Protein AF-A0A517P4N8-F1 (afdb_monomer_lite)

pLDDT: mean 83.39, std 23.37, range [21.92, 98.75]

Organism: NCBI:txid2527989

Radius of gyration: 27.15 Å; chains: 1; bounding box: 89×76×76 Å

InterPro domains:
  IPR007444 Glucan biosynthesis, periplasmic, MdoG C-terminal [PF04349] (58-538)
  IPR011013 Galactose mutarotase-like domain superfamily [SSF74650] (58-456)
  IPR014438 Glucan biosynthesis protein MdoG/MdoD [PTHR30504] (55-384)
  IPR014718 Glycoside hydrolase-type carbohydrate-binding [G3DSA:2.70.98.10] (57-459)

Foldseek 3Di:
DDDDDDDDDDDDDDQDDQFDFFDDDDDDDDDDDDDDDDDDDDDDDDDDDPDWPKDDFDDLVVLFVVFLVQLVDFDDADDWAPVLQQPDDPVQQVLWAFDPCPWACVVVVAQKTKTFAFDGHSLTGAAWEWEADPRIIITDFDDSVRIGHDDPRPPPPDDRSRHTSWMWMWHDAPPDPGTGTAKIQGHQQKIFGAHPQFGAFKIKGQKKFCPPHPDRIWGKHWHYKYWYDADRPRQWTWIWTWIDTRFKIKIKIWTWGHYQWTKIKIKMKMATSDFGPFIFHGKMFGDFQDEFADDPPPPDPALGAILFFWKWWWADDACVVPVPTDIAIETAGDDADPAKDKDKDKGQATQKMWGFPADQDCNNGVDPRPNSSRHFTKMKGWDQFPRPPPPAQPPPRDGSVPADAQRRIWMWMWIAHHDPDSSGGRIMIGTTGPDTDDHSDIRITIMMIIRHNHDDPPAQAWEFRHKYWDADPVHNQKIKMKTKTPNQDQPQQKDKDKDKDQWDKDDWDWDQDPVRIIMTMIMIGGPDQWWMKMKIFIHRDDPVVPDDDDDDDDDDDDDDDDDPDDDDDDTRHHIYIYRGHTDD

Secondary structure (DSSP, 8-state):
--PPPPPPPPPPP---PPP-PPPP---------------------S---SS----EEP-HHHHHHHHHHHHTS---PPPPPPHHHHT--HHHHTTEEE-GGGSBTGGGT-SSEEEEEEPBTTB-S-BEEEEEETTEEEEE---GGGEEE-GGGGG----GGG-EEEEEEEE--TT-SS-EEEEEEESTTEEEE--TT-----EEES-EESTTSSSPPB--EEEEEEEEPPPTT--SEEEEEEEE-SSEEEEEEEEEE-STTEEEEEEEEEEESS--S-EEEEEEEE-EEE-TT---TT--S-S-EES-SEEEEEESS-TTT-TTS--EEEEEE----SS-EEEEEEES-EEEEEEE-----HHHH--TTT-GGGPPEEEEEEE---SSS--TTTTTT--GGGS--TTSSEEEEEEE---S-TTS--EEEEEEESSPPPBTSEEEEEEEEEEESSS-TT--SBEEEEEEEEE-SS-TT-EEEEEEEES--TTS-EEEEEEEESEEEEEEEEEE-TTS-EEEEEEEEESSSS-EEEEEEEEEPPTTTT-----------PPP---S----S--SB-EEEEEEPPP-

Sequence (584 aa):
MSPIAPPRRPAPVLVAALAVAGLLSVPYAAFADEPAEDPTGPPALIPWFPGTAHGQSFSEGAITALAEHLASKPFVPDPPVPQELIDLDYDAYRKIAWKPEMSLWRYLDAPIQAELMHRGDILRNKVQINTVQDGKVVTLAFDRNLFEYRGDVVGLPVDAGVDYAGMKLIGPLPGAKYLQEFFAFAGASYFRGISAGQVYGASARALAIDIGTPRVEEFPIVRGLWLQRPEVDAKAARVWAILDSHAVAGAYRFDVTPGDPTKCEVRATLFFRHVPTKVAVAPASSMFLWGDGFENLKQDARPEVHDSDGLLVHAGVEETENPNGPTEWTFRALGQQSYPSVSGRGYGSIRGFGLLQRDRDPARYADPETRYEDRPSLWITPLPPDPFGTGPGAVNGADWDDVPNVWAGGTVELLEYPTDFEGFDNIAAWWVPAVQPTVGEPYPMAYTLNFVSGDPPEHELGKAAAWTRSADPNDPKATRLTVDFVGVPKRSNPAPRVTTQGGTDTDIAIIPMANGTRRVTLTIKPDADGPVTVDVALFPKSSEETGEGSFAGSDSDVPASASPGELSSGSLSETWRFLCPPLP

Structure (mmCIF, N/CA/C/O backbone):
data_AF-A0A517P4N8-F1
#
_entry.id   AF-A0A517P4N8-F1
#
loop_
_atom_site.group_PDB
_atom_site.id
_atom_site.type_symbol
_atom_site.label_atom_id
_atom_site.label_alt_id
_atom_site.label_comp_id
_atom_site.label_asym_id
_atom_site.label_entity_id
_atom_site.label_seq_id
_atom_site.pdbx_PDB_ins_code
_atom_site.Cartn_x
_atom_site.Cartn_y
_atom_site.Cartn_z
_atom_site.occupancy
_atom_site.B_iso_or_equiv
_atom_site.auth_seq_id
_atom_site.auth_comp_id
_atom_site.auth_asym_id
_atom_site.auth_atom_id
_atom_site.pdbx_PDB_model_num
ATOM 1 N N . MET A 1 1 ? -23.369 -52.692 -31.832 1.00 35.75 1 MET A N 1
ATOM 2 C CA . MET A 1 1 ? -22.069 -51.998 -31.920 1.00 35.75 1 MET A CA 1
ATOM 3 C C . MET A 1 1 ? -22.362 -50.538 -32.206 1.00 35.75 1 MET A C 1
ATOM 5 O O . MET A 1 1 ? -22.673 -50.206 -33.338 1.00 35.75 1 MET A O 1
ATOM 9 N N . SER A 1 2 ? -22.352 -49.715 -31.160 1.00 23.41 2 SER A N 1
ATOM 10 C CA . SER A 1 2 ? -22.534 -48.260 -31.220 1.00 23.41 2 SER A CA 1
ATOM 11 C C . SER A 1 2 ? -21.389 -47.630 -30.421 1.00 23.41 2 SER A C 1
ATOM 13 O O . SER A 1 2 ? -21.016 -48.207 -29.396 1.00 23.41 2 SER A O 1
ATOM 15 N N . PRO A 1 3 ? -20.773 -46.535 -30.897 1.00 27.41 3 PRO A N 1
ATOM 16 C CA . PRO A 1 3 ? -19.500 -46.065 -30.371 1.00 27.41 3 PRO A CA 1
ATOM 17 C C . PRO A 1 3 ? -19.664 -45.276 -29.067 1.00 27.41 3 PRO A C 1
ATOM 19 O O . PRO A 1 3 ? -20.649 -44.575 -28.845 1.00 27.41 3 PRO A O 1
ATOM 22 N N . ILE A 1 4 ? -18.654 -45.436 -28.218 1.00 25.70 4 ILE A N 1
ATOM 23 C CA . ILE A 1 4 ? -18.482 -44.866 -26.882 1.00 25.70 4 ILE A CA 1
ATOM 24 C C . ILE A 1 4 ? -18.048 -43.397 -27.009 1.00 25.70 4 ILE A C 1
ATOM 26 O O . ILE A 1 4 ? -17.108 -43.091 -27.740 1.00 25.70 4 ILE A O 1
ATOM 30 N N . ALA A 1 5 ? -18.724 -42.496 -26.292 1.00 25.59 5 ALA A N 1
ATOM 31 C CA . ALA A 1 5 ? -18.339 -41.091 -26.148 1.00 25.59 5 ALA A CA 1
ATOM 32 C C . ALA A 1 5 ? -17.203 -40.927 -25.108 1.00 25.59 5 ALA A C 1
ATOM 34 O O . ALA A 1 5 ? -17.183 -41.672 -24.126 1.00 25.59 5 ALA A O 1
ATOM 35 N N . PRO A 1 6 ? -16.274 -39.965 -25.275 1.00 26.09 6 PRO A N 1
ATOM 36 C CA . PRO A 1 6 ? -15.192 -39.737 -24.318 1.00 26.09 6 PRO A CA 1
ATOM 37 C C . PRO A 1 6 ? -15.679 -38.976 -23.064 1.00 26.09 6 PRO A C 1
ATOM 39 O O . PRO A 1 6 ? -16.666 -38.236 -23.137 1.00 26.09 6 PRO A O 1
ATOM 42 N N . PRO A 1 7 ? -15.000 -39.123 -21.908 1.00 26.17 7 PRO A N 1
ATOM 43 C CA . PRO A 1 7 ? -15.409 -38.484 -20.662 1.00 26.17 7 PRO A CA 1
ATOM 44 C C . PRO A 1 7 ? -15.121 -36.976 -20.669 1.00 26.17 7 PRO A C 1
ATOM 46 O O . PRO A 1 7 ? -14.079 -36.514 -21.139 1.00 26.17 7 PRO A O 1
ATOM 49 N N . ARG A 1 8 ? -16.067 -36.207 -20.117 1.00 27.30 8 ARG A N 1
ATOM 50 C CA . ARG A 1 8 ? -15.967 -34.759 -19.889 1.00 27.30 8 ARG A CA 1
ATOM 51 C C . ARG A 1 8 ? -14.886 -34.459 -18.841 1.00 27.30 8 ARG A C 1
ATOM 53 O O . ARG A 1 8 ? -14.851 -35.098 -17.793 1.00 27.30 8 ARG A O 1
ATOM 60 N N . ARG A 1 9 ? -14.032 -33.471 -19.126 1.00 25.67 9 ARG A N 1
ATOM 61 C CA . ARG A 1 9 ? -13.077 -32.878 -18.171 1.00 25.67 9 ARG A CA 1
ATOM 62 C C . ARG A 1 9 ? -13.838 -32.179 -17.026 1.00 25.67 9 ARG A C 1
ATOM 64 O O . ARG A 1 9 ? -14.892 -31.602 -17.304 1.00 25.67 9 ARG A O 1
ATOM 71 N N . PRO A 1 10 ? -13.343 -32.203 -15.775 1.00 25.06 10 PRO A N 1
ATOM 72 C CA . PRO A 1 10 ? -13.949 -31.443 -14.687 1.00 25.06 10 PRO A CA 1
ATOM 73 C C . PRO A 1 10 ? -13.719 -29.938 -14.893 1.00 25.06 10 PRO A C 1
ATOM 75 O O . PRO A 1 10 ? -12.663 -29.524 -15.372 1.00 25.06 10 PRO A O 1
ATOM 78 N N . ALA A 1 11 ? -14.732 -29.136 -14.562 1.00 23.94 11 ALA A N 1
ATOM 79 C CA . ALA A 1 11 ? -14.671 -27.677 -14.573 1.00 23.94 11 ALA A CA 1
ATOM 80 C C . ALA A 1 11 ? -13.681 -27.163 -13.507 1.00 23.94 11 ALA A C 1
ATOM 82 O O . ALA A 1 11 ? -13.558 -27.797 -12.455 1.00 23.94 11 ALA A O 1
ATOM 83 N N . PRO A 1 12 ? -12.982 -26.038 -13.744 1.00 24.53 12 PRO A N 1
ATOM 84 C CA . PRO A 1 12 ? -12.123 -25.443 -12.733 1.00 24.53 12 PRO A CA 1
ATOM 85 C C . PRO A 1 12 ? -12.970 -24.875 -11.587 1.00 24.53 12 PRO A C 1
ATOM 87 O O . PRO A 1 12 ? -14.029 -24.284 -11.799 1.00 24.53 12 PRO A O 1
ATOM 90 N N . VAL A 1 13 ? -12.489 -25.095 -10.366 1.00 22.95 13 VAL A N 1
ATOM 91 C CA . VAL A 1 13 ? -13.031 -24.534 -9.128 1.00 22.95 13 VAL A CA 1
ATOM 92 C C . VAL A 1 13 ? -12.779 -23.026 -9.145 1.00 22.95 13 VAL A C 1
ATOM 94 O O . VAL A 1 13 ? -11.635 -22.588 -9.231 1.00 22.95 13 VAL A O 1
ATOM 97 N N . LEU A 1 14 ? -13.858 -22.247 -9.101 1.00 21.92 14 LEU A N 1
ATOM 98 C CA . LEU A 1 14 ? -13.830 -20.791 -9.021 1.00 21.92 14 LEU A CA 1
ATOM 99 C C . LEU A 1 14 ? -13.340 -20.389 -7.619 1.00 21.92 14 LEU A C 1
ATOM 101 O O . LEU A 1 14 ? -14.027 -20.635 -6.628 1.00 21.92 14 LEU A O 1
ATOM 105 N N . VAL A 1 15 ? -12.141 -19.816 -7.531 1.00 24.98 15 VAL A N 1
ATOM 106 C CA . VAL A 1 15 ? -11.640 -19.168 -6.311 1.00 24.98 15 VAL A CA 1
ATOM 107 C C . VAL A 1 15 ? -12.339 -17.814 -6.207 1.00 24.98 15 VAL A C 1
ATOM 109 O O . VAL A 1 15 ? -12.209 -16.981 -7.100 1.00 24.98 15 VAL A O 1
ATOM 112 N N . ALA A 1 16 ? -13.135 -17.618 -5.158 1.00 23.39 16 ALA A N 1
ATOM 113 C CA . ALA A 1 16 ? -13.829 -16.361 -4.908 1.00 23.39 16 ALA A CA 1
ATOM 114 C C . ALA A 1 16 ? -12.825 -15.304 -4.416 1.00 23.39 16 ALA A C 1
ATOM 116 O O . ALA A 1 16 ? -12.348 -15.389 -3.287 1.00 23.39 16 ALA A O 1
ATOM 117 N N . ALA A 1 17 ? -12.504 -14.324 -5.260 1.00 25.17 17 ALA A N 1
ATOM 118 C CA . ALA A 1 17 ? -11.813 -13.107 -4.848 1.00 25.17 17 ALA A CA 1
ATOM 119 C C . ALA A 1 17 ? -12.836 -12.150 -4.210 1.00 25.17 17 ALA A C 1
ATOM 121 O O . ALA A 1 17 ? -13.866 -11.854 -4.818 1.00 25.17 17 ALA A O 1
ATOM 122 N N . LEU A 1 18 ? -12.587 -11.693 -2.977 1.00 30.86 18 LEU A N 1
ATOM 123 C CA . LEU A 1 18 ? -13.355 -10.593 -2.390 1.00 30.86 18 LEU A CA 1
ATOM 124 C C . LEU A 1 18 ? -12.952 -9.286 -3.086 1.00 30.86 18 LEU A C 1
ATOM 126 O O . LEU A 1 18 ? -11.793 -8.885 -3.033 1.00 30.86 18 LEU A O 1
ATOM 130 N N . ALA A 1 19 ? -13.921 -8.634 -3.723 1.00 29.20 19 ALA A N 1
ATOM 131 C CA . ALA A 1 19 ? -13.774 -7.318 -4.329 1.00 29.20 19 ALA A CA 1
ATOM 132 C C . ALA A 1 19 ? -13.818 -6.216 -3.256 1.00 29.20 19 ALA A C 1
ATOM 134 O O . ALA A 1 19 ? -14.666 -6.261 -2.365 1.00 29.20 19 ALA A O 1
ATOM 135 N N . VAL A 1 20 ? -12.946 -5.211 -3.364 1.00 35.44 20 VAL A N 1
ATOM 136 C CA . VAL A 1 20 ? -13.043 -3.955 -2.604 1.00 35.44 20 VAL A CA 1
ATOM 137 C C . VAL A 1 20 ? -13.215 -2.822 -3.612 1.00 35.44 20 VAL A C 1
ATOM 139 O O . VAL A 1 20 ? -12.240 -2.326 -4.164 1.00 35.44 20 VAL A O 1
ATOM 142 N N . ALA A 1 21 ? -14.464 -2.442 -3.889 1.00 30.62 21 ALA A N 1
ATOM 143 C CA . ALA A 1 21 ? -14.777 -1.322 -4.773 1.00 30.62 21 ALA A CA 1
ATOM 144 C C . ALA A 1 21 ? -14.527 0.022 -4.059 1.00 30.62 21 ALA A C 1
ATOM 146 O O . ALA A 1 21 ? -14.967 0.227 -2.926 1.00 30.62 21 ALA A O 1
ATOM 147 N N . GLY A 1 22 ? -13.817 0.939 -4.725 1.00 30.41 22 GLY A N 1
ATOM 148 C CA . GLY A 1 22 ? -13.514 2.283 -4.223 1.00 30.41 22 GLY A CA 1
ATOM 149 C C . GLY A 1 22 ? -14.764 3.160 -4.050 1.00 30.41 22 GLY A C 1
ATOM 150 O O . GLY A 1 22 ? -15.628 3.232 -4.924 1.00 30.41 22 GLY A O 1
ATOM 151 N N . LEU A 1 23 ? -14.871 3.841 -2.906 1.00 31.95 23 LEU A N 1
ATOM 152 C CA . LEU A 1 23 ? -15.949 4.785 -2.581 1.00 31.95 23 LEU A CA 1
ATOM 153 C C . LEU A 1 23 ? -15.541 6.220 -2.979 1.00 31.95 23 LEU A C 1
ATOM 155 O O . LEU A 1 23 ? -14.558 6.738 -2.453 1.00 31.95 23 LEU A O 1
ATOM 159 N N . LEU A 1 24 ? -16.314 6.868 -3.862 1.00 29.16 24 LEU A N 1
ATOM 160 C CA . LEU A 1 24 ? -16.191 8.287 -4.257 1.00 29.16 24 LEU A CA 1
ATOM 161 C C . LEU A 1 24 ? -17.235 9.153 -3.509 1.00 29.16 24 LEU A C 1
ATOM 163 O O . LEU A 1 24 ? -18.358 8.706 -3.274 1.00 29.16 24 LEU A O 1
ATOM 167 N N . SER A 1 25 ? -16.889 10.390 -3.124 1.00 25.53 25 SER A N 1
ATOM 168 C CA . SER A 1 25 ? -17.668 11.271 -2.224 1.00 25.53 25 SER A CA 1
ATOM 169 C C . SER A 1 25 ? -18.052 12.635 -2.848 1.00 25.53 25 SER A C 1
ATOM 171 O O . SER A 1 25 ? -17.216 13.281 -3.471 1.00 25.53 25 SER A O 1
ATOM 173 N N . VAL A 1 26 ? -19.307 13.109 -2.655 1.00 24.44 26 VAL A N 1
ATOM 174 C CA . VAL A 1 26 ? -19.836 14.459 -3.041 1.00 24.44 26 VAL A CA 1
ATOM 175 C C . VAL A 1 26 ? -20.973 14.911 -2.058 1.00 24.44 26 VAL A C 1
ATOM 177 O O . VAL A 1 26 ? -21.675 14.031 -1.554 1.00 24.44 26 VAL A O 1
ATOM 180 N N . PRO A 1 27 ? -21.179 16.224 -1.730 1.00 25.56 27 PRO A N 1
ATOM 181 C CA . PRO A 1 27 ? -21.782 16.692 -0.459 1.00 25.56 27 PRO A CA 1
ATOM 182 C C . PRO A 1 27 ? -23.288 17.077 -0.473 1.00 25.56 27 PRO A C 1
ATOM 184 O O . PRO A 1 27 ? -23.920 17.178 -1.522 1.00 25.56 27 PRO A O 1
ATOM 187 N N . TYR A 1 28 ? -23.845 17.303 0.73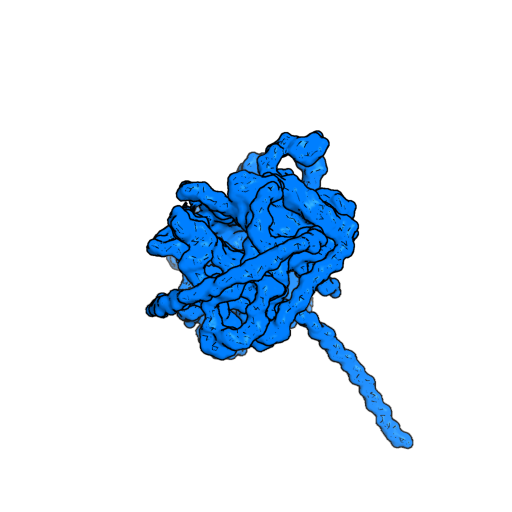3 1.00 25.78 28 TYR A N 1
ATOM 188 C CA . TYR A 1 28 ? -25.279 17.375 1.092 1.00 25.78 28 TYR A CA 1
ATOM 189 C C . TYR A 1 28 ? -25.792 18.779 1.508 1.00 25.78 28 TYR A C 1
ATOM 191 O O . TYR A 1 28 ? -24.994 19.651 1.853 1.00 25.78 28 TYR A O 1
ATOM 199 N N . ALA A 1 29 ? -27.125 18.972 1.551 1.00 25.17 29 ALA A N 1
ATOM 200 C CA . ALA A 1 29 ? -27.824 20.147 2.109 1.00 25.17 29 ALA A CA 1
ATOM 201 C C . ALA A 1 29 ? -29.117 19.751 2.880 1.00 25.17 29 ALA A C 1
ATOM 203 O O . ALA A 1 29 ? -29.786 18.794 2.506 1.00 25.17 29 ALA A O 1
ATOM 204 N N . ALA A 1 30 ? -29.433 20.491 3.954 1.00 25.48 30 ALA A N 1
ATOM 205 C CA . ALA A 1 30 ? -30.229 20.111 5.143 1.00 25.48 30 ALA A CA 1
ATOM 206 C C . ALA A 1 30 ? -31.708 20.574 5.188 1.00 25.48 30 ALA A C 1
ATOM 208 O O . ALA A 1 30 ? -32.025 21.503 4.459 1.00 25.48 30 ALA A O 1
ATOM 209 N N . PHE A 1 31 ? -32.540 20.016 6.106 1.00 24.81 31 PHE A N 1
ATOM 210 C CA . PHE A 1 31 ? -33.645 20.656 6.890 1.00 24.81 31 PHE A CA 1
ATOM 211 C C . PHE A 1 31 ? -34.145 19.746 8.064 1.00 24.81 31 PHE A C 1
ATOM 213 O O . PHE A 1 31 ? -33.848 18.556 8.069 1.00 24.81 31 PHE A O 1
ATOM 220 N N . ALA A 1 32 ? -34.850 20.315 9.064 1.00 24.42 32 ALA A N 1
ATOM 221 C CA . ALA A 1 32 ? -34.880 19.937 10.500 1.00 24.42 32 ALA A CA 1
ATOM 222 C C . ALA A 1 32 ? -36.250 19.502 11.134 1.00 24.42 32 ALA A C 1
ATOM 224 O O . ALA A 1 32 ? -37.281 19.592 10.470 1.00 24.42 32 ALA A O 1
ATOM 225 N N . ASP A 1 33 ? -36.182 19.134 12.442 1.00 24.72 33 ASP A N 1
ATOM 226 C CA . ASP A 1 33 ? -37.167 19.134 13.580 1.00 24.72 33 ASP A CA 1
ATOM 227 C C . ASP A 1 33 ? -37.837 17.824 14.138 1.00 24.72 33 ASP A C 1
ATOM 229 O O . ASP A 1 33 ? -38.842 17.354 13.616 1.00 24.72 33 ASP A O 1
ATOM 233 N N . GLU A 1 34 ? -37.240 17.258 15.220 1.00 27.73 34 GLU A N 1
ATOM 234 C CA . GLU A 1 34 ? -37.637 17.143 16.675 1.00 27.73 34 GLU A CA 1
ATOM 235 C C . GLU A 1 34 ? -38.958 16.483 17.251 1.00 27.73 34 GLU A C 1
ATOM 237 O O . GLU A 1 34 ? -39.932 16.318 16.523 1.00 27.73 34 GLU A O 1
ATOM 242 N N . PRO A 1 35 ? -39.006 16.032 18.555 1.00 47.12 35 PRO A N 1
ATOM 243 C CA . PRO A 1 35 ? -39.201 14.613 18.976 1.00 47.12 35 PRO A CA 1
ATOM 244 C C . PRO A 1 35 ? -40.203 14.363 20.164 1.00 47.12 35 PRO A C 1
ATOM 246 O O . PRO A 1 35 ? -40.932 15.276 20.541 1.00 47.12 35 PRO A O 1
ATOM 249 N N . ALA A 1 36 ? -40.239 13.153 20.785 1.00 25.16 36 ALA A N 1
ATOM 250 C CA . ALA A 1 36 ? -40.768 12.889 22.159 1.00 25.16 36 ALA A CA 1
ATOM 251 C C . ALA A 1 36 ? -40.426 11.478 22.751 1.00 25.16 36 ALA A C 1
ATOM 253 O O . ALA A 1 36 ? -40.152 10.543 22.004 1.00 25.16 36 ALA A O 1
ATOM 254 N N . GLU A 1 37 ? -40.480 11.360 24.094 1.00 28.45 37 GLU A N 1
ATOM 255 C CA . GLU A 1 37 ? -39.759 10.476 25.056 1.00 28.45 37 GLU A CA 1
ATOM 256 C C . GLU A 1 37 ? -40.424 9.148 25.561 1.00 28.45 37 GLU A C 1
ATOM 258 O O . GLU A 1 37 ? -41.646 9.019 25.556 1.00 28.45 37 GLU A O 1
ATOM 263 N N . ASP A 1 38 ? -39.548 8.217 26.020 1.00 28.64 38 ASP A N 1
ATOM 264 C CA . ASP A 1 38 ? -39.440 7.272 27.201 1.00 28.64 38 ASP A CA 1
ATOM 265 C C . ASP A 1 38 ? -40.579 7.222 28.296 1.00 28.64 38 ASP A C 1
ATOM 267 O O . ASP A 1 38 ? -41.391 8.144 28.264 1.00 28.64 38 ASP A O 1
ATOM 271 N N . PRO A 1 39 ? -40.694 6.301 29.332 1.00 41.19 39 PRO A N 1
ATOM 272 C CA . PRO A 1 39 ? -39.644 5.485 30.010 1.00 41.19 39 PRO A CA 1
ATOM 273 C C . PRO A 1 39 ? -39.969 4.164 30.823 1.00 41.19 39 PRO A C 1
ATOM 275 O O . PRO A 1 39 ? -41.114 3.806 31.092 1.00 41.19 39 PRO A O 1
ATOM 278 N N . THR A 1 40 ? -38.894 3.534 31.365 1.00 28.98 40 THR A N 1
ATOM 279 C CA . THR A 1 40 ? -38.735 2.674 32.603 1.00 28.98 40 THR A CA 1
ATOM 280 C C . THR A 1 40 ? -39.242 1.206 32.644 1.00 28.98 40 THR A C 1
ATOM 282 O O . THR A 1 40 ? -40.333 0.924 32.179 1.00 28.98 40 THR A O 1
ATOM 285 N N . GLY A 1 41 ? -38.607 0.180 33.257 1.00 25.52 41 GLY A N 1
ATOM 286 C CA . GLY A 1 41 ? -37.440 0.012 34.158 1.00 25.52 41 GLY A CA 1
ATOM 287 C C . GLY A 1 41 ? -37.476 -1.367 34.915 1.00 25.52 41 GLY A C 1
ATOM 288 O O . GLY A 1 41 ? -38.507 -2.026 34.858 1.00 25.52 41 GLY A O 1
ATOM 289 N N . PRO A 1 42 ? -36.399 -1.822 35.617 1.00 35.62 42 PRO A N 1
ATOM 290 C CA . PRO A 1 42 ? -35.859 -3.224 35.674 1.00 35.62 42 PRO A CA 1
ATOM 291 C C . PRO A 1 42 ? -35.850 -3.860 37.121 1.00 35.62 42 PRO A C 1
ATOM 293 O O . PRO A 1 42 ? -36.710 -3.407 37.880 1.00 35.62 42 PRO A O 1
ATOM 296 N N . PRO A 1 43 ? -34.961 -4.803 37.620 1.00 41.84 43 PRO A N 1
ATOM 297 C CA . PRO A 1 43 ? -33.774 -5.553 37.071 1.00 41.84 43 PRO A CA 1
ATOM 298 C C . PRO A 1 43 ? -33.433 -7.016 37.583 1.00 41.84 43 PRO A C 1
ATOM 300 O O . PRO A 1 43 ? -34.059 -7.511 38.517 1.00 41.84 43 PRO A O 1
ATOM 303 N N . ALA A 1 44 ? -32.352 -7.627 37.001 1.00 25.81 44 ALA A N 1
ATOM 304 C CA . ALA A 1 44 ? -31.278 -8.550 37.541 1.00 25.81 44 ALA A CA 1
ATOM 305 C C . ALA A 1 44 ? -31.043 -9.894 36.756 1.00 25.81 44 ALA A C 1
ATOM 307 O O . ALA A 1 44 ? -32.024 -10.578 36.498 1.00 25.81 44 ALA A O 1
ATOM 308 N N . LEU A 1 45 ? -29.845 -10.430 36.386 1.00 28.11 45 LEU A N 1
ATOM 309 C CA . LEU A 1 45 ? -28.397 -10.107 36.533 1.00 28.11 45 LEU A CA 1
ATOM 310 C C . LEU A 1 45 ? -27.474 -10.968 35.588 1.00 28.11 45 LEU A C 1
ATOM 312 O O . LEU A 1 45 ? -27.797 -12.120 35.307 1.00 28.11 45 LEU A O 1
ATOM 316 N N . ILE A 1 46 ? -26.273 -10.414 35.288 1.00 30.97 46 ILE A N 1
ATOM 317 C CA . ILE A 1 46 ? -24.992 -10.898 34.663 1.00 30.97 46 ILE A CA 1
ATOM 318 C C . ILE A 1 46 ? -24.746 -10.461 33.181 1.00 30.97 46 ILE A C 1
ATOM 320 O O . ILE A 1 46 ? -25.580 -10.730 32.324 1.00 30.97 46 ILE A O 1
ATOM 324 N N . PRO A 1 47 ? -23.638 -9.738 32.859 1.00 31.62 47 PRO A N 1
ATOM 325 C CA . PRO A 1 47 ? -23.701 -8.511 32.059 1.00 31.62 47 PRO A CA 1
ATOM 326 C C . PRO A 1 47 ? -23.285 -8.670 30.588 1.00 31.62 47 PRO A C 1
ATOM 328 O O . PRO A 1 47 ? -22.109 -8.786 30.249 1.00 31.62 47 PRO A O 1
ATOM 331 N N . TRP A 1 48 ? -24.273 -8.539 29.714 1.00 31.47 48 TRP A N 1
ATOM 332 C CA . TRP A 1 48 ? -24.149 -7.910 28.402 1.00 31.47 48 TRP A CA 1
ATOM 333 C C . TRP A 1 48 ? -24.761 -6.514 28.592 1.00 31.47 48 TRP A C 1
ATOM 335 O O . TRP A 1 48 ? -25.923 -6.424 28.986 1.00 31.47 48 TRP A O 1
ATOM 345 N N . PHE A 1 49 ? -23.995 -5.432 28.439 1.00 30.72 49 PHE A N 1
ATOM 346 C CA . PHE A 1 49 ? -24.532 -4.072 28.579 1.00 30.72 49 PHE A CA 1
ATOM 347 C C . PHE A 1 49 ? -24.733 -3.437 27.197 1.00 30.72 49 PHE A C 1
ATOM 349 O O . PHE A 1 49 ? -23.747 -3.099 26.544 1.00 30.72 49 PHE A O 1
ATOM 356 N N . PRO A 1 50 ? -25.984 -3.194 26.768 1.00 33.75 50 PRO A N 1
ATOM 357 C CA . PRO A 1 50 ? -26.323 -1.981 26.049 1.00 33.75 50 PRO A CA 1
ATOM 358 C C . PRO A 1 50 ? -26.377 -0.855 27.092 1.00 33.75 50 PRO A C 1
ATOM 360 O O . PRO A 1 50 ? -27.209 -0.845 27.997 1.00 33.75 50 PRO A O 1
ATOM 363 N N . GLY A 1 51 ? -25.392 0.030 27.025 1.00 29.16 51 GLY A N 1
ATOM 364 C CA . GLY A 1 51 ? -25.118 1.048 28.032 1.00 29.16 51 GLY A CA 1
ATOM 365 C C . GLY A 1 51 ? -23.612 1.208 28.139 1.00 29.16 51 GLY A C 1
ATOM 366 O O . GLY A 1 51 ? -22.901 0.226 28.321 1.00 29.16 51 GLY A O 1
ATOM 367 N N . THR A 1 52 ? -23.127 2.430 27.951 1.00 36.28 52 THR A N 1
ATOM 368 C CA . THR A 1 52 ? -21.709 2.796 27.997 1.00 36.28 52 THR A CA 1
ATOM 369 C C . THR A 1 52 ? -20.955 2.036 29.096 1.00 36.28 52 THR A C 1
ATOM 371 O O . THR A 1 52 ? -21.119 2.315 30.285 1.00 36.28 52 THR A O 1
ATOM 374 N N . ALA A 1 53 ? -20.111 1.074 28.706 1.00 38.50 53 ALA A N 1
ATOM 375 C CA . ALA A 1 53 ? -19.176 0.421 29.613 1.00 38.50 53 ALA A CA 1
ATOM 376 C C . ALA A 1 53 ? -18.110 1.446 30.023 1.00 38.50 53 ALA A C 1
ATOM 378 O O . ALA A 1 53 ? -17.016 1.479 29.477 1.00 38.50 53 ALA A O 1
ATOM 379 N N . HIS A 1 54 ? -18.452 2.332 30.954 1.00 43.72 54 HIS A N 1
ATOM 380 C CA . HIS A 1 54 ? -17.501 3.214 31.605 1.00 43.72 54 HIS A CA 1
ATOM 381 C C . HIS A 1 54 ? -16.639 2.370 32.550 1.00 43.72 54 HIS A C 1
ATOM 383 O O . HIS A 1 54 ? -17.132 1.883 33.566 1.00 43.72 54 HIS A O 1
ATOM 389 N N . GLY A 1 55 ? -15.337 2.260 32.273 1.00 55.94 55 GLY A N 1
ATOM 390 C CA . GLY A 1 55 ? -14.363 2.121 33.362 1.00 55.94 55 GLY A CA 1
ATOM 391 C C . GLY A 1 55 ? -13.499 0.867 33.431 1.00 55.94 55 GLY A C 1
ATOM 392 O O . GLY A 1 55 ? -12.915 0.643 34.488 1.00 55.94 55 GLY A O 1
ATOM 393 N N . GLN A 1 56 ? -13.330 0.094 32.353 1.00 74.62 56 GLN A N 1
ATOM 394 C CA . GLN A 1 56 ? -12.125 -0.742 32.281 1.00 74.62 56 GLN A CA 1
ATOM 395 C C . GLN A 1 56 ? -10.917 0.156 32.010 1.00 74.62 56 GLN A C 1
ATOM 397 O O . GLN A 1 56 ? -10.939 0.966 31.079 1.00 74.62 56 GLN A O 1
ATOM 402 N N . SER A 1 57 ? -9.883 0.033 32.842 1.00 87.50 57 SER A N 1
ATOM 403 C CA . SER A 1 57 ? -8.607 0.701 32.610 1.00 87.50 57 SER A CA 1
ATOM 404 C C . SER A 1 57 ? -7.997 0.197 31.307 1.00 87.50 57 SER A C 1
ATOM 406 O O . SER A 1 57 ? -7.859 -1.007 31.099 1.00 87.50 57 SER A O 1
ATOM 408 N N . PHE A 1 58 ? -7.636 1.126 30.432 1.00 91.81 58 PHE A N 1
ATOM 409 C CA . PHE A 1 58 ? -6.934 0.834 29.198 1.00 91.81 58 PHE A CA 1
ATOM 410 C C . PHE A 1 58 ? -5.433 0.686 29.465 1.00 91.81 58 PHE A C 1
ATOM 412 O O . PHE A 1 58 ? -4.837 1.482 30.191 1.00 91.81 58 PHE A O 1
ATOM 419 N N . SER A 1 59 ? -4.818 -0.311 28.838 1.00 89.38 59 SER A N 1
ATOM 420 C CA . SER A 1 59 ? -3.367 -0.406 28.689 1.00 89.38 59 SER A CA 1
ATOM 421 C C . SER A 1 59 ? -3.049 -1.149 27.397 1.00 89.38 59 SER A C 1
ATOM 423 O O . SER A 1 59 ? -3.807 -2.031 26.992 1.00 89.38 59 SER A O 1
ATOM 425 N N . GLU A 1 60 ? -1.919 -0.838 26.770 1.00 88.00 60 GLU A N 1
ATOM 426 C CA . GLU A 1 60 ? -1.472 -1.559 25.570 1.00 88.00 60 GLU A CA 1
ATOM 427 C C . GLU A 1 60 ? -1.229 -3.045 25.878 1.00 88.00 60 GLU A C 1
ATOM 429 O O . GLU A 1 60 ? -1.621 -3.914 25.104 1.00 88.00 60 GLU A O 1
ATOM 434 N N . GLY A 1 61 ? -0.715 -3.353 27.076 1.00 87.75 61 GLY A N 1
ATOM 435 C CA . GLY A 1 61 ? -0.566 -4.729 27.555 1.00 87.75 61 GLY A CA 1
ATOM 436 C C . GLY A 1 61 ? -1.885 -5.509 27.613 1.00 87.75 61 GLY A C 1
ATOM 437 O O . GLY A 1 61 ? -1.885 -6.709 27.357 1.00 87.75 61 GLY A O 1
ATOM 438 N N . ALA A 1 62 ? -3.021 -4.848 27.873 1.00 89.81 62 ALA A N 1
ATOM 439 C CA . ALA A 1 62 ? -4.331 -5.501 27.830 1.00 89.81 62 ALA A CA 1
ATOM 440 C C . ALA A 1 62 ? -4.757 -5.872 26.398 1.00 89.81 62 ALA A C 1
ATOM 442 O O . ALA A 1 62 ? -5.394 -6.906 26.207 1.00 89.81 62 ALA A O 1
ATOM 443 N N . ILE A 1 63 ? -4.385 -5.069 25.395 1.00 93.69 63 ILE A N 1
ATOM 444 C CA . ILE A 1 63 ? -4.633 -5.380 23.979 1.00 93.69 63 ILE A CA 1
ATOM 445 C C . ILE A 1 63 ? -3.763 -6.567 23.547 1.00 93.69 63 ILE A C 1
ATOM 447 O O . ILE A 1 63 ? -4.270 -7.517 22.954 1.00 93.69 63 ILE A O 1
ATOM 451 N N . THR A 1 64 ? -2.484 -6.579 23.929 1.00 91.81 64 THR A N 1
ATOM 452 C CA . THR A 1 64 ? -1.582 -7.715 23.677 1.00 91.81 64 THR A CA 1
ATOM 453 C C . THR A 1 64 ? -2.076 -9.000 24.339 1.00 91.81 64 THR A C 1
ATOM 455 O O . THR A 1 64 ? -2.186 -10.026 23.672 1.00 91.81 64 THR A O 1
ATOM 458 N N . ALA A 1 65 ? -2.458 -8.941 25.619 1.00 90.75 65 ALA A N 1
ATOM 459 C CA . ALA A 1 65 ? -2.994 -10.093 26.344 1.00 90.75 65 ALA A CA 1
ATOM 460 C C . ALA A 1 65 ? -4.315 -10.605 25.740 1.00 90.75 65 ALA A C 1
ATOM 462 O O . ALA A 1 65 ? -4.579 -11.808 25.749 1.00 90.75 65 ALA A O 1
ATOM 463 N N . LEU A 1 66 ? -5.149 -9.715 25.188 1.00 95.12 66 LEU A N 1
ATOM 464 C CA . LEU A 1 66 ? -6.357 -10.109 24.466 1.00 95.12 66 LEU A CA 1
ATOM 465 C C . LEU A 1 66 ? -6.019 -10.870 23.176 1.00 95.12 66 LEU A C 1
ATOM 467 O O . LEU A 1 66 ? -6.636 -11.902 22.912 1.00 95.12 66 LEU A O 1
ATOM 471 N N . ALA A 1 67 ? -5.034 -10.412 22.399 1.00 96.38 67 ALA A N 1
ATOM 472 C CA . ALA A 1 67 ? -4.583 -11.117 21.199 1.00 96.38 67 ALA A CA 1
ATOM 473 C C . ALA A 1 67 ? -4.007 -12.506 21.529 1.00 96.38 67 ALA A C 1
ATOM 475 O O . ALA A 1 67 ? -4.409 -13.496 20.916 1.00 96.38 67 ALA A O 1
ATOM 476 N N . GLU A 1 68 ? -3.145 -12.604 22.544 1.00 95.44 68 GLU A N 1
ATOM 477 C CA . GLU A 1 68 ? -2.602 -13.878 23.035 1.00 95.44 68 GLU A CA 1
ATOM 478 C C . GLU A 1 68 ? -3.724 -14.832 23.476 1.00 95.44 68 GLU A C 1
ATOM 480 O O . GLU A 1 68 ? -3.776 -16.002 23.084 1.00 95.44 68 GLU A O 1
ATOM 485 N N . HIS A 1 69 ? -4.695 -14.315 24.235 1.00 96.62 69 HIS A N 1
ATOM 486 C CA . HIS A 1 69 ? -5.846 -15.094 24.670 1.00 96.62 69 HIS A CA 1
ATOM 487 C C . HIS A 1 69 ? -6.674 -15.620 23.492 1.00 96.62 69 HIS A C 1
ATOM 489 O O . HIS A 1 69 ? -7.099 -16.778 23.514 1.00 96.62 69 HIS A O 1
ATOM 495 N N . LEU A 1 70 ? -6.902 -14.803 22.461 1.00 97.75 70 LEU A N 1
ATOM 496 C CA . LEU A 1 70 ? -7.606 -15.231 21.253 1.00 97.75 70 LEU A CA 1
ATOM 497 C C . LEU A 1 70 ? -6.831 -16.330 20.522 1.00 97.75 70 LEU A C 1
ATOM 499 O O . LEU A 1 70 ? -7.435 -17.346 20.170 1.00 97.75 70 LEU A O 1
ATOM 503 N N . ALA A 1 71 ? -5.514 -16.184 20.356 1.00 97.94 71 ALA A N 1
ATOM 504 C CA . ALA A 1 71 ? -4.659 -17.199 19.736 1.00 97.94 71 ALA A CA 1
ATOM 505 C C . ALA A 1 71 ? -4.624 -18.527 20.513 1.00 97.94 71 ALA A C 1
ATOM 507 O O . ALA A 1 71 ? -4.432 -19.580 19.915 1.00 97.94 71 ALA A O 1
ATOM 508 N N . SER A 1 72 ? -4.882 -18.523 21.825 1.00 97.25 72 SER A N 1
ATOM 509 C CA . SER A 1 72 ? -4.975 -19.762 22.617 1.00 97.25 72 SER A CA 1
ATOM 510 C C . SER A 1 72 ? -6.225 -20.613 22.326 1.00 97.25 72 SER A C 1
ATOM 512 O O . SER A 1 72 ? -6.358 -21.728 22.835 1.00 97.25 72 SER A O 1
ATOM 514 N N . LYS A 1 73 ? -7.167 -20.099 21.524 1.00 97.12 73 LYS A N 1
ATOM 515 C CA . LYS A 1 73 ? -8.455 -20.735 21.215 1.00 97.12 73 LYS A CA 1
ATOM 516 C C . LYS A 1 73 ? -8.673 -20.849 19.705 1.00 97.12 73 LYS A C 1
ATOM 518 O O . LYS A 1 73 ? -8.134 -20.041 18.951 1.00 97.12 73 LYS A O 1
ATOM 523 N N . PRO A 1 74 ? -9.501 -21.799 19.232 1.00 97.81 74 PRO A N 1
ATOM 524 C CA . PRO A 1 74 ? -9.926 -21.825 17.836 1.00 97.81 74 PRO A CA 1
ATOM 525 C C . PRO A 1 74 ? -10.619 -20.521 17.422 1.00 97.81 74 PRO A C 1
ATOM 527 O O . PRO A 1 74 ? -11.368 -19.935 18.204 1.00 97.81 74 PRO A O 1
ATOM 530 N N . PHE A 1 75 ? -10.397 -20.102 16.178 1.00 97.81 75 PHE A N 1
ATOM 531 C CA . PHE A 1 75 ? -11.100 -18.976 15.570 1.00 97.81 75 PHE A CA 1
ATOM 532 C C . PHE A 1 75 ? -12.608 -19.228 15.480 1.00 97.81 75 PHE A C 1
ATOM 534 O O . PHE A 1 75 ? -13.042 -20.320 15.106 1.00 97.81 75 PHE A O 1
ATOM 541 N N . VAL A 1 76 ? -13.398 -18.196 15.776 1.00 95.69 76 VAL A N 1
ATOM 542 C CA . VAL A 1 76 ? -14.863 -18.223 15.670 1.00 95.69 76 VAL A CA 1
ATOM 543 C C . VAL A 1 76 ? -15.315 -17.086 14.750 1.00 95.69 76 VAL A C 1
ATOM 545 O O . VAL A 1 76 ? -15.100 -15.928 15.104 1.00 95.69 76 VAL A O 1
ATOM 548 N N . PRO A 1 77 ? -15.920 -17.358 13.581 1.00 91.12 77 PRO A N 1
ATOM 549 C CA . PRO A 1 77 ? -16.356 -16.307 12.660 1.00 91.12 77 PRO A CA 1
ATOM 550 C C . PRO A 1 77 ? -17.463 -15.430 13.264 1.00 91.12 77 PRO A C 1
ATOM 552 O O . PRO A 1 77 ? -18.165 -15.843 14.188 1.00 91.12 77 PRO A O 1
ATOM 555 N N . ASP A 1 78 ? -17.616 -14.212 12.736 1.00 88.06 78 ASP A N 1
ATOM 556 C CA . ASP A 1 78 ? -18.710 -13.320 13.135 1.00 88.06 78 ASP A CA 1
ATOM 557 C C . ASP A 1 78 ? -20.082 -13.913 12.769 1.00 88.06 78 ASP A C 1
ATOM 559 O O . ASP A 1 78 ? -20.202 -14.630 11.769 1.00 88.06 78 ASP A O 1
ATOM 563 N N . PRO A 1 79 ? -21.146 -13.569 13.518 1.00 86.25 79 PRO A N 1
ATOM 564 C CA . PRO A 1 79 ? -22.508 -13.805 13.065 1.00 86.25 79 PRO A CA 1
ATOM 565 C C . PRO A 1 79 ? -22.762 -13.147 11.697 1.00 86.25 79 PRO A C 1
ATOM 567 O O . PRO A 1 79 ? -22.256 -12.043 11.439 1.00 86.25 79 PRO A O 1
ATOM 570 N N . PRO A 1 80 ? -23.559 -13.790 10.826 1.00 85.25 80 PRO A N 1
ATOM 571 C CA . PRO A 1 80 ? -23.879 -13.238 9.518 1.00 85.25 80 PRO A CA 1
ATOM 572 C C . PRO A 1 80 ? -24.629 -11.906 9.650 1.00 85.25 80 PRO A C 1
ATOM 574 O O . PRO A 1 80 ? -25.426 -11.713 10.567 1.00 85.25 80 PRO A O 1
ATOM 577 N N . VAL A 1 81 ? -24.370 -10.996 8.711 1.00 88.62 81 VAL A N 1
ATOM 578 C CA . VAL A 1 81 ? -25.173 -9.779 8.515 1.00 88.62 81 VAL A CA 1
ATOM 579 C C . VAL A 1 81 ? -26.562 -10.192 7.991 1.00 88.62 81 VAL A C 1
ATOM 581 O O . VAL A 1 81 ? -26.636 -11.184 7.259 1.00 88.62 81 VAL A O 1
ATOM 584 N N . PRO A 1 82 ? -27.653 -9.465 8.311 1.00 90.38 82 PRO A N 1
ATOM 585 C CA . PRO A 1 82 ? -28.934 -9.625 7.620 1.00 90.38 82 PRO A CA 1
ATOM 586 C C . PRO A 1 82 ? -28.781 -9.673 6.092 1.00 90.38 82 PRO A C 1
ATOM 588 O O . PRO A 1 82 ? -28.013 -8.898 5.515 1.00 90.38 82 PRO A O 1
ATOM 591 N N . GLN A 1 83 ? -29.507 -10.581 5.436 1.00 91.56 83 GLN A N 1
ATOM 592 C CA . GLN A 1 83 ? -29.348 -10.843 4.001 1.00 91.56 83 GLN A CA 1
ATOM 593 C C . GLN A 1 83 ? -29.687 -9.609 3.156 1.00 91.56 83 GLN A C 1
ATOM 595 O O . GLN A 1 83 ? -29.018 -9.333 2.169 1.00 91.56 83 GLN A O 1
ATOM 600 N N . GLU A 1 84 ? -30.652 -8.807 3.598 1.00 92.44 84 GLU A N 1
ATOM 601 C CA . GLU A 1 84 ? -31.078 -7.567 2.951 1.00 92.44 84 GLU A CA 1
ATOM 602 C C . GLU A 1 84 ? -29.961 -6.520 2.877 1.00 92.44 84 GLU A C 1
ATOM 604 O O . GLU A 1 84 ? -29.965 -5.690 1.974 1.00 92.44 84 GLU A O 1
ATOM 609 N N . LEU A 1 85 ? -29.008 -6.552 3.815 1.00 93.19 85 LEU A N 1
ATOM 610 C CA . LEU A 1 85 ? -27.819 -5.702 3.777 1.00 93.19 85 LEU A CA 1
ATOM 611 C C . LEU A 1 85 ? -26.722 -6.301 2.894 1.00 93.19 85 LEU A C 1
ATOM 613 O O . LEU A 1 85 ? -25.938 -5.549 2.327 1.00 93.19 85 LEU A O 1
ATOM 617 N N . ILE A 1 86 ? -26.646 -7.630 2.786 1.00 91.94 86 ILE A N 1
ATOM 618 C CA . ILE A 1 86 ? -25.680 -8.334 1.926 1.00 91.94 86 ILE A CA 1
ATOM 619 C C . ILE A 1 86 ? -26.038 -8.169 0.445 1.00 91.94 86 ILE A C 1
ATOM 621 O O . ILE A 1 86 ? -25.136 -8.043 -0.376 1.00 91.94 86 ILE A O 1
ATOM 625 N N . ASP A 1 87 ? -27.330 -8.169 0.120 1.00 93.62 87 ASP A N 1
ATOM 626 C CA . ASP A 1 87 ? -27.843 -8.117 -1.255 1.00 93.62 87 ASP A CA 1
ATOM 627 C C . ASP A 1 87 ? -27.886 -6.695 -1.841 1.00 93.62 87 ASP A C 1
ATOM 629 O O . ASP A 1 87 ? -28.329 -6.509 -2.976 1.00 93.62 87 ASP A O 1
ATOM 633 N N . LEU A 1 88 ? -27.445 -5.685 -1.084 1.00 93.88 88 LEU A N 1
ATOM 634 C CA . LEU A 1 88 ? -27.297 -4.327 -1.597 1.00 93.88 88 LEU A CA 1
ATOM 635 C C . LEU A 1 88 ? -26.237 -4.311 -2.698 1.00 93.88 88 LEU A C 1
ATOM 637 O O . LEU A 1 88 ? -25.107 -4.740 -2.480 1.00 93.88 88 LEU A O 1
ATOM 641 N N . ASP A 1 89 ? -26.589 -3.762 -3.857 1.00 92.12 89 ASP A N 1
ATOM 642 C CA . ASP A 1 89 ? -25.585 -3.349 -4.828 1.00 92.12 89 ASP A CA 1
ATOM 643 C C . ASP A 1 89 ? -24.901 -2.045 -4.382 1.00 92.12 89 ASP A C 1
ATOM 645 O O . ASP A 1 89 ? -25.305 -1.387 -3.416 1.00 92.12 89 ASP A O 1
ATOM 649 N N . TYR A 1 90 ? -23.856 -1.653 -5.111 1.00 87.88 90 TYR A N 1
ATOM 650 C CA . TYR A 1 90 ? -23.098 -0.434 -4.837 1.00 87.88 90 TYR A CA 1
ATOM 651 C C . TYR A 1 90 ? -23.988 0.820 -4.765 1.00 87.88 90 TYR A C 1
ATOM 653 O O . TYR A 1 90 ? -23.82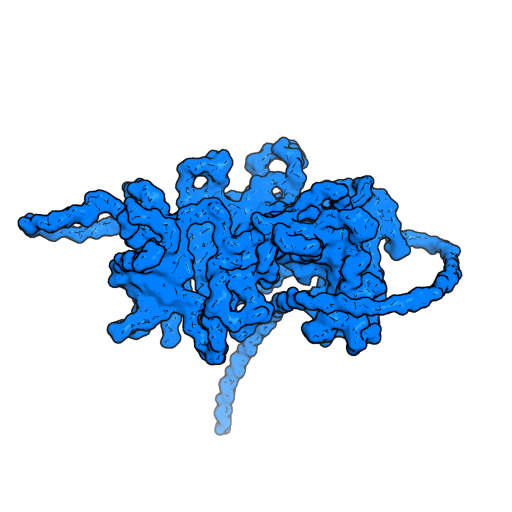8 1.664 -3.877 1.00 87.88 90 TYR A O 1
ATOM 661 N N . ASP A 1 91 ? -24.945 0.944 -5.690 1.00 91.19 91 ASP A N 1
ATOM 662 C CA . ASP A 1 91 ? -25.815 2.112 -5.804 1.00 91.19 91 ASP A CA 1
ATOM 663 C C . ASP A 1 91 ? -26.819 2.217 -4.654 1.00 91.19 91 ASP A C 1
ATOM 665 O O . ASP A 1 91 ? -27.168 3.325 -4.234 1.00 91.19 91 ASP A O 1
ATOM 669 N N . ALA A 1 92 ? -27.285 1.089 -4.129 1.00 94.62 92 ALA A N 1
ATOM 670 C CA . ALA A 1 92 ? -28.103 1.035 -2.932 1.00 94.62 92 ALA A CA 1
ATOM 671 C C . ALA A 1 92 ? -27.257 1.284 -1.675 1.00 94.62 92 ALA A C 1
ATOM 673 O O . ALA A 1 92 ? -27.626 2.114 -0.844 1.00 94.62 92 ALA A O 1
ATOM 674 N N . TYR A 1 93 ? -26.095 0.637 -1.555 1.00 94.88 93 TYR A N 1
ATOM 675 C CA . TYR A 1 93 ? -25.240 0.747 -0.374 1.00 94.88 93 TYR A CA 1
ATOM 676 C C . TYR A 1 93 ? -24.763 2.186 -0.124 1.00 94.88 93 TYR A C 1
ATOM 678 O O . TYR A 1 93 ? -24.863 2.683 0.998 1.00 94.88 93 TYR A O 1
ATOM 686 N N . ARG A 1 94 ? -24.358 2.923 -1.170 1.00 93.19 94 ARG A N 1
ATOM 687 C CA . ARG A 1 94 ? -23.924 4.332 -1.043 1.00 93.19 94 ARG A CA 1
ATOM 688 C C . ARG A 1 94 ? -25.018 5.303 -0.576 1.00 93.19 94 ARG A C 1
ATOM 690 O O . ARG A 1 94 ? -24.718 6.448 -0.237 1.00 93.19 94 ARG A O 1
ATOM 697 N N . LYS A 1 95 ? -26.291 4.888 -0.572 1.00 96.00 95 LYS A N 1
ATOM 698 C CA . LYS A 1 95 ? -27.408 5.673 -0.016 1.00 96.00 95 LYS A CA 1
ATOM 699 C C . LYS A 1 95 ? -27.506 5.559 1.510 1.00 96.00 95 LYS A C 1
ATOM 701 O O . LYS A 1 95 ? -28.323 6.269 2.098 1.00 96.00 95 LYS A O 1
ATOM 706 N N . ILE A 1 96 ? -26.701 4.693 2.132 1.00 96.06 96 ILE A N 1
ATOM 707 C CA . ILE A 1 96 ? -26.478 4.626 3.578 1.00 96.06 96 ILE A CA 1
ATOM 708 C C . ILE A 1 96 ? -25.234 5.463 3.885 1.00 96.06 96 ILE A C 1
ATOM 710 O O . ILE A 1 96 ? -24.106 5.044 3.633 1.00 96.06 96 ILE A O 1
ATOM 714 N N . ALA A 1 97 ? -25.429 6.672 4.402 1.00 94.69 97 ALA A N 1
ATOM 715 C CA . ALA A 1 97 ? -24.351 7.630 4.633 1.00 94.69 97 ALA A CA 1
ATOM 716 C C . ALA A 1 97 ? -24.210 7.954 6.120 1.00 94.69 97 ALA A C 1
ATOM 718 O O . ALA A 1 97 ? -25.205 8.088 6.824 1.00 94.69 97 ALA A O 1
ATOM 719 N N . TRP A 1 98 ? -22.984 8.121 6.609 1.00 95.88 98 TRP A N 1
ATOM 720 C CA . TRP A 1 98 ? -22.758 8.704 7.932 1.00 95.88 98 TRP A CA 1
ATOM 721 C C . TRP A 1 98 ? -23.238 10.162 7.962 1.00 95.88 98 TRP A C 1
ATOM 723 O O . TRP A 1 98 ? -23.126 10.871 6.960 1.00 95.88 98 TRP A O 1
ATOM 733 N N . LYS A 1 99 ? -23.753 10.616 9.108 1.00 96.19 99 LYS A N 1
ATOM 734 C CA . LYS A 1 99 ? -24.101 12.022 9.357 1.00 96.19 99 LYS A CA 1
ATOM 735 C C . LYS A 1 99 ? -22.863 12.798 9.831 1.00 96.19 99 LYS A C 1
ATOM 737 O O . LYS A 1 99 ? -22.463 12.606 10.980 1.00 96.19 99 LYS A O 1
ATOM 742 N N . PRO A 1 100 ? -22.245 13.682 9.021 1.00 92.50 100 PRO A N 1
ATOM 743 C CA . PRO A 1 100 ? -20.969 14.321 9.376 1.00 92.50 100 PRO A CA 1
ATOM 744 C C . PRO A 1 100 ? -21.026 15.195 10.639 1.00 92.50 100 PRO A C 1
ATOM 746 O O . PRO A 1 100 ? -20.011 15.467 11.274 1.00 92.50 100 PRO A O 1
ATOM 749 N N . GLU A 1 101 ? -22.206 15.667 11.035 1.00 93.50 101 GLU A N 1
ATOM 750 C CA . GLU A 1 101 ? -22.427 16.369 12.299 1.00 93.50 101 GLU A CA 1
ATOM 751 C C . GLU A 1 101 ? -22.278 15.466 13.536 1.00 93.50 101 GLU A C 1
ATOM 753 O O . GLU A 1 101 ? -22.009 15.973 14.624 1.00 93.50 101 GLU A O 1
ATOM 758 N N . MET A 1 102 ? -22.392 14.146 13.361 1.00 95.69 102 MET A N 1
ATOM 759 C CA . MET A 1 102 ? -22.265 13.133 14.413 1.00 95.69 102 MET A CA 1
ATOM 760 C C . MET A 1 102 ? -20.843 12.578 14.551 1.00 95.69 102 MET A C 1
ATOM 762 O O . MET A 1 102 ? -20.612 11.711 15.397 1.00 95.69 102 MET A O 1
ATOM 766 N N . SER A 1 103 ? -19.883 13.053 13.747 1.00 96.38 103 SER A N 1
ATOM 767 C CA . SER A 1 103 ? -18.491 12.594 13.800 1.00 96.38 103 SER A CA 1
ATOM 768 C C . SER A 1 103 ? -17.919 12.721 15.214 1.00 96.38 103 SER A C 1
ATOM 770 O O . SER A 1 103 ? -18.139 13.711 15.923 1.00 96.38 103 SER A O 1
ATOM 772 N N . LEU A 1 104 ? -17.191 11.690 15.647 1.00 96.19 104 LEU A N 1
ATOM 773 C CA . LEU A 1 104 ? -16.684 11.599 17.012 1.00 96.19 104 LEU A CA 1
ATOM 774 C C . LEU A 1 104 ? -15.826 12.824 17.338 1.00 96.19 104 LEU A C 1
ATOM 776 O O . LEU A 1 104 ? -14.932 13.192 16.578 1.00 96.19 104 LEU A O 1
ATOM 780 N N . TRP A 1 105 ? -16.130 13.451 18.477 1.00 95.69 105 TRP A N 1
ATOM 781 C CA . TRP A 1 105 ? -15.464 14.652 19.003 1.00 95.69 105 TRP A CA 1
ATOM 782 C C . TRP A 1 105 ? -15.584 15.921 18.156 1.00 95.69 105 TRP A C 1
ATOM 784 O O . TRP A 1 105 ? -14.986 16.939 18.505 1.00 95.69 105 TRP A O 1
ATOM 794 N N . ARG A 1 106 ? -16.437 15.935 17.126 1.00 94.56 106 ARG A N 1
ATOM 795 C CA . ARG A 1 106 ? -16.763 17.161 16.388 1.00 94.56 106 ARG A CA 1
ATOM 796 C C . ARG A 1 106 ? -17.300 18.272 17.289 1.00 94.56 106 ARG A C 1
ATOM 798 O O . ARG A 1 106 ? -16.929 19.427 17.132 1.00 94.56 106 ARG A O 1
ATOM 805 N N . TYR A 1 107 ? -18.135 17.919 18.265 1.00 91.44 107 TYR A N 1
ATOM 806 C CA . TYR A 1 107 ? -18.700 18.852 19.249 1.00 91.44 107 TYR A CA 1
ATOM 807 C C . TYR A 1 107 ? -17.647 19.501 20.168 1.00 91.44 107 TYR A C 1
ATOM 809 O O . TYR A 1 107 ? -17.955 20.473 20.853 1.00 91.44 107 TYR A O 1
ATOM 817 N N . LEU A 1 108 ? -16.421 18.966 20.194 1.00 91.94 108 LEU A N 1
ATOM 818 C CA . LEU A 1 108 ? -15.273 19.537 20.902 1.00 91.94 108 LEU A CA 1
ATOM 819 C C . LEU A 1 108 ? -14.374 20.377 19.984 1.00 91.94 108 LEU A C 1
ATOM 821 O O . LEU A 1 108 ? -13.332 20.831 20.443 1.00 91.94 108 LEU A O 1
ATOM 825 N N . ASP A 1 109 ? -14.740 20.537 18.708 1.00 92.94 109 ASP A N 1
ATOM 826 C CA . ASP A 1 109 ? -13.874 21.098 17.664 1.00 92.94 109 ASP A CA 1
ATOM 827 C C . ASP A 1 109 ? -12.503 20.395 17.612 1.00 92.94 109 ASP A C 1
ATOM 829 O O . ASP A 1 109 ? -11.451 21.014 17.458 1.00 92.94 109 ASP A O 1
ATOM 833 N N . ALA A 1 110 ? -12.508 19.070 17.812 1.00 95.50 110 ALA A N 1
ATOM 834 C CA . ALA A 1 110 ? -11.280 18.291 17.860 1.00 95.50 110 ALA A CA 1
ATOM 835 C C . ALA A 1 110 ? -10.549 18.335 16.504 1.00 95.50 110 ALA A C 1
ATOM 837 O O . ALA A 1 110 ? -11.200 18.206 15.457 1.00 95.50 110 ALA A O 1
ATOM 838 N N . PRO A 1 111 ? -9.203 18.441 16.505 1.00 95.00 111 PRO A N 1
ATOM 839 C CA . PRO A 1 111 ? -8.412 18.516 15.275 1.00 95.00 111 PRO A CA 1
ATOM 840 C C . PRO A 1 111 ? -8.478 17.223 14.458 1.00 95.00 111 PRO A C 1
ATOM 842 O O . PRO A 1 111 ? -8.261 17.242 13.250 1.00 95.00 111 PRO A O 1
ATOM 845 N N . ILE A 1 112 ? -8.774 16.101 15.113 1.00 97.75 112 ILE A N 1
ATOM 846 C CA . ILE A 1 112 ? -8.966 14.798 14.490 1.00 97.75 112 ILE A CA 1
ATOM 847 C C . ILE A 1 112 ? -10.307 14.248 14.968 1.00 97.75 112 ILE A C 1
ATOM 849 O O . ILE A 1 112 ? -10.611 14.258 16.160 1.00 97.75 112 ILE A O 1
ATOM 853 N N . GLN A 1 113 ? -11.112 13.777 14.029 1.00 97.75 113 GLN A N 1
ATOM 854 C CA . GLN A 1 113 ? -12.440 13.213 14.253 1.00 97.75 113 GLN A CA 1
ATOM 855 C C . GLN A 1 113 ? -12.512 11.829 13.607 1.00 97.75 113 GLN A C 1
ATOM 857 O O . GLN A 1 113 ? -11.604 11.422 12.877 1.00 97.75 113 GLN A O 1
ATOM 862 N N . ALA A 1 114 ? -13.597 11.103 13.864 1.00 98.19 114 ALA A N 1
ATOM 863 C CA . ALA A 1 114 ? -13.837 9.825 13.210 1.00 98.19 114 ALA A CA 1
ATOM 864 C C . ALA A 1 114 ? -15.302 9.624 12.823 1.00 98.19 114 ALA A C 1
ATOM 866 O O . ALA A 1 114 ? -16.212 10.090 13.512 1.00 98.19 114 ALA A O 1
ATOM 867 N N . GLU A 1 115 ? -15.504 8.892 11.735 1.00 98.19 115 GLU A N 1
ATOM 868 C CA . GLU A 1 115 ? -16.807 8.492 11.199 1.00 98.19 115 GLU A CA 1
ATOM 869 C C . GLU A 1 115 ? -16.872 6.972 11.150 1.00 98.19 115 GLU A C 1
ATOM 871 O O . GLU A 1 115 ? -15.891 6.324 10.780 1.00 98.19 115 GLU A O 1
ATOM 876 N N . LEU A 1 116 ? -17.997 6.380 11.545 1.00 97.69 116 LEU A N 1
ATOM 877 C CA . LEU A 1 116 ? -18.125 4.924 11.598 1.00 97.69 116 LEU A CA 1
ATOM 878 C C . LEU A 1 116 ? -18.783 4.400 10.325 1.00 97.69 116 LEU A C 1
ATOM 880 O O . LEU A 1 116 ? -19.598 5.075 9.699 1.00 97.69 116 LEU A O 1
ATOM 884 N N . MET A 1 117 ? -18.427 3.180 9.938 1.00 97.19 117 MET A N 1
ATOM 885 C CA . MET A 1 117 ? -18.904 2.569 8.698 1.00 97.19 117 MET A CA 1
ATOM 886 C C . MET A 1 117 ? -20.006 1.553 8.991 1.00 97.19 117 MET A C 1
ATOM 888 O O . MET A 1 117 ? -19.908 0.772 9.940 1.00 97.19 117 MET A O 1
ATOM 892 N N . HIS A 1 118 ? -21.058 1.567 8.175 1.00 96.44 118 HIS A N 1
ATOM 893 C CA . HIS A 1 118 ? -22.166 0.618 8.263 1.00 96.44 118 HIS A CA 1
ATOM 894 C C . HIS A 1 118 ? -21.737 -0.769 7.746 1.00 96.44 118 HIS A C 1
ATOM 896 O O . HIS A 1 118 ? -20.825 -0.858 6.930 1.00 96.44 118 HIS A O 1
ATOM 902 N N . ARG A 1 119 ? -22.373 -1.856 8.203 1.00 94.62 119 ARG A N 1
ATOM 903 C CA . ARG A 1 119 ? -22.193 -3.201 7.615 1.00 94.62 119 ARG A CA 1
ATOM 904 C C . ARG A 1 119 ? -23.160 -3.435 6.459 1.00 94.62 119 ARG A C 1
ATOM 906 O O . ARG A 1 119 ? -24.330 -3.080 6.548 1.00 94.62 119 ARG A O 1
ATOM 913 N N . GLY A 1 120 ? -22.693 -4.046 5.381 1.00 92.50 120 GLY A N 1
ATOM 914 C CA . GLY A 1 120 ? -23.500 -4.307 4.187 1.00 92.50 120 GLY A CA 1
ATOM 915 C C . GLY A 1 120 ? -22.638 -4.473 2.945 1.00 92.50 120 GLY A C 1
ATOM 916 O O . GLY A 1 120 ? -21.451 -4.149 2.971 1.00 92.50 120 GLY A O 1
ATOM 917 N N . ASP A 1 121 ? -23.231 -5.021 1.888 1.00 92.62 121 ASP A N 1
ATOM 918 C CA . ASP A 1 121 ? -22.554 -5.381 0.643 1.00 92.62 121 ASP A CA 1
ATOM 919 C C . ASP A 1 121 ? -21.278 -6.211 0.930 1.00 92.62 121 ASP A C 1
ATOM 921 O O . ASP A 1 121 ? -21.352 -7.309 1.502 1.00 92.62 121 ASP A O 1
ATOM 925 N N . ILE A 1 122 ? -20.094 -5.692 0.601 1.00 90.56 122 ILE A N 1
ATOM 926 C CA . ILE A 1 122 ? -18.794 -6.331 0.831 1.00 90.56 122 ILE A CA 1
ATOM 927 C C . ILE A 1 122 ? -18.265 -6.135 2.263 1.00 90.56 122 ILE A C 1
ATOM 929 O O . ILE A 1 122 ? -17.439 -6.916 2.739 1.00 90.56 122 ILE A O 1
ATOM 933 N N . LEU A 1 123 ? -18.764 -5.137 2.996 1.00 93.88 123 LEU A N 1
ATOM 934 C CA . LEU A 1 123 ? -18.327 -4.782 4.348 1.00 93.88 123 LEU A CA 1
ATOM 935 C C . LEU A 1 123 ? -19.082 -5.600 5.403 1.00 93.88 123 LEU A C 1
ATOM 937 O O . LEU A 1 123 ? -19.950 -5.109 6.125 1.00 93.88 123 LEU A O 1
ATOM 941 N N . ARG A 1 124 ? -18.762 -6.896 5.468 1.00 92.00 124 ARG A N 1
ATOM 942 C CA . ARG A 1 124 ? -19.531 -7.885 6.246 1.00 92.00 124 ARG A CA 1
ATOM 943 C C . ARG A 1 124 ? -18.992 -8.162 7.643 1.00 92.00 124 ARG A C 1
ATOM 945 O O . ARG A 1 124 ? -19.762 -8.600 8.499 1.00 92.00 124 ARG A O 1
ATOM 952 N N . ASN A 1 125 ? -17.702 -7.952 7.886 1.00 92.94 125 ASN A N 1
ATOM 953 C CA . ASN A 1 125 ? -17.084 -8.256 9.179 1.00 92.94 125 ASN A CA 1
ATOM 954 C C . ASN A 1 125 ? -17.546 -7.284 10.262 1.00 92.94 125 ASN A C 1
ATOM 956 O O . ASN A 1 125 ? -17.723 -6.095 10.001 1.00 92.94 125 ASN A O 1
ATOM 960 N N . LYS A 1 126 ? -17.739 -7.802 11.475 1.00 94.94 126 LYS A N 1
ATOM 961 C CA . LYS A 1 126 ? -18.058 -6.982 12.641 1.00 94.94 126 LYS A CA 1
ATOM 962 C C . LYS A 1 126 ? -16.780 -6.368 13.192 1.00 94.94 126 LYS A C 1
ATOM 964 O O . LYS A 1 126 ? -15.845 -7.083 13.539 1.00 94.94 126 LYS A O 1
ATOM 969 N N . VAL A 1 127 ? -16.801 -5.052 13.378 1.00 96.88 127 VAL A N 1
ATOM 970 C CA . VAL A 1 127 ? -15.748 -4.312 14.070 1.00 96.88 127 VAL A CA 1
ATOM 971 C C . VAL A 1 127 ? -16.338 -3.629 15.297 1.00 96.88 127 VAL A C 1
ATOM 973 O O . VAL A 1 127 ? -17.139 -2.701 15.192 1.00 96.88 127 VAL A O 1
ATOM 976 N N . GLN A 1 128 ? -15.927 -4.070 16.486 1.00 96.56 128 GLN A N 1
ATOM 977 C CA . GLN A 1 128 ? -16.269 -3.376 17.724 1.00 96.56 128 GLN A CA 1
ATOM 978 C C . GLN A 1 128 ? -15.496 -2.056 17.812 1.00 96.56 128 GLN A C 1
ATOM 980 O O . GLN A 1 128 ? -14.267 -2.053 17.843 1.00 96.56 128 GLN A O 1
ATOM 985 N N . ILE A 1 129 ? -16.207 -0.936 17.917 1.00 97.69 129 ILE A N 1
ATOM 986 C CA . ILE A 1 129 ? -15.584 0.382 18.048 1.00 97.69 129 ILE A CA 1
ATOM 987 C C . ILE A 1 129 ? -15.536 0.790 19.517 1.00 97.69 129 ILE A C 1
ATOM 989 O O . ILE A 1 129 ? -16.539 0.759 20.230 1.00 97.69 129 ILE A O 1
ATOM 993 N N . ASN A 1 130 ? -14.358 1.194 19.973 1.00 97.75 130 ASN A N 1
ATOM 994 C CA . ASN A 1 130 ? -14.119 1.682 21.319 1.00 97.75 130 ASN A CA 1
ATOM 995 C C . ASN A 1 130 ? -13.371 3.012 21.258 1.00 97.75 130 ASN A C 1
ATOM 997 O O . ASN A 1 130 ? -12.538 3.227 20.379 1.00 97.75 130 ASN A O 1
ATOM 1001 N N . THR A 1 131 ? -13.613 3.878 22.234 1.00 97.25 131 THR A N 1
ATOM 1002 C CA . THR A 1 131 ? -12.788 5.056 22.485 1.00 97.25 131 THR A CA 1
ATOM 1003 C C . THR A 1 131 ? -11.982 4.875 23.764 1.00 97.25 131 THR A C 1
ATOM 1005 O O . THR A 1 131 ? -12.406 4.182 24.692 1.00 97.25 131 THR A O 1
ATOM 1008 N N . VAL A 1 132 ? -10.796 5.480 23.806 1.00 96.12 132 VAL A N 1
ATOM 1009 C CA . VAL A 1 132 ? -9.949 5.539 24.999 1.00 96.12 132 VAL A CA 1
ATOM 1010 C C . VAL A 1 132 ? -9.864 6.983 25.457 1.00 96.12 132 VAL A C 1
ATOM 1012 O O . VAL A 1 132 ? -9.340 7.841 24.749 1.00 96.12 132 VAL A O 1
ATOM 1015 N N . GLN A 1 133 ? -10.374 7.247 26.653 1.00 91.38 133 GLN A N 1
ATOM 1016 C CA . GLN A 1 133 ? -10.398 8.571 27.252 1.00 91.38 133 GLN A CA 1
ATOM 1017 C C . GLN A 1 133 ? -10.009 8.471 28.728 1.00 91.38 133 GLN A C 1
ATOM 1019 O O . GLN A 1 133 ? -10.577 7.668 29.464 1.00 91.38 133 GLN A O 1
ATOM 1024 N N . ASP A 1 134 ? -9.061 9.303 29.168 1.00 87.50 134 ASP A N 1
ATOM 1025 C CA . ASP A 1 134 ? -8.627 9.385 30.571 1.00 87.50 134 ASP A CA 1
ATOM 1026 C C . ASP A 1 134 ? -8.225 8.002 31.135 1.00 87.50 134 ASP A C 1
ATOM 1028 O O . ASP A 1 134 ? -8.557 7.630 32.263 1.00 87.50 134 ASP A O 1
ATOM 1032 N N . GLY A 1 135 ? -7.562 7.198 30.292 1.00 87.06 135 GLY A N 1
ATOM 1033 C CA . GLY A 1 135 ? -7.144 5.830 30.606 1.00 87.06 135 GLY A CA 1
ATOM 1034 C C . GLY A 1 135 ? -8.290 4.822 30.728 1.00 87.06 135 GLY A C 1
ATOM 1035 O O . GLY A 1 135 ? -8.086 3.751 31.294 1.00 87.06 135 GLY A O 1
ATOM 1036 N N . LYS A 1 136 ? -9.492 5.135 30.236 1.00 92.81 136 LYS A N 1
ATOM 1037 C CA . LYS A 1 136 ? -10.669 4.260 30.285 1.00 92.81 136 LYS A CA 1
ATOM 1038 C C . LYS A 1 136 ? -11.178 3.945 28.891 1.00 92.81 136 LYS A C 1
ATOM 1040 O O . LYS A 1 136 ? -11.194 4.810 28.020 1.00 92.81 136 LYS A O 1
ATOM 1045 N N . VAL A 1 137 ? -11.635 2.713 28.714 1.00 95.31 137 VAL A N 1
ATOM 1046 C CA . VAL A 1 137 ? -12.320 2.275 27.496 1.00 95.31 137 VAL A CA 1
ATOM 1047 C C . VAL A 1 137 ? -13.803 2.631 27.581 1.00 95.31 137 VAL A C 1
ATOM 1049 O O . VAL A 1 137 ? -14.412 2.439 28.634 1.00 95.31 137 VAL A O 1
ATOM 1052 N N . VAL A 1 138 ? -14.376 3.109 26.474 1.00 94.25 138 VAL A N 1
ATOM 1053 C CA . VAL A 1 138 ? -15.823 3.235 26.254 1.00 94.25 138 VAL A CA 1
ATOM 1054 C C . VAL A 1 138 ? -16.175 2.562 24.930 1.00 94.25 138 VAL A C 1
ATOM 1056 O O . VAL A 1 138 ? -15.718 2.982 23.872 1.00 94.25 138 VAL A O 1
ATOM 1059 N N . THR A 1 139 ? -16.993 1.512 24.972 1.00 94.25 139 THR A N 1
ATOM 1060 C CA . THR A 1 139 ? -17.486 0.841 23.760 1.00 94.25 139 THR A CA 1
ATOM 1061 C C . THR A 1 139 ? -18.663 1.608 23.168 1.00 94.25 139 THR A C 1
ATOM 1063 O O . THR A 1 139 ? -19.614 1.937 23.882 1.00 94.25 139 THR A O 1
ATOM 1066 N N . LEU A 1 140 ? -18.608 1.870 21.864 1.00 94.00 140 LEU A N 1
ATOM 1067 C CA . LEU A 1 140 ? -19.686 2.504 21.117 1.00 94.00 140 LEU A CA 1
ATOM 1068 C C . LEU A 1 140 ? -20.622 1.418 20.591 1.00 94.00 140 LEU A C 1
ATOM 1070 O O . LEU A 1 140 ? -20.239 0.610 19.747 1.00 94.00 140 LEU A O 1
ATOM 1074 N N . ALA A 1 141 ? -21.849 1.394 21.107 1.00 92.62 141 ALA A N 1
ATOM 1075 C CA . ALA A 1 141 ? -22.894 0.542 20.559 1.00 92.62 141 ALA A CA 1
ATOM 1076 C C . ALA A 1 141 ? -23.284 1.027 19.158 1.00 92.62 141 ALA A C 1
ATOM 1078 O O . ALA A 1 141 ? -23.154 2.214 18.839 1.00 92.62 141 ALA A O 1
ATOM 1079 N N . PHE A 1 142 ? -23.771 0.110 18.329 1.00 93.94 142 PHE A N 1
ATOM 1080 C CA . PHE A 1 142 ? -24.353 0.484 17.053 1.00 93.94 142 PHE A CA 1
ATOM 1081 C C . PHE A 1 142 ? -25.597 1.342 17.250 1.00 93.94 142 PHE A C 1
ATOM 1083 O O . PHE A 1 142 ? -26.496 0.978 18.009 1.00 93.94 142 PHE A O 1
ATOM 1090 N N . ASP A 1 143 ? -25.653 2.461 16.536 1.00 92.75 143 ASP A N 1
ATOM 1091 C CA . ASP A 1 143 ? -26.827 3.317 16.485 1.00 92.75 143 ASP A CA 1
ATOM 1092 C C . ASP A 1 143 ? -27.135 3.680 15.033 1.00 92.75 143 ASP A C 1
ATOM 1094 O O . ASP A 1 143 ? -26.416 4.442 14.381 1.00 92.75 143 ASP A O 1
ATOM 1098 N N . ARG A 1 144 ? -28.252 3.145 14.528 1.00 93.00 144 ARG A N 1
ATOM 1099 C CA . ARG A 1 144 ? -28.740 3.435 13.175 1.00 93.00 144 ARG A CA 1
ATOM 1100 C C . ARG A 1 144 ? -28.965 4.928 12.946 1.00 93.00 144 ARG A C 1
ATOM 1102 O O . ARG A 1 144 ? -28.897 5.365 11.805 1.00 93.00 144 ARG A O 1
ATOM 1109 N N . ASN A 1 145 ? -29.239 5.711 13.992 1.00 93.06 145 ASN A N 1
ATOM 1110 C CA . ASN A 1 145 ? -29.548 7.134 13.868 1.00 93.06 145 ASN A CA 1
ATOM 1111 C C . ASN A 1 145 ? -28.316 7.991 13.558 1.00 93.06 145 ASN A C 1
ATOM 1113 O O . ASN A 1 145 ? -28.479 9.152 13.173 1.00 93.06 145 ASN A O 1
ATOM 1117 N N . LEU A 1 146 ? -27.110 7.427 13.670 1.00 94.88 146 LEU A N 1
ATOM 1118 C CA . LEU A 1 146 ? -25.860 8.046 13.216 1.00 94.88 146 LEU A CA 1
ATOM 1119 C C . LEU A 1 146 ? -25.718 8.027 11.688 1.00 94.88 146 LEU A C 1
ATOM 1121 O O . LEU A 1 146 ? -24.880 8.734 11.131 1.00 94.88 146 LEU A O 1
ATOM 1125 N N . PHE A 1 147 ? -26.564 7.248 11.014 1.00 95.75 147 PHE A N 1
ATOM 1126 C CA . PHE A 1 147 ? -26.607 7.140 9.569 1.00 95.75 147 PHE A CA 1
ATOM 1127 C C . PHE A 1 147 ? -27.874 7.786 9.012 1.00 95.75 147 PHE A C 1
ATOM 1129 O O . PHE A 1 147 ? -28.934 7.838 9.644 1.00 95.75 147 PHE A O 1
ATOM 1136 N N . GLU A 1 148 ? -27.758 8.283 7.794 1.00 95.75 148 GLU A N 1
ATOM 1137 C CA . GLU A 1 148 ? -28.859 8.653 6.933 1.00 95.75 148 GLU A CA 1
ATOM 1138 C C . GLU A 1 148 ? -29.087 7.544 5.904 1.00 95.75 148 GLU A C 1
ATOM 1140 O O . GLU A 1 148 ? -28.161 7.120 5.216 1.00 95.75 148 GLU A O 1
ATOM 1145 N N . TYR A 1 149 ? -30.336 7.100 5.786 1.00 95.94 149 TYR A N 1
ATOM 1146 C CA . TYR A 1 149 ? -30.778 6.133 4.786 1.00 95.94 149 TYR A CA 1
ATOM 1147 C C . TYR A 1 149 ? -31.625 6.889 3.774 1.00 95.94 149 TYR A C 1
ATOM 1149 O O . TYR A 1 149 ? -32.594 7.546 4.157 1.00 95.94 149 TYR A O 1
ATOM 1157 N N . ARG A 1 150 ? -31.266 6.827 2.491 1.00 96.06 150 ARG A N 1
ATOM 1158 C CA . ARG A 1 150 ? -31.935 7.605 1.439 1.00 96.06 150 ARG A CA 1
ATOM 1159 C C . ARG A 1 150 ? -32.655 6.697 0.447 1.00 96.06 150 ARG A C 1
ATOM 1161 O O . ARG A 1 150 ? -32.143 5.659 0.056 1.00 96.06 150 ARG A O 1
ATOM 1168 N N . GLY A 1 151 ? -33.825 7.115 -0.026 1.00 94.62 151 GLY A N 1
ATOM 1169 C CA . GLY A 1 151 ? -34.546 6.400 -1.082 1.00 94.62 151 GLY A CA 1
ATOM 1170 C C . GLY A 1 151 ? -35.039 5.011 -0.665 1.00 94.62 151 GLY A C 1
ATOM 1171 O O . GLY A 1 151 ? -35.739 4.858 0.331 1.00 94.62 151 GLY A O 1
ATOM 1172 N N . ASP A 1 152 ? -34.702 4.004 -1.461 1.00 90.56 152 ASP A N 1
ATOM 1173 C CA . ASP A 1 152 ? -35.131 2.609 -1.322 1.00 90.56 152 ASP A CA 1
ATOM 1174 C C . ASP A 1 152 ? -34.538 1.883 -0.105 1.00 90.56 152 ASP A C 1
ATOM 1176 O O . ASP A 1 152 ? -35.134 0.916 0.364 1.00 90.56 152 ASP A O 1
ATOM 1180 N N . VAL A 1 153 ? -33.438 2.378 0.474 1.00 93.12 153 VAL A N 1
ATOM 1181 C CA . VAL A 1 153 ? -32.814 1.760 1.661 1.00 93.12 153 VAL A CA 1
ATOM 1182 C C . VAL A 1 153 ? -33.402 2.220 3.004 1.00 93.12 153 VAL A C 1
ATOM 1184 O O . VAL A 1 153 ? -33.016 1.709 4.052 1.00 93.12 153 VAL A O 1
ATOM 1187 N N . VAL A 1 154 ? -34.367 3.151 3.011 1.00 93.25 154 VAL A N 1
ATOM 1188 C CA . VAL A 1 154 ? -35.007 3.672 4.244 1.00 93.25 154 VAL A CA 1
ATOM 1189 C C . VAL A 1 154 ? -35.680 2.566 5.069 1.00 93.25 154 VAL A C 1
ATOM 1191 O O . VAL A 1 154 ? -35.693 2.623 6.299 1.00 93.25 154 VAL A O 1
ATOM 1194 N N . GLY A 1 155 ? -36.252 1.565 4.394 1.00 87.31 155 GLY A N 1
ATOM 1195 C CA . GLY A 1 155 ? -37.012 0.475 5.011 1.00 87.31 155 GLY A CA 1
ATOM 1196 C C . GLY A 1 155 ? -36.185 -0.740 5.434 1.00 87.31 155 GLY A C 1
ATOM 1197 O O . GLY A 1 155 ? -36.781 -1.742 5.824 1.00 87.31 155 GLY A O 1
ATOM 1198 N N . LEU A 1 156 ? -34.851 -0.689 5.331 1.00 88.56 156 LEU A N 1
ATOM 1199 C CA . LEU A 1 156 ? -34.006 -1.840 5.646 1.00 88.56 156 LEU A CA 1
ATOM 1200 C C . LEU A 1 156 ? -34.158 -2.276 7.116 1.00 88.56 156 LEU A C 1
ATOM 1202 O O . LEU A 1 156 ? -34.254 -1.425 8.011 1.00 88.56 156 LEU A O 1
ATOM 1206 N N . PRO A 1 157 ? -34.148 -3.594 7.388 1.00 81.50 157 PRO A N 1
ATOM 1207 C CA . PRO A 1 157 ? -34.195 -4.125 8.742 1.00 81.50 157 PRO A CA 1
ATOM 1208 C C . PRO A 1 157 ? -32.834 -3.929 9.425 1.00 81.50 157 PRO A C 1
ATOM 1210 O O . PRO A 1 157 ? -31.991 -4.820 9.450 1.00 81.50 157 PRO A O 1
ATOM 1213 N N . VAL A 1 158 ? -32.617 -2.731 9.966 1.00 84.88 158 VAL A N 1
ATOM 1214 C CA . VAL A 1 158 ? -31.404 -2.383 10.711 1.00 84.88 158 VAL A CA 1
ATOM 1215 C C . VAL A 1 158 ? -31.720 -2.331 12.204 1.00 84.88 158 VAL A C 1
ATOM 1217 O O . VAL A 1 158 ? -32.412 -1.419 12.674 1.00 84.88 158 VAL A O 1
ATOM 1220 N N . ASP A 1 159 ? -31.199 -3.308 12.942 1.00 83.44 159 ASP A N 1
ATOM 1221 C CA . ASP A 1 159 ? -31.243 -3.367 14.402 1.00 83.44 159 ASP A CA 1
ATOM 1222 C C . ASP A 1 159 ? -29.847 -3.181 15.028 1.00 83.44 159 ASP A C 1
ATOM 1224 O O . ASP A 1 159 ? -28.849 -2.969 14.339 1.00 83.44 159 ASP A O 1
ATOM 1228 N N . ALA A 1 160 ? -29.775 -3.229 16.360 1.00 74.69 160 ALA A N 1
ATOM 1229 C CA . ALA A 1 160 ? -28.526 -3.044 17.097 1.00 74.69 160 ALA A CA 1
ATOM 1230 C C . ALA A 1 160 ? -27.483 -4.158 16.863 1.00 74.69 160 ALA A C 1
ATOM 1232 O O . ALA A 1 160 ? -26.302 -3.940 17.121 1.00 74.69 160 ALA A O 1
ATOM 1233 N N . GLY A 1 161 ? -27.892 -5.340 16.390 1.00 77.50 161 GLY A N 1
ATOM 1234 C CA . GLY A 1 161 ? -27.010 -6.473 16.098 1.00 77.50 161 GLY A CA 1
ATOM 1235 C C . GLY A 1 161 ? -26.243 -6.337 14.782 1.00 77.50 161 GLY A C 1
ATOM 1236 O O . GLY A 1 161 ? -25.363 -7.156 14.505 1.00 77.50 161 GLY A O 1
ATOM 1237 N N . VAL A 1 162 ? -26.547 -5.307 13.981 1.00 85.56 162 VAL A N 1
ATOM 1238 C CA . VAL A 1 162 ? -25.822 -5.017 12.741 1.00 85.56 162 VAL A CA 1
ATOM 1239 C C . VAL A 1 162 ? -24.380 -4.618 13.023 1.00 85.56 162 VAL A C 1
ATOM 1241 O O . VAL A 1 162 ? -23.530 -5.060 12.267 1.00 85.56 162 VAL A O 1
ATOM 1244 N N . ASP A 1 163 ? -24.069 -3.912 14.117 1.00 90.56 163 ASP A N 1
ATOM 1245 C CA . ASP A 1 163 ? -22.710 -3.434 14.437 1.00 90.56 163 ASP A CA 1
ATOM 1246 C C . ASP A 1 163 ? -22.054 -2.569 13.329 1.00 90.56 163 ASP A C 1
ATOM 1248 O O . ASP A 1 163 ? -22.646 -2.263 12.294 1.00 90.56 163 ASP A O 1
ATOM 1252 N N . TYR A 1 164 ? -20.821 -2.113 13.564 1.00 96.38 164 TYR A N 1
ATOM 1253 C CA . TYR A 1 164 ? -20.041 -1.330 12.599 1.00 96.38 164 TYR A CA 1
ATOM 1254 C C . TYR A 1 164 ? -19.118 -2.220 11.758 1.00 96.38 164 TYR A C 1
ATOM 1256 O O . TYR A 1 164 ? -18.713 -3.301 12.188 1.00 96.38 164 TYR A O 1
ATOM 1264 N N . ALA A 1 165 ? -18.759 -1.747 10.565 1.00 96.31 165 ALA A N 1
ATOM 1265 C CA . ALA A 1 165 ? -17.821 -2.410 9.655 1.00 96.31 165 ALA A CA 1
ATOM 1266 C C . ALA A 1 165 ? -16.383 -1.885 9.750 1.00 96.31 165 ALA A C 1
ATOM 1268 O O . ALA A 1 165 ? -15.472 -2.463 9.159 1.00 96.31 165 ALA A O 1
ATOM 1269 N N . GLY A 1 166 ? -16.183 -0.756 10.430 1.00 97.62 166 GLY A N 1
ATOM 1270 C CA . GLY A 1 166 ? -14.922 -0.030 10.409 1.00 97.62 166 GLY A CA 1
ATOM 1271 C C . GLY A 1 166 ? -15.091 1.442 10.758 1.00 97.62 166 GLY A C 1
ATOM 1272 O O . GLY A 1 166 ? -16.143 1.858 11.255 1.00 97.62 166 GLY A O 1
ATOM 1273 N N . MET A 1 167 ? -14.051 2.230 10.492 1.00 97.94 167 MET A N 1
ATOM 1274 C CA . MET A 1 167 ? -14.064 3.673 10.722 1.00 97.94 167 MET A CA 1
ATOM 1275 C C . MET A 1 167 ? -13.149 4.426 9.757 1.00 97.94 167 MET A C 1
ATOM 1277 O O . MET A 1 167 ? -12.159 3.885 9.262 1.00 97.94 167 MET A O 1
ATOM 1281 N N . LYS A 1 168 ? -13.451 5.706 9.574 1.00 98.12 168 LYS A N 1
ATOM 1282 C CA . LYS A 1 168 ? -12.657 6.692 8.845 1.00 98.12 168 LYS A CA 1
ATOM 1283 C C . LYS A 1 168 ? -12.136 7.743 9.813 1.00 98.12 168 LYS A C 1
ATOM 1285 O O . LYS A 1 168 ? -12.836 8.110 10.754 1.00 98.12 168 LYS A O 1
ATOM 1290 N N . LEU A 1 169 ? -10.928 8.234 9.571 1.00 98.69 169 LEU A N 1
ATOM 1291 C CA . LEU A 1 169 ? -10.313 9.338 10.293 1.00 98.69 169 LEU A CA 1
ATOM 1292 C C . LEU A 1 169 ? -10.411 10.610 9.456 1.00 98.69 169 LEU A C 1
ATOM 1294 O O . LEU A 1 169 ? -10.056 10.622 8.275 1.00 98.69 169 LEU A O 1
ATOM 1298 N N . ILE A 1 170 ? -10.879 11.675 10.098 1.00 98.31 170 ILE A N 1
ATOM 1299 C CA . ILE A 1 170 ? -11.110 12.987 9.499 1.00 98.31 170 ILE A CA 1
ATOM 1300 C C . ILE A 1 170 ? -10.171 13.990 10.172 1.00 98.31 170 ILE A C 1
ATOM 1302 O O . ILE A 1 170 ? -10.106 14.047 11.398 1.00 98.31 170 ILE A O 1
ATOM 1306 N N . GLY A 1 171 ? -9.414 14.766 9.401 1.00 97.50 171 GLY A N 1
ATOM 1307 C CA . GLY A 1 171 ? -8.343 15.611 9.932 1.00 97.50 171 GLY A CA 1
ATOM 1308 C C . GLY A 1 171 ? -7.859 16.672 8.942 1.00 97.50 171 GLY A C 1
ATOM 1309 O O . GLY A 1 171 ? -8.369 16.765 7.823 1.00 97.50 171 GLY A O 1
ATOM 1310 N N . PRO A 1 172 ? -6.906 17.526 9.346 1.00 96.62 172 PRO A N 1
ATOM 1311 C CA . PRO A 1 172 ? -6.423 18.609 8.505 1.00 96.62 172 PRO A CA 1
ATOM 1312 C C . PRO A 1 172 ? -5.445 18.082 7.452 1.00 96.62 172 PRO A C 1
ATOM 1314 O O . PRO A 1 172 ? -4.399 17.537 7.793 1.00 96.62 172 PRO A O 1
ATOM 1317 N N . LEU A 1 173 ? -5.740 18.324 6.175 1.00 96.94 173 LEU A N 1
ATOM 1318 C CA . LEU A 1 173 ? -4.780 18.149 5.085 1.00 96.94 173 LEU A CA 1
ATOM 1319 C C . LEU A 1 173 ? -4.311 19.522 4.574 1.00 96.94 173 LEU A C 1
ATOM 1321 O O . LEU A 1 173 ? -5.138 20.433 4.450 1.00 96.94 173 LEU A O 1
ATOM 1325 N N . PRO A 1 174 ? -3.009 19.703 4.273 1.00 96.31 174 PRO A N 1
ATOM 1326 C CA . PRO A 1 174 ? -2.497 20.936 3.681 1.00 96.31 174 PRO A CA 1
ATOM 1327 C C . PRO A 1 174 ? -3.341 21.424 2.493 1.00 96.31 174 PRO A C 1
ATOM 1329 O O . PRO A 1 174 ? -3.707 20.655 1.611 1.00 96.31 174 PRO A O 1
ATOM 1332 N N . GLY A 1 175 ? -3.683 22.715 2.479 1.00 94.69 175 GLY A N 1
ATOM 1333 C CA . GLY A 1 175 ? -4.487 23.330 1.413 1.00 94.69 175 GLY A CA 1
ATOM 1334 C C . GLY A 1 175 ? -6.001 23.077 1.485 1.00 94.69 175 GLY A C 1
ATOM 1335 O O . GLY A 1 175 ? -6.755 23.770 0.800 1.00 94.69 175 GLY A O 1
ATOM 1336 N N . ALA A 1 176 ? -6.482 22.159 2.331 1.00 94.31 176 ALA A N 1
ATOM 1337 C CA . ALA A 1 176 ? -7.912 21.927 2.509 1.00 94.31 176 ALA A CA 1
ATOM 1338 C C . ALA A 1 176 ? -8.554 22.999 3.410 1.00 94.31 176 ALA A C 1
ATOM 1340 O O . ALA A 1 176 ? -8.033 23.354 4.465 1.00 94.31 176 ALA A O 1
ATOM 1341 N N . LYS A 1 177 ? -9.727 23.506 3.005 1.00 93.75 177 LYS A N 1
ATOM 1342 C CA . LYS A 1 177 ? -10.496 24.496 3.786 1.00 93.75 177 LYS A CA 1
ATOM 1343 C C . LYS A 1 177 ? -11.196 23.885 5.007 1.00 93.75 177 LYS A C 1
ATOM 1345 O O . LYS A 1 177 ? -11.445 24.581 5.987 1.00 93.75 177 LYS A O 1
ATOM 1350 N N . TYR A 1 178 ? -11.550 22.610 4.916 1.00 93.50 178 TYR A N 1
ATOM 1351 C CA . TYR A 1 178 ? -12.259 21.848 5.939 1.00 93.50 178 TYR A CA 1
ATOM 1352 C C . TYR A 1 178 ? -11.469 20.576 6.242 1.00 93.50 178 TYR A C 1
ATOM 1354 O O . TYR A 1 178 ? -10.630 20.179 5.431 1.00 93.50 178 TYR A O 1
ATOM 1362 N N . LEU A 1 179 ? -11.738 19.945 7.389 1.00 96.06 179 LEU A N 1
ATOM 1363 C CA . LEU A 1 179 ? -11.190 18.620 7.673 1.00 96.06 179 LEU A CA 1
ATOM 1364 C C . LEU A 1 179 ? -11.644 17.636 6.587 1.00 96.06 179 LEU A C 1
ATOM 1366 O O . LEU A 1 179 ? -12.783 17.706 6.122 1.00 96.06 179 LEU A O 1
ATOM 1370 N N . GLN A 1 180 ? -10.742 16.750 6.192 1.00 96.69 180 GLN A N 1
ATOM 1371 C CA . GLN A 1 180 ? -10.945 15.761 5.141 1.00 96.69 180 GLN A CA 1
ATOM 1372 C C . GLN A 1 180 ? -10.732 14.364 5.707 1.00 96.69 180 GLN A C 1
ATOM 1374 O O . GLN A 1 180 ? -9.965 14.181 6.654 1.00 96.69 180 GLN A O 1
ATOM 1379 N N . GLU A 1 181 ? -11.382 13.378 5.100 1.00 97.12 181 GLU A N 1
ATOM 1380 C CA . GLU A 1 181 ? -10.987 11.983 5.263 1.00 97.12 181 GLU A CA 1
ATOM 1381 C C . GLU A 1 181 ? -9.524 11.826 4.831 1.00 97.12 181 GLU A C 1
ATOM 1383 O O . GLU A 1 181 ? -9.141 12.307 3.770 1.00 97.12 181 GLU A O 1
ATOM 1388 N N . PHE A 1 182 ? -8.696 11.206 5.670 1.00 98.25 182 PHE A N 1
ATOM 1389 C CA . PHE A 1 182 ? -7.281 10.970 5.350 1.00 98.25 182 PHE A CA 1
ATOM 1390 C C . PHE A 1 182 ? -6.843 9.524 5.580 1.00 98.25 182 PHE A C 1
ATOM 1392 O O . PHE A 1 182 ? -5.761 9.133 5.143 1.00 98.25 182 PHE A O 1
ATOM 1399 N N . PHE A 1 183 ? -7.660 8.720 6.268 1.00 98.75 183 PHE A N 1
ATOM 1400 C CA . PHE A 1 183 ? -7.353 7.325 6.564 1.00 98.75 183 PHE A CA 1
ATOM 1401 C C . PHE A 1 183 ? -8.624 6.528 6.866 1.00 98.75 183 PHE A C 1
ATOM 1403 O O . PHE A 1 183 ? -9.524 7.046 7.520 1.00 98.75 183 PHE A O 1
ATOM 1410 N N . ALA A 1 184 ? -8.696 5.268 6.446 1.00 98.38 184 ALA A N 1
ATOM 1411 C CA . ALA A 1 184 ? -9.852 4.403 6.677 1.00 98.38 184 ALA A CA 1
ATOM 1412 C C . ALA A 1 184 ? -9.431 2.970 7.016 1.00 98.38 184 ALA A C 1
ATOM 1414 O O . ALA A 1 184 ? -8.491 2.447 6.423 1.00 98.38 184 ALA A O 1
ATOM 1415 N N . PHE A 1 185 ? -10.164 2.335 7.934 1.00 98.50 185 PHE A N 1
ATOM 1416 C CA . PHE A 1 185 ? -10.066 0.918 8.294 1.00 98.50 185 PHE A CA 1
ATOM 1417 C C . PHE A 1 185 ? -11.366 0.225 7.885 1.00 98.50 185 PHE A C 1
ATOM 1419 O O . PHE A 1 185 ? -12.409 0.514 8.477 1.00 98.50 185 PHE A O 1
ATOM 1426 N N . ALA A 1 186 ? -11.327 -0.664 6.890 1.00 95.25 186 ALA A N 1
ATOM 1427 C CA . ALA A 1 186 ? -12.532 -1.317 6.377 1.00 95.25 186 ALA A CA 1
ATOM 1428 C C . ALA A 1 186 ? -12.219 -2.582 5.572 1.00 95.25 186 ALA A C 1
ATOM 1430 O O . ALA A 1 186 ? -11.370 -2.547 4.688 1.00 95.25 186 ALA A O 1
ATOM 1431 N N . GLY A 1 187 ? -12.976 -3.655 5.820 1.00 93.19 187 GLY A N 1
ATOM 1432 C CA . GLY A 1 187 ? -12.880 -4.920 5.083 1.00 93.19 187 GLY A CA 1
ATOM 1433 C C . GLY A 1 187 ? -11.700 -5.779 5.539 1.00 93.19 187 GLY A C 1
ATOM 1434 O O . GLY A 1 187 ? -10.557 -5.339 5.494 1.00 93.19 187 GLY A O 1
ATOM 1435 N N . ALA A 1 188 ? -11.968 -7.010 5.986 1.00 95.56 188 ALA A N 1
ATOM 1436 C CA . ALA A 1 188 ? -10.962 -7.909 6.560 1.00 95.56 188 ALA A CA 1
ATOM 1437 C C . ALA A 1 188 ? -9.986 -7.171 7.506 1.00 95.56 188 ALA A C 1
ATOM 1439 O O . ALA A 1 188 ? -10.403 -6.701 8.567 1.00 95.56 188 ALA A O 1
ATOM 1440 N N . SER A 1 189 ? -8.714 -7.035 7.120 1.00 98.00 189 SER A N 1
ATOM 1441 C CA . SER A 1 189 ? -7.710 -6.239 7.831 1.00 98.00 189 SER A CA 1
ATOM 1442 C C . SER A 1 189 ? -7.101 -5.113 6.992 1.00 98.00 189 SER A C 1
ATOM 1444 O O . SER A 1 189 ? -5.926 -4.783 7.171 1.00 98.00 189 SER A O 1
ATOM 1446 N N . TYR A 1 190 ? -7.857 -4.576 6.037 1.00 98.31 190 TYR A N 1
ATOM 1447 C CA . TYR A 1 190 ? -7.404 -3.519 5.142 1.00 98.31 190 TYR A CA 1
ATOM 1448 C C . TYR A 1 190 ? -7.482 -2.142 5.795 1.00 98.31 190 TYR A C 1
ATOM 1450 O O . TYR A 1 190 ? -8.367 -1.841 6.603 1.00 98.31 190 TYR A O 1
ATOM 1458 N N . PHE A 1 191 ? -6.567 -1.282 5.365 1.00 98.56 191 PHE A N 1
ATOM 1459 C CA . PHE A 1 191 ? -6.627 0.147 5.605 1.00 98.56 191 PHE A CA 1
ATOM 1460 C C . PHE A 1 191 ? -6.010 0.920 4.434 1.00 98.56 191 PHE A C 1
ATOM 1462 O O . PHE A 1 191 ? -5.122 0.425 3.737 1.00 98.56 191 PHE A O 1
ATOM 1469 N N . ARG A 1 192 ? -6.499 2.138 4.193 1.00 97.19 192 ARG A N 1
ATOM 1470 C CA . ARG A 1 192 ? -6.020 3.030 3.122 1.00 97.19 192 ARG A CA 1
ATOM 1471 C C . ARG A 1 192 ? -5.868 4.446 3.662 1.00 97.19 192 ARG A C 1
ATOM 1473 O O . ARG A 1 192 ? -6.603 4.837 4.565 1.00 97.19 192 ARG A O 1
ATOM 1480 N N . GLY A 1 193 ? -4.963 5.222 3.082 1.00 97.88 193 GLY A N 1
ATOM 1481 C CA . GLY A 1 193 ? -4.733 6.618 3.439 1.00 97.88 193 GLY A CA 1
ATOM 1482 C C . GLY A 1 193 ? -4.552 7.492 2.208 1.00 97.88 193 GLY A C 1
ATOM 1483 O O . GLY A 1 193 ? -4.273 6.988 1.122 1.00 97.88 193 GLY A O 1
ATOM 1484 N N . ILE A 1 194 ? -4.736 8.796 2.394 1.00 98.12 194 ILE A N 1
ATOM 1485 C CA . ILE A 1 194 ? -4.484 9.815 1.374 1.00 98.12 194 ILE A CA 1
ATOM 1486 C C . ILE A 1 194 ? -3.784 11.023 1.992 1.00 98.12 194 ILE A C 1
ATOM 1488 O O . ILE A 1 194 ? -3.969 11.345 3.170 1.00 98.12 194 ILE A O 1
ATOM 1492 N N . SER A 1 195 ? -2.987 11.695 1.176 1.00 97.62 195 SER A N 1
ATOM 1493 C CA . SER A 1 195 ? -2.348 12.978 1.464 1.00 97.62 195 SER A CA 1
ATOM 1494 C C . SER A 1 195 ? -3.104 14.128 0.808 1.00 97.62 195 SER A C 1
ATOM 1496 O O . SER A 1 195 ? -4.095 13.932 0.101 1.00 97.62 195 SER A O 1
ATOM 1498 N N . ALA A 1 196 ? -2.647 15.358 1.044 1.00 95.44 196 ALA A N 1
ATOM 1499 C CA . ALA A 1 196 ? -3.220 16.538 0.406 1.00 95.44 196 ALA A CA 1
ATOM 1500 C C . ALA A 1 196 ? -3.334 16.378 -1.124 1.00 95.44 196 ALA A C 1
ATOM 1502 O O . ALA A 1 196 ? -2.367 16.048 -1.803 1.00 95.44 196 ALA A O 1
ATOM 1503 N N . GLY A 1 197 ? -4.529 16.636 -1.662 1.00 93.44 197 GLY A N 1
ATOM 1504 C CA . GLY A 1 197 ? -4.801 16.594 -3.104 1.00 93.44 197 GLY A CA 1
ATOM 1505 C C . GLY A 1 197 ? -5.022 15.200 -3.696 1.00 93.44 197 GLY A C 1
ATOM 1506 O O . GLY A 1 197 ? -5.423 15.121 -4.854 1.00 93.44 197 GLY A O 1
ATOM 1507 N N . GLN A 1 198 ? -4.825 14.132 -2.920 1.00 96.94 198 GLN A N 1
ATOM 1508 C CA . GLN A 1 198 ? -4.959 12.759 -3.401 1.00 96.94 198 GLN A CA 1
ATOM 1509 C C . GLN A 1 198 ? -6.399 12.231 -3.317 1.00 96.94 198 GLN A C 1
ATOM 1511 O O . GLN A 1 198 ? -7.232 12.740 -2.563 1.00 96.94 198 GLN A O 1
ATOM 1516 N N . VAL A 1 199 ? -6.673 11.170 -4.078 1.00 96.25 199 VAL A N 1
ATOM 1517 C CA . VAL A 1 199 ? -7.870 10.318 -3.955 1.00 96.25 199 VAL A CA 1
ATOM 1518 C C . VAL A 1 199 ? -7.452 8.891 -3.601 1.00 96.25 199 VAL A C 1
ATOM 1520 O O . VAL A 1 199 ? -6.279 8.543 -3.713 1.00 96.25 199 VAL A O 1
ATOM 1523 N N . TYR A 1 200 ? -8.384 8.053 -3.143 1.00 95.81 200 TYR A N 1
ATOM 1524 C CA . TYR A 1 200 ? -8.048 6.670 -2.800 1.00 95.81 200 TYR A CA 1
ATOM 1525 C C . TYR A 1 200 ? -7.537 5.877 -4.008 1.00 95.81 200 TYR A C 1
ATOM 1527 O O . TYR A 1 200 ? -8.106 5.948 -5.092 1.00 95.81 200 TYR A O 1
ATOM 1535 N N . GLY A 1 201 ? -6.498 5.079 -3.764 1.00 95.19 201 GLY A N 1
ATOM 1536 C CA . GLY A 1 201 ? -5.956 4.082 -4.684 1.00 95.19 201 GLY A CA 1
ATOM 1537 C C . GLY A 1 201 ? -5.520 2.851 -3.898 1.00 95.19 201 GLY A C 1
ATOM 1538 O O . GLY A 1 201 ? -6.353 2.231 -3.228 1.00 95.19 201 GLY A O 1
ATOM 1539 N N . ALA A 1 202 ? -4.214 2.565 -3.896 1.00 96.56 202 ALA A N 1
ATOM 1540 C CA . ALA A 1 202 ? -3.624 1.426 -3.197 1.00 96.56 202 ALA A CA 1
ATOM 1541 C C . ALA A 1 202 ? -4.060 1.292 -1.720 1.00 96.56 202 ALA A C 1
ATOM 1543 O O . ALA A 1 202 ? -4.254 2.268 -0.985 1.00 96.56 202 ALA A O 1
ATOM 1544 N N . SER A 1 203 ? -4.167 0.041 -1.273 1.00 97.81 203 SER A N 1
ATOM 1545 C CA . SER A 1 203 ? -4.406 -0.339 0.121 1.00 97.81 203 SER A CA 1
ATOM 1546 C C . SER A 1 203 ? -3.182 -0.948 0.761 1.00 97.81 203 SER A C 1
ATOM 1548 O O . SER A 1 203 ? -2.385 -1.598 0.094 1.00 97.81 203 SER A O 1
ATOM 1550 N N . ALA A 1 204 ? -3.150 -0.904 2.085 1.00 98.50 204 ALA A N 1
ATOM 1551 C CA . ALA A 1 204 ? -2.393 -1.844 2.889 1.00 98.50 204 ALA A CA 1
ATOM 1552 C C . ALA A 1 204 ? -3.335 -2.837 3.585 1.00 98.50 204 ALA A C 1
ATOM 1554 O O . ALA A 1 204 ? -4.540 -2.597 3.720 1.00 98.50 204 ALA A O 1
ATOM 1555 N N . ARG A 1 205 ? -2.775 -3.948 4.064 1.00 98.12 205 ARG A N 1
ATOM 1556 C CA . ARG A 1 205 ? -3.426 -4.829 5.040 1.00 98.12 205 ARG A CA 1
ATOM 1557 C C . ARG A 1 205 ? -2.509 -5.040 6.232 1.00 98.12 205 ARG A C 1
ATOM 1559 O O . ARG A 1 205 ? -1.290 -4.991 6.116 1.00 98.12 205 ARG A O 1
ATOM 1566 N N . ALA A 1 206 ? -3.103 -5.324 7.382 1.00 97.75 206 ALA A N 1
ATOM 1567 C CA . ALA A 1 206 ? -2.350 -5.598 8.598 1.00 97.75 206 ALA A CA 1
ATOM 1568 C C . ALA A 1 206 ? -1.495 -6.881 8.496 1.00 97.75 206 ALA A C 1
ATOM 1570 O O . ALA A 1 206 ? -0.418 -6.936 9.094 1.00 97.75 206 ALA A O 1
ATOM 1571 N N . LEU A 1 207 ? -1.972 -7.898 7.763 1.00 98.56 207 LEU A N 1
ATOM 1572 C CA . LEU A 1 207 ? -1.279 -9.162 7.492 1.00 98.56 207 LEU A CA 1
ATOM 1573 C C . LEU A 1 207 ? -1.956 -9.907 6.327 1.00 98.56 207 LEU A C 1
ATOM 1575 O O . LEU A 1 207 ? -3.158 -9.743 6.116 1.00 98.56 207 LEU A O 1
ATOM 1579 N N . ALA A 1 208 ? -1.218 -10.758 5.615 1.00 98.31 208 ALA A N 1
ATOM 1580 C CA . ALA A 1 208 ? -1.790 -11.756 4.709 1.00 98.31 208 ALA A CA 1
ATOM 1581 C C . ALA A 1 208 ? -1.167 -13.139 4.966 1.00 98.31 208 ALA A C 1
ATOM 1583 O O . ALA A 1 208 ? 0.014 -13.246 5.307 1.00 98.31 208 ALA A O 1
ATOM 1584 N N . ILE A 1 209 ? -1.969 -14.198 4.833 1.00 98.56 209 ILE A N 1
ATOM 1585 C CA . ILE A 1 209 ? -1.571 -15.578 5.137 1.00 98.56 209 ILE A CA 1
ATOM 1586 C C . ILE A 1 209 ? -1.768 -16.442 3.894 1.00 98.56 209 ILE A C 1
ATOM 1588 O O . ILE A 1 209 ? -2.832 -16.428 3.281 1.00 98.56 209 ILE A O 1
ATOM 1592 N N . ASP A 1 210 ? -0.732 -17.192 3.517 1.00 97.81 210 ASP A N 1
ATOM 1593 C CA . ASP A 1 210 ? -0.731 -18.089 2.351 1.00 97.81 210 ASP A CA 1
ATOM 1594 C C . ASP A 1 210 ? -1.057 -17.402 0.999 1.00 97.81 210 ASP A C 1
ATOM 1596 O O . ASP A 1 210 ? -1.294 -18.078 -0.007 1.00 97.81 210 ASP A O 1
ATOM 1600 N N . ILE A 1 211 ? -0.976 -16.064 0.934 1.00 97.00 211 ILE A N 1
ATOM 1601 C CA . ILE A 1 211 ? -1.163 -15.267 -0.288 1.00 97.00 211 ILE A CA 1
ATOM 1602 C C . ILE A 1 211 ? -0.176 -15.677 -1.394 1.00 97.00 211 ILE A C 1
ATOM 1604 O O . ILE A 1 211 ? 1.019 -15.910 -1.167 1.00 97.00 211 ILE A O 1
ATOM 1608 N N . GLY A 1 212 ? -0.686 -15.795 -2.621 1.00 94.31 212 GLY A N 1
ATOM 1609 C CA . GLY A 1 212 ? 0.118 -16.176 -3.785 1.00 94.31 212 GLY A CA 1
ATOM 1610 C C . GLY A 1 212 ? 0.716 -17.587 -3.696 1.00 94.31 212 GLY A C 1
ATOM 1611 O O . GLY A 1 212 ? 1.710 -17.875 -4.359 1.00 94.31 212 GLY A O 1
ATOM 1612 N N . THR A 1 213 ? 0.166 -18.462 -2.850 1.00 94.94 213 THR A N 1
ATOM 1613 C CA . THR A 1 213 ? 0.536 -19.884 -2.795 1.00 94.94 213 THR A CA 1
ATOM 1614 C C . THR A 1 213 ? -0.528 -20.750 -3.484 1.00 94.94 213 THR A C 1
ATOM 1616 O O . THR A 1 213 ? -1.616 -20.268 -3.787 1.00 94.94 213 THR A O 1
ATOM 1619 N N . PRO A 1 214 ? -0.271 -22.054 -3.708 1.00 92.06 214 PRO A N 1
ATOM 1620 C CA . PRO A 1 214 ? -1.310 -22.989 -4.148 1.00 92.06 214 PRO A CA 1
ATOM 1621 C C . PRO A 1 214 ? -2.417 -23.274 -3.112 1.00 92.06 214 PRO A C 1
ATOM 1623 O O . PRO A 1 214 ? -3.333 -24.041 -3.410 1.00 92.06 214 PRO A O 1
ATOM 1626 N N . ARG A 1 215 ? -2.321 -22.740 -1.885 1.00 93.31 215 ARG A N 1
ATOM 1627 C CA . ARG A 1 215 ? -3.366 -22.853 -0.855 1.00 93.31 215 ARG A CA 1
ATOM 1628 C C . ARG A 1 215 ? -4.371 -21.708 -0.987 1.00 93.31 215 ARG A C 1
ATOM 1630 O O . ARG A 1 215 ? -4.108 -20.706 -1.641 1.00 93.31 215 ARG A O 1
ATOM 1637 N N . VAL A 1 216 ? -5.534 -21.873 -0.358 1.00 94.31 216 VAL A N 1
ATOM 1638 C CA . VAL A 1 216 ? -6.502 -20.778 -0.221 1.00 94.31 216 VAL A CA 1
ATOM 1639 C C . VAL A 1 216 ? -5.884 -19.714 0.679 1.00 94.31 216 VAL A C 1
ATOM 1641 O O . VAL A 1 216 ? -5.467 -20.037 1.789 1.00 94.31 216 VAL A O 1
ATOM 1644 N N . GLU A 1 217 ? -5.830 -18.476 0.193 1.00 97.06 217 GLU A N 1
ATOM 1645 C CA . GLU A 1 217 ? -5.415 -17.332 0.999 1.00 97.06 217 GLU A CA 1
ATOM 1646 C C . GLU A 1 217 ? -6.354 -17.176 2.196 1.00 97.06 217 GLU A C 1
ATOM 1648 O O . GLU A 1 217 ? -7.582 -17.195 2.065 1.00 97.06 217 GLU A O 1
ATOM 1653 N N . GLU A 1 218 ? -5.765 -17.009 3.371 1.00 97.75 218 GLU A N 1
ATOM 1654 C CA . GLU A 1 218 ? -6.498 -16.670 4.575 1.00 97.75 218 GLU A CA 1
ATOM 1655 C C . GLU A 1 218 ? -6.429 -15.155 4.789 1.00 97.75 218 GLU A C 1
ATOM 1657 O O . GLU A 1 218 ? -5.353 -14.555 4.763 1.00 97.75 218 GLU A O 1
ATOM 1662 N N . PHE A 1 219 ? -7.599 -14.546 5.007 1.00 97.44 219 PHE A N 1
ATOM 1663 C CA . PHE A 1 219 ? -7.774 -13.111 5.220 1.00 97.44 219 PHE A CA 1
ATOM 1664 C C . PHE A 1 219 ? -8.051 -12.847 6.701 1.00 97.44 219 PHE A C 1
ATOM 1666 O O . PHE A 1 219 ? -9.192 -13.029 7.144 1.00 97.44 219 PHE A O 1
ATOM 1673 N N . PRO A 1 220 ? -7.051 -12.420 7.490 1.00 98.25 220 PRO A N 1
ATOM 1674 C CA . PRO A 1 220 ? -7.308 -12.007 8.855 1.00 98.25 220 PRO A CA 1
ATOM 1675 C C . PRO A 1 220 ? -8.270 -10.827 8.923 1.00 98.25 220 PRO A C 1
ATOM 1677 O O . PRO A 1 220 ? -8.306 -9.984 8.027 1.00 98.25 220 PRO A O 1
ATOM 1680 N N . ILE A 1 221 ? -9.047 -10.761 10.001 1.00 97.69 221 ILE A N 1
ATOM 1681 C CA . ILE A 1 221 ? -10.080 -9.742 10.177 1.00 97.69 221 ILE A CA 1
ATOM 1682 C C . ILE A 1 221 ? -9.808 -8.887 11.409 1.00 97.69 221 ILE A C 1
ATOM 1684 O O . ILE A 1 221 ? -9.366 -9.386 12.446 1.00 97.69 221 ILE A O 1
ATOM 1688 N N . VAL A 1 222 ? -10.087 -7.590 11.311 1.00 98.31 222 VAL A N 1
ATOM 1689 C CA . VAL A 1 222 ? -10.090 -6.691 12.468 1.00 98.31 222 VAL A CA 1
ATOM 1690 C C . VAL A 1 222 ? -11.364 -6.940 13.271 1.00 98.31 222 VAL A C 1
ATOM 1692 O O . VAL A 1 222 ? -12.466 -6.791 12.758 1.00 98.31 222 VAL A O 1
ATOM 1695 N N . ARG A 1 223 ? -11.220 -7.310 14.545 1.00 97.25 223 ARG A N 1
ATOM 1696 C CA . ARG A 1 223 ? -12.340 -7.558 15.471 1.00 97.25 223 ARG A CA 1
ATOM 1697 C C . ARG A 1 223 ? -12.769 -6.323 16.235 1.00 97.25 223 ARG A C 1
ATOM 1699 O O . ARG A 1 223 ? -13.928 -6.195 16.623 1.00 97.25 223 ARG A O 1
ATOM 1706 N N . GLY A 1 224 ? -11.827 -5.430 16.498 1.00 97.62 224 GLY A N 1
ATOM 1707 C CA . GLY A 1 224 ? -12.103 -4.238 17.273 1.00 97.62 224 GLY A CA 1
ATOM 1708 C C . GLY A 1 224 ? -11.031 -3.182 17.123 1.00 97.62 224 GLY A C 1
ATOM 1709 O O . GLY A 1 224 ? -9.868 -3.496 16.865 1.00 97.62 224 GLY A O 1
ATOM 1710 N N . LEU A 1 225 ? -11.466 -1.940 17.297 1.00 98.69 225 LEU A N 1
ATOM 1711 C CA . LEU A 1 225 ? -10.660 -0.733 17.240 1.00 98.69 225 LEU A CA 1
ATOM 1712 C C . LEU A 1 225 ? -10.824 0.037 18.553 1.00 98.69 225 LEU A C 1
ATOM 1714 O O . LEU A 1 225 ? -11.925 0.127 19.098 1.00 98.69 225 LEU A O 1
ATOM 1718 N N . TRP A 1 226 ? -9.730 0.595 19.057 1.00 98.44 226 TRP A N 1
ATOM 1719 C CA . TRP A 1 226 ? -9.682 1.484 20.214 1.00 98.44 226 TRP A CA 1
ATOM 1720 C C . TRP A 1 226 ? -9.059 2.798 19.762 1.00 98.44 226 TRP A C 1
ATOM 1722 O O . TRP A 1 226 ? -7.850 2.875 19.576 1.00 98.44 226 TRP A O 1
ATOM 1732 N N . LEU A 1 227 ? -9.879 3.822 19.551 1.00 98.12 227 LEU A N 1
ATOM 1733 C CA . LEU A 1 227 ? -9.429 5.144 19.127 1.00 98.12 227 LEU A CA 1
ATOM 1734 C C . LEU A 1 227 ? -9.172 6.017 20.358 1.00 98.12 227 LEU A C 1
ATOM 1736 O O . LEU A 1 227 ? -10.076 6.256 21.163 1.00 98.12 227 LEU A O 1
ATOM 1740 N N . GLN A 1 228 ? -7.947 6.508 20.515 1.00 97.38 228 GLN A N 1
ATOM 1741 C CA . GLN A 1 228 ? -7.639 7.468 21.568 1.00 97.38 228 GLN A CA 1
ATOM 1742 C C . GLN A 1 228 ? -8.352 8.792 21.295 1.00 97.38 228 GLN A C 1
ATOM 1744 O O . GLN A 1 228 ? -8.270 9.320 20.185 1.00 97.38 228 GLN A O 1
ATOM 1749 N N . ARG A 1 229 ? -9.020 9.353 22.312 1.00 96.44 229 ARG A N 1
ATOM 1750 C CA . ARG A 1 229 ? -9.527 10.724 22.226 1.00 96.44 229 ARG A CA 1
ATOM 1751 C C . ARG A 1 229 ? -8.347 11.67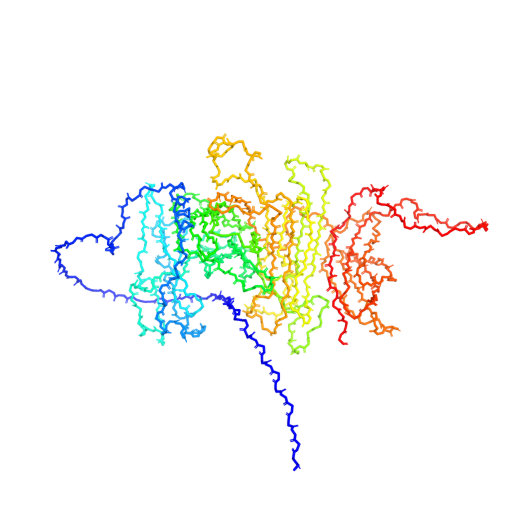6 22.015 1.00 96.44 229 ARG A C 1
ATOM 1753 O O . ARG A 1 229 ? -7.442 11.662 22.849 1.00 96.44 229 ARG A O 1
ATOM 1760 N N . PRO A 1 230 ? -8.339 12.484 20.943 1.00 94.06 230 PRO A N 1
ATOM 1761 C CA . PRO A 1 230 ? -7.261 13.418 20.689 1.00 94.06 230 PRO A CA 1
ATOM 1762 C C . PRO A 1 230 ? -7.229 14.488 21.776 1.00 94.06 230 PRO A C 1
ATOM 1764 O O . PRO A 1 230 ? -8.266 14.983 22.224 1.00 94.06 230 PRO A O 1
ATOM 1767 N N . GLU A 1 231 ? -6.015 14.862 22.160 1.00 91.44 231 GLU A N 1
ATOM 1768 C CA . GLU A 1 231 ? -5.762 16.098 22.891 1.00 91.44 231 GLU A CA 1
ATOM 1769 C C . GLU A 1 231 ? -6.072 17.317 22.004 1.00 91.44 231 GLU A C 1
ATOM 1771 O O . GLU A 1 231 ? -6.157 17.214 20.776 1.00 91.44 231 GLU A O 1
ATOM 1776 N N . VAL A 1 232 ? -6.220 18.490 22.623 1.00 90.31 232 VAL A N 1
ATOM 1777 C CA . VAL A 1 232 ? -6.619 19.741 21.944 1.00 90.31 232 VAL A CA 1
ATOM 1778 C C . VAL A 1 232 ? -5.695 20.104 20.771 1.00 90.31 232 VAL A C 1
ATOM 1780 O O . VAL A 1 232 ? -6.148 20.658 19.774 1.00 90.31 232 VAL A O 1
ATOM 1783 N N . ASP A 1 233 ? -4.408 19.780 20.862 1.00 90.56 233 ASP A N 1
ATOM 1784 C CA . ASP A 1 233 ? -3.379 20.081 19.864 1.00 90.56 233 ASP A CA 1
ATOM 1785 C C . ASP A 1 233 ? -2.835 18.836 19.143 1.00 90.56 233 ASP A C 1
ATOM 1787 O O . ASP A 1 233 ? -1.812 18.925 18.450 1.00 90.56 233 ASP A O 1
ATOM 1791 N N . ALA A 1 234 ? -3.528 17.697 19.269 1.00 94.06 234 ALA A N 1
ATOM 1792 C CA . ALA A 1 234 ? -3.105 16.422 18.708 1.00 94.06 234 ALA A CA 1
ATOM 1793 C C . ALA A 1 234 ? -2.769 16.533 17.214 1.00 94.06 234 ALA A C 1
ATOM 1795 O O . ALA A 1 234 ? -3.524 17.086 16.410 1.00 94.06 234 ALA A O 1
ATOM 1796 N N . LYS A 1 235 ? -1.609 15.981 16.846 1.00 95.75 235 LYS A N 1
ATOM 1797 C CA . LYS A 1 235 ? -1.116 15.930 15.460 1.00 95.75 235 LYS A CA 1
ATOM 1798 C C . LYS A 1 235 ? -1.299 14.571 14.805 1.00 95.75 235 LYS A C 1
ATOM 1800 O O . LYS A 1 235 ? -1.163 14.476 13.594 1.00 95.75 235 LYS A O 1
ATOM 1805 N N . ALA A 1 236 ? -1.609 13.548 15.590 1.00 97.19 236 ALA A N 1
ATOM 1806 C CA . ALA A 1 236 ? -1.789 12.190 15.117 1.00 97.19 236 ALA A CA 1
ATOM 1807 C C . ALA A 1 236 ? -2.994 11.540 15.796 1.00 97.19 236 ALA A C 1
ATOM 1809 O O . ALA A 1 236 ? -3.308 11.835 16.952 1.00 97.19 236 ALA A O 1
ATOM 1810 N N . ALA A 1 237 ? -3.651 10.643 15.070 1.00 98.19 237 ALA A N 1
ATOM 1811 C CA . ALA A 1 237 ? -4.633 9.721 15.608 1.00 98.19 237 ALA A CA 1
ATOM 1812 C C . ALA A 1 237 ? -3.908 8.476 16.119 1.00 98.19 237 ALA A C 1
ATOM 1814 O O . ALA A 1 237 ? -3.129 7.882 15.375 1.00 98.19 237 ALA A O 1
ATOM 1815 N N . ARG A 1 238 ? -4.200 8.046 17.348 1.00 97.94 238 ARG A N 1
ATOM 1816 C CA . ARG A 1 238 ? -3.735 6.756 17.862 1.00 97.94 238 ARG A CA 1
ATOM 1817 C C . ARG A 1 238 ? -4.879 5.758 17.895 1.00 97.94 238 ARG A C 1
ATOM 1819 O O . ARG A 1 238 ? -5.911 6.012 18.518 1.00 97.94 238 ARG A O 1
ATOM 1826 N N . VAL A 1 239 ? -4.677 4.623 17.239 1.00 98.62 239 VAL A N 1
ATOM 1827 C CA . VAL A 1 239 ? -5.652 3.537 17.138 1.00 98.62 239 VAL A CA 1
ATOM 1828 C C . VAL A 1 239 ? -4.985 2.235 17.535 1.00 98.62 239 VAL A C 1
ATOM 1830 O O . VAL A 1 239 ? -3.969 1.874 16.956 1.00 98.62 239 VAL A O 1
ATOM 1833 N N . TRP A 1 240 ? -5.570 1.489 18.464 1.00 98.50 240 TRP A N 1
ATOM 1834 C CA . TRP A 1 240 ? -5.204 0.087 18.668 1.00 98.50 240 TRP A CA 1
ATOM 1835 C C . TRP A 1 240 ? -6.217 -0.827 17.998 1.00 98.50 240 TRP A C 1
ATOM 1837 O O . TRP A 1 240 ? -7.400 -0.492 17.932 1.00 98.50 240 TRP A O 1
ATOM 1847 N N . ALA A 1 241 ? -5.769 -1.981 17.516 1.00 98.50 241 ALA A N 1
ATOM 1848 C CA . ALA A 1 241 ? -6.633 -2.958 16.872 1.00 98.50 241 ALA A CA 1
ATOM 1849 C C . ALA A 1 241 ? -6.335 -4.382 17.335 1.00 98.50 241 ALA A C 1
ATOM 1851 O O . ALA A 1 241 ? -5.193 -4.725 17.649 1.00 98.50 241 ALA A O 1
ATOM 1852 N N . ILE A 1 242 ? -7.374 -5.214 17.318 1.00 98.50 242 ILE A N 1
ATOM 1853 C CA . ILE A 1 242 ? -7.252 -6.667 17.431 1.00 98.50 242 ILE A CA 1
ATOM 1854 C C . ILE A 1 242 ? -7.526 -7.282 16.068 1.00 98.50 242 ILE A C 1
ATOM 1856 O O . ILE A 1 242 ? -8.598 -7.083 15.498 1.00 98.50 242 ILE A O 1
ATOM 1860 N N . LEU A 1 243 ? -6.561 -8.050 15.583 1.00 98.56 243 LEU A N 1
ATOM 1861 C CA . LEU A 1 243 ? -6.647 -8.879 14.391 1.00 98.56 243 LEU A CA 1
ATOM 1862 C C . LEU A 1 243 ? -6.864 -10.336 14.803 1.00 98.56 243 LEU A C 1
ATOM 1864 O O . LEU A 1 243 ? -6.290 -10.789 15.791 1.00 98.56 243 LEU A O 1
ATOM 1868 N N . ASP A 1 244 ? -7.686 -11.072 14.062 1.00 98.62 244 ASP A N 1
ATOM 1869 C CA . ASP A 1 244 ? -7.989 -12.472 14.354 1.00 98.62 244 ASP A CA 1
ATOM 1870 C C . ASP A 1 244 ? -8.326 -13.263 13.081 1.00 98.62 244 ASP A C 1
ATOM 1872 O O . ASP A 1 244 ? -8.871 -12.718 12.124 1.00 98.62 244 ASP A O 1
ATOM 1876 N N . SER A 1 245 ? -7.984 -14.548 13.056 1.00 98.19 245 SER A N 1
ATOM 1877 C CA . SER A 1 245 ? -8.076 -15.425 11.878 1.00 98.19 245 SER A CA 1
ATOM 1878 C C . SER A 1 245 ? -7.926 -16.902 12.273 1.00 98.19 245 SER A C 1
ATOM 1880 O O . SER A 1 245 ? -7.682 -17.200 13.438 1.00 98.19 245 SER A O 1
ATOM 1882 N N . HIS A 1 246 ? -8.030 -17.861 11.355 1.00 97.62 246 HIS A N 1
ATOM 1883 C CA . HIS A 1 246 ? -7.817 -19.276 11.691 1.00 97.62 246 HIS A CA 1
ATOM 1884 C C . HIS A 1 246 ? -6.381 -19.580 12.155 1.00 97.62 246 HIS A C 1
ATOM 1886 O O . HIS A 1 246 ? -6.196 -20.425 13.037 1.00 97.62 246 HIS A O 1
ATOM 1892 N N . ALA A 1 247 ? -5.382 -18.894 11.605 1.00 97.94 247 ALA A N 1
ATOM 1893 C CA . ALA A 1 247 ? -3.968 -19.125 11.868 1.00 97.94 247 ALA A CA 1
ATOM 1894 C C . ALA A 1 247 ? -3.385 -18.226 12.958 1.00 97.94 247 ALA A C 1
ATOM 1896 O O . ALA A 1 247 ? -2.460 -18.646 13.651 1.00 97.94 247 ALA A O 1
ATOM 1897 N N . VAL A 1 248 ? -3.904 -17.012 13.146 1.00 98.50 248 VAL A N 1
ATOM 1898 C CA . VAL A 1 248 ? -3.229 -15.988 13.963 1.00 98.50 248 VAL A CA 1
ATOM 1899 C C . VAL A 1 248 ? -4.200 -15.005 14.614 1.00 98.50 248 VAL A C 1
ATOM 1901 O O . VAL A 1 248 ? -5.238 -14.670 14.040 1.00 98.50 248 VAL A O 1
ATOM 1904 N N . ALA A 1 249 ? -3.849 -14.526 15.807 1.00 98.69 249 ALA A N 1
ATOM 1905 C CA . ALA A 1 249 ? -4.398 -13.301 16.380 1.00 98.69 249 ALA A CA 1
ATOM 1906 C C . ALA A 1 249 ? -3.271 -12.288 16.617 1.00 98.69 249 ALA A C 1
ATOM 1908 O O . ALA A 1 249 ? -2.118 -12.670 16.801 1.00 98.69 249 ALA A O 1
ATOM 1909 N N . GLY A 1 250 ? -3.585 -10.996 16.598 1.00 97.56 250 GLY A N 1
ATOM 1910 C CA . GLY A 1 250 ? -2.583 -9.941 16.700 1.00 97.56 250 GLY A CA 1
ATOM 1911 C C . GLY A 1 250 ? -3.093 -8.691 17.394 1.00 97.56 250 GLY A C 1
ATOM 1912 O O . GLY A 1 250 ? -4.258 -8.322 17.251 1.00 97.56 250 GLY A O 1
ATOM 1913 N N . ALA A 1 251 ? -2.203 -8.034 18.128 1.00 97.44 251 ALA A N 1
ATOM 1914 C CA . ALA A 1 251 ? -2.414 -6.713 18.701 1.00 97.44 251 ALA A CA 1
ATOM 1915 C C . ALA A 1 251 ? -1.640 -5.693 17.872 1.00 97.44 251 ALA A C 1
ATOM 1917 O O . ALA A 1 251 ? -0.448 -5.881 17.653 1.00 97.44 251 ALA A O 1
ATOM 1918 N N . TYR A 1 252 ? -2.306 -4.631 17.428 1.00 98.06 252 TYR A N 1
ATOM 1919 C CA . TYR A 1 252 ? -1.714 -3.572 16.613 1.00 98.06 252 TYR A CA 1
ATOM 1920 C C . TYR A 1 252 ? -1.895 -2.210 17.283 1.00 98.06 252 TYR A C 1
ATOM 1922 O O . TYR A 1 252 ? -2.919 -1.968 17.923 1.00 98.06 252 TYR A O 1
ATOM 1930 N N . ARG A 1 253 ? -0.943 -1.303 17.063 1.00 97.44 253 ARG A N 1
ATOM 1931 C CA . ARG A 1 253 ? -1.069 0.145 17.238 1.00 97.44 253 ARG A CA 1
ATOM 1932 C C . ARG A 1 253 ? -0.760 0.833 15.915 1.00 97.44 253 ARG A C 1
ATOM 1934 O O . ARG A 1 253 ? 0.246 0.525 15.281 1.00 97.44 253 ARG A O 1
ATOM 1941 N N . PHE A 1 254 ? -1.609 1.782 15.557 1.00 98.50 254 PHE A N 1
ATOM 1942 C CA . PHE A 1 254 ? -1.466 2.691 14.434 1.00 98.50 254 PHE A CA 1
ATOM 1943 C C . PHE A 1 254 ? -1.362 4.116 14.978 1.00 98.50 254 PHE A C 1
ATOM 1945 O O . PHE A 1 254 ? -2.251 4.562 15.708 1.00 98.50 254 PHE A O 1
ATOM 1952 N N . ASP A 1 255 ? -0.302 4.828 14.615 1.00 98.06 255 ASP A N 1
ATOM 1953 C CA . ASP A 1 255 ? -0.161 6.266 14.843 1.00 98.06 255 ASP A CA 1
ATOM 1954 C C . ASP A 1 255 ? -0.219 6.978 13.490 1.00 98.06 255 ASP A C 1
ATOM 1956 O O . ASP A 1 255 ? 0.738 6.936 12.715 1.00 98.06 255 ASP A O 1
ATOM 1960 N N . VAL A 1 256 ? -1.356 7.608 13.187 1.00 98.69 256 VAL A N 1
ATOM 1961 C CA . VAL A 1 256 ? -1.636 8.187 11.867 1.00 98.69 256 VAL A CA 1
ATOM 1962 C C . VAL A 1 256 ? -1.562 9.706 11.923 1.00 98.69 256 VAL A C 1
ATOM 1964 O O . VAL A 1 256 ? -2.367 10.351 12.591 1.00 98.69 256 VAL A O 1
ATOM 1967 N N . THR A 1 257 ? -0.613 10.290 11.202 1.00 98.56 257 THR A N 1
ATOM 1968 C CA . THR A 1 257 ? -0.415 11.740 11.094 1.00 98.56 257 THR A CA 1
ATOM 1969 C C . THR A 1 257 ? -0.912 12.209 9.724 1.00 98.56 257 THR A C 1
ATOM 1971 O O . THR A 1 257 ? -0.287 11.842 8.726 1.00 98.56 257 THR A O 1
ATOM 1974 N N . PRO A 1 258 ? -2.007 12.991 9.633 1.00 97.94 258 PRO A N 1
ATOM 1975 C CA . PRO A 1 258 ? -2.454 13.570 8.368 1.00 97.94 258 PRO A CA 1
ATOM 1976 C C . PRO A 1 258 ? -1.436 14.596 7.858 1.00 97.94 258 PRO A C 1
ATOM 1978 O O . PRO A 1 258 ? -0.853 15.348 8.646 1.00 97.94 258 PRO A O 1
ATOM 1981 N N . GLY A 1 259 ? -1.220 14.656 6.545 1.00 95.69 259 GLY A N 1
ATOM 1982 C CA . GLY A 1 259 ? -0.271 15.609 5.980 1.00 95.69 259 GLY A CA 1
ATOM 1983 C C . GLY A 1 259 ? -0.001 15.423 4.495 1.00 95.69 259 GLY A C 1
ATOM 1984 O O . GLY A 1 259 ? -0.839 14.943 3.736 1.00 95.69 259 GLY A O 1
ATOM 1985 N N . ASP A 1 260 ? 1.194 15.842 4.096 1.00 95.38 260 ASP A N 1
ATOM 1986 C CA . ASP A 1 260 ? 1.772 15.557 2.788 1.00 95.38 260 ASP A CA 1
ATOM 1987 C C . ASP A 1 260 ? 3.259 15.194 2.982 1.00 95.38 260 ASP A C 1
ATOM 1989 O O . ASP A 1 260 ? 4.104 16.087 3.110 1.00 95.38 260 ASP A O 1
ATOM 1993 N N . PRO A 1 261 ? 3.580 13.898 3.156 1.00 96.75 261 PRO A N 1
ATOM 1994 C CA . PRO A 1 261 ? 2.649 12.769 3.132 1.00 96.75 261 PRO A CA 1
ATOM 1995 C C . PRO A 1 261 ? 1.873 12.588 4.448 1.00 96.75 261 PRO A C 1
ATOM 1997 O O . PRO A 1 261 ? 2.379 12.894 5.531 1.00 96.75 261 PRO A O 1
ATOM 2000 N N . THR A 1 262 ? 0.674 12.010 4.364 1.00 98.38 262 THR A N 1
ATOM 2001 C CA . THR A 1 262 ? 0.036 11.291 5.469 1.00 98.38 262 THR A CA 1
ATOM 2002 C C . THR A 1 262 ? 0.899 10.080 5.813 1.00 98.38 262 THR A C 1
ATOM 2004 O O . THR A 1 262 ? 1.285 9.301 4.935 1.00 98.38 262 THR A O 1
ATOM 2007 N N . LYS A 1 263 ? 1.211 9.927 7.101 1.00 98.19 263 LYS A N 1
ATOM 2008 C CA . LYS A 1 263 ? 2.107 8.888 7.623 1.00 98.19 263 LYS A CA 1
ATOM 2009 C C . LYS A 1 263 ? 1.373 8.004 8.613 1.00 98.19 263 LYS A C 1
ATOM 2011 O O . LYS A 1 263 ? 0.591 8.510 9.413 1.00 98.19 263 LYS A O 1
ATOM 2016 N N . CYS A 1 264 ? 1.660 6.711 8.606 1.00 98.56 264 CYS A N 1
ATOM 2017 C CA . CYS A 1 264 ? 1.169 5.767 9.600 1.00 98.56 264 CYS A CA 1
ATOM 2018 C C . CYS A 1 264 ? 2.338 4.958 10.155 1.00 98.56 264 CYS A C 1
ATOM 2020 O O . CYS A 1 264 ? 2.953 4.199 9.415 1.00 98.56 264 CYS A O 1
ATOM 2022 N N . GLU A 1 265 ? 2.629 5.069 11.446 1.00 97.81 265 GLU A N 1
ATOM 2023 C CA . GLU A 1 265 ? 3.479 4.090 12.129 1.00 97.81 265 GLU A CA 1
ATOM 2024 C C . GLU A 1 265 ? 2.617 2.908 12.573 1.00 97.81 265 GLU A C 1
ATOM 2026 O O . GLU A 1 265 ? 1.537 3.101 13.131 1.00 97.81 265 GLU A O 1
ATOM 2031 N N . VAL A 1 266 ? 3.091 1.692 12.319 1.00 97.19 266 VAL A N 1
ATOM 2032 C CA . VAL A 1 266 ? 2.468 0.441 12.742 1.00 97.19 266 VAL A CA 1
ATOM 2033 C C . VAL A 1 266 ? 3.418 -0.281 13.678 1.00 97.19 266 VAL A C 1
ATOM 2035 O O . VAL A 1 266 ? 4.579 -0.516 13.344 1.00 97.19 266 VAL A O 1
ATOM 2038 N N . ARG A 1 267 ? 2.902 -0.687 14.834 1.00 95.19 267 ARG A N 1
ATOM 2039 C CA . ARG A 1 267 ? 3.554 -1.641 15.737 1.00 95.19 267 ARG A CA 1
ATOM 2040 C C . ARG A 1 267 ? 2.595 -2.765 16.040 1.00 95.19 267 ARG A C 1
ATOM 2042 O O . ARG A 1 267 ? 1.414 -2.506 16.267 1.00 95.19 267 ARG A O 1
ATOM 2049 N N . ALA A 1 268 ? 3.078 -3.996 16.030 1.00 94.69 268 ALA A N 1
ATOM 2050 C CA . ALA A 1 268 ? 2.233 -5.143 16.274 1.00 94.69 268 ALA A CA 1
ATOM 2051 C C . ALA A 1 268 ? 2.969 -6.289 16.956 1.00 94.69 268 ALA A C 1
ATOM 2053 O O . ALA A 1 268 ? 4.170 -6.472 16.770 1.00 94.69 268 ALA A O 1
ATOM 2054 N N . THR A 1 269 ? 2.197 -7.108 17.662 1.00 93.44 269 THR A N 1
ATOM 2055 C CA . THR A 1 269 ? 2.620 -8.414 18.167 1.00 93.44 269 THR A CA 1
ATOM 2056 C C . THR A 1 269 ? 1.604 -9.454 17.730 1.00 93.44 269 THR A C 1
ATOM 2058 O O . THR A 1 269 ? 0.417 -9.344 18.054 1.00 93.44 269 THR A O 1
ATOM 2061 N N . LEU A 1 270 ? 2.067 -10.459 16.991 1.00 95.94 270 LEU A N 1
ATOM 2062 C CA . LEU A 1 270 ? 1.250 -11.573 16.516 1.00 95.94 270 LEU A CA 1
ATOM 2063 C C . LEU A 1 270 ? 1.456 -12.818 17.379 1.00 95.94 270 LEU A C 1
ATOM 2065 O O . LEU A 1 270 ? 2.542 -13.040 17.905 1.00 95.94 270 LEU A O 1
ATOM 2069 N N . PHE A 1 271 ? 0.419 -13.645 17.464 1.00 96.44 271 PHE A N 1
ATOM 2070 C CA . PHE A 1 271 ? 0.415 -14.933 18.148 1.00 96.44 271 PHE A CA 1
ATOM 2071 C C . PHE A 1 271 ? -0.226 -15.977 17.234 1.00 96.44 271 PHE A C 1
ATOM 2073 O O . PHE A 1 271 ? -1.419 -15.913 16.918 1.00 96.44 271 PHE A O 1
ATOM 2080 N N . PHE A 1 272 ? 0.572 -16.943 16.785 1.00 97.88 272 PHE A N 1
ATOM 2081 C CA . PHE A 1 272 ? 0.122 -17.959 15.838 1.00 97.88 272 PHE A CA 1
ATOM 2082 C C . PHE A 1 272 ? -0.485 -19.166 16.562 1.00 97.88 272 PHE A C 1
ATOM 2084 O O . PHE A 1 272 ? 0.115 -19.711 17.485 1.00 97.88 272 PHE A O 1
ATOM 2091 N N . ARG A 1 273 ? -1.659 -19.611 16.101 1.00 98.06 273 ARG A N 1
ATOM 2092 C CA . ARG A 1 273 ? -2.328 -20.873 16.476 1.00 98.06 273 ARG A CA 1
ATOM 2093 C C . ARG A 1 273 ? -1.646 -22.083 15.848 1.00 98.06 273 ARG A C 1
ATOM 2095 O O . ARG A 1 273 ? -1.627 -23.166 16.425 1.00 98.06 273 ARG A O 1
ATOM 2102 N N . HIS A 1 274 ? -1.134 -21.896 14.638 1.00 96.81 274 HIS A N 1
ATOM 2103 C CA . HIS A 1 274 ? -0.325 -22.849 13.894 1.00 96.81 274 HIS A CA 1
ATOM 2104 C C . HIS A 1 274 ? 0.563 -22.081 12.909 1.00 96.81 274 HIS A C 1
ATOM 2106 O O . HIS A 1 274 ? 0.255 -20.944 12.558 1.00 96.81 274 HIS A O 1
ATOM 2112 N N . VAL A 1 275 ? 1.662 -22.693 12.469 1.00 96.00 275 VAL A N 1
ATOM 2113 C CA . VAL A 1 275 ? 2.573 -22.076 11.494 1.00 96.00 275 VAL A CA 1
ATOM 2114 C C . VAL A 1 275 ? 1.969 -22.215 10.087 1.00 96.00 275 VAL A C 1
ATOM 2116 O O . VAL A 1 275 ? 1.753 -23.352 9.652 1.00 96.00 275 VAL A O 1
ATOM 2119 N N . PRO A 1 276 ? 1.658 -21.109 9.384 1.00 96.06 276 PRO A N 1
ATOM 2120 C CA . PRO A 1 276 ? 1.160 -21.153 8.009 1.00 96.06 276 PRO A CA 1
ATOM 2121 C C . PRO A 1 276 ? 2.288 -21.481 7.020 1.00 96.06 276 PRO A C 1
ATOM 2123 O O . PRO A 1 276 ? 3.457 -21.563 7.391 1.00 96.06 276 PRO A O 1
ATOM 2126 N N . THR A 1 277 ? 1.955 -21.658 5.739 1.00 95.94 277 THR A N 1
ATOM 2127 C CA . THR A 1 277 ? 2.982 -21.883 4.703 1.00 95.94 277 THR A CA 1
ATOM 2128 C C . THR A 1 277 ? 3.724 -20.589 4.381 1.00 95.94 277 THR A C 1
ATOM 2130 O O . THR A 1 277 ? 4.921 -20.616 4.099 1.00 95.94 277 THR A O 1
ATOM 2133 N N . LYS A 1 278 ? 3.014 -19.458 4.406 1.00 97.56 278 LYS A N 1
ATOM 2134 C CA . LYS A 1 278 ? 3.569 -18.128 4.168 1.00 97.56 278 LYS A CA 1
ATOM 2135 C C . LYS A 1 278 ? 2.924 -17.101 5.093 1.00 97.56 278 LYS A C 1
ATOM 2137 O O . LYS A 1 278 ? 1.700 -17.012 5.176 1.00 97.56 278 LYS A O 1
ATOM 2142 N N . VAL A 1 279 ? 3.767 -16.283 5.718 1.00 97.88 279 VAL A N 1
ATOM 2143 C CA . VAL A 1 279 ? 3.375 -15.041 6.394 1.00 97.88 279 VAL A CA 1
ATOM 2144 C C . VAL A 1 279 ? 3.839 -13.875 5.529 1.00 97.88 279 VAL A C 1
ATOM 2146 O O . VAL A 1 279 ? 5.035 -13.730 5.284 1.00 97.88 279 VAL A O 1
ATOM 2149 N N . ALA A 1 280 ? 2.897 -13.064 5.057 1.00 98.19 280 ALA A N 1
ATOM 2150 C CA . ALA A 1 280 ? 3.168 -11.859 4.287 1.00 98.19 280 ALA A CA 1
ATOM 2151 C C . ALA A 1 280 ? 2.980 -10.625 5.181 1.00 98.19 280 ALA A C 1
ATOM 2153 O O . ALA A 1 280 ? 1.864 -10.301 5.598 1.00 98.19 280 ALA A O 1
ATOM 2154 N N . VAL A 1 281 ? 4.095 -9.963 5.489 1.00 97.94 281 VAL A N 1
ATOM 2155 C CA . VAL A 1 281 ? 4.197 -8.778 6.349 1.00 97.94 281 VAL A CA 1
ATOM 2156 C C . VAL A 1 281 ? 4.089 -7.505 5.513 1.00 97.94 281 VAL A C 1
ATOM 2158 O O . VAL A 1 281 ? 4.606 -7.437 4.396 1.00 97.94 281 VAL A O 1
ATOM 2161 N N . ALA A 1 282 ? 3.407 -6.504 6.082 1.00 98.06 282 ALA A N 1
ATOM 2162 C CA . ALA A 1 282 ? 3.097 -5.219 5.454 1.00 98.06 282 ALA A CA 1
ATOM 2163 C C . ALA A 1 282 ? 2.602 -5.354 3.995 1.00 98.06 282 ALA A C 1
ATOM 2165 O O . ALA A 1 282 ? 3.158 -4.725 3.095 1.00 98.06 282 ALA A O 1
ATOM 2166 N N . PRO A 1 283 ? 1.593 -6.204 3.721 1.00 98.44 283 PRO A N 1
ATOM 2167 C CA . PRO A 1 283 ? 1.084 -6.367 2.369 1.00 98.44 283 PRO A CA 1
ATOM 2168 C C . PRO A 1 283 ? 0.425 -5.079 1.864 1.00 98.44 283 PRO A C 1
ATOM 2170 O O . PRO A 1 283 ? -0.423 -4.489 2.536 1.00 98.44 283 PRO A O 1
ATOM 2173 N N . ALA A 1 284 ? 0.772 -4.698 0.641 1.00 98.44 284 ALA A N 1
ATOM 2174 C CA . ALA A 1 284 ? 0.106 -3.685 -0.160 1.00 98.44 284 ALA A CA 1
ATOM 2175 C C . ALA A 1 284 ? -0.737 -4.360 -1.252 1.00 98.44 284 ALA A C 1
ATOM 2177 O O . ALA A 1 284 ? -0.361 -5.406 -1.780 1.00 98.44 284 ALA A O 1
ATOM 2178 N N . SER A 1 285 ? -1.884 -3.781 -1.595 1.00 98.12 285 SER A N 1
ATOM 2179 C CA . SER A 1 285 ? -2.746 -4.200 -2.707 1.00 98.12 285 SER A CA 1
ATOM 2180 C C . SER A 1 285 ? -3.073 -2.991 -3.576 1.00 98.12 285 SER A C 1
ATOM 2182 O O . SER A 1 285 ? -3.280 -1.902 -3.050 1.00 98.12 285 SER A O 1
ATOM 2184 N N . SER A 1 286 ? -3.092 -3.176 -4.887 1.00 98.12 286 SER A N 1
ATOM 2185 C CA . SER A 1 286 ? -3.323 -2.127 -5.877 1.00 98.12 286 SER A CA 1
ATOM 2186 C C . SER A 1 286 ? -3.946 -2.733 -7.138 1.00 98.12 286 SER A C 1
ATOM 2188 O O . SER A 1 286 ? -4.236 -3.933 -7.187 1.00 98.12 286 SER A O 1
ATOM 2190 N N . MET A 1 287 ? -4.115 -1.919 -8.172 1.00 97.12 287 MET A N 1
ATOM 2191 C CA . MET A 1 287 ? -4.703 -2.314 -9.443 1.00 97.12 287 MET A CA 1
ATOM 2192 C C . MET A 1 287 ? -3.844 -1.828 -10.615 1.00 97.12 287 MET A C 1
ATOM 2194 O O . MET A 1 287 ? -3.366 -0.697 -10.612 1.00 97.12 287 MET A O 1
ATOM 2198 N N . PHE A 1 288 ? -3.655 -2.683 -11.619 1.00 95.88 288 PHE A N 1
ATOM 2199 C CA . PHE A 1 288 ? -3.038 -2.340 -12.899 1.00 95.88 288 PHE A CA 1
ATOM 2200 C C . PHE A 1 288 ? -3.752 -3.072 -14.040 1.00 95.88 288 PHE A C 1
ATOM 2202 O O . PHE A 1 288 ? -3.678 -4.306 -14.136 1.00 95.88 288 PHE A O 1
ATOM 2209 N N . LEU A 1 289 ? -4.413 -2.324 -14.931 1.00 93.25 289 LEU A N 1
ATOM 2210 C CA . LEU A 1 289 ? -4.949 -2.861 -16.182 1.00 93.25 289 LEU A CA 1
ATOM 2211 C C . LEU A 1 289 ? -3.937 -2.726 -17.321 1.00 93.25 289 LEU A C 1
ATOM 2213 O O . LEU A 1 289 ? -3.460 -3.726 -17.856 1.00 93.25 289 LEU A O 1
ATOM 2217 N N . TRP A 1 290 ? -3.598 -1.497 -17.692 1.00 92.81 290 TRP A N 1
ATOM 2218 C CA . TRP A 1 290 ? -2.581 -1.220 -18.701 1.00 92.81 290 TRP A CA 1
ATOM 2219 C C . TRP A 1 290 ? -1.932 0.135 -18.449 1.00 92.81 290 TRP A C 1
ATOM 2221 O O . TRP A 1 290 ? -2.523 1.028 -17.848 1.00 92.81 290 TRP A O 1
ATOM 2231 N N . GLY A 1 291 ? -0.717 0.271 -18.959 1.00 93.38 291 GLY A N 1
ATOM 2232 C CA . GLY A 1 291 ? 0.100 1.470 -18.897 1.00 93.38 291 GLY A CA 1
ATOM 2233 C C . GLY A 1 291 ? 1.274 1.312 -19.853 1.00 93.38 291 GLY A C 1
ATOM 2234 O O . GLY A 1 291 ? 1.207 0.532 -20.811 1.00 93.38 291 GLY A O 1
ATOM 2235 N N . ASP A 1 292 ? 2.372 1.996 -19.566 1.00 91.62 292 ASP A N 1
ATOM 2236 C CA . ASP A 1 292 ? 3.593 1.904 -20.360 1.00 91.62 292 ASP A CA 1
ATOM 2237 C C . ASP A 1 292 ? 4.021 0.450 -20.670 1.00 91.62 292 ASP A C 1
ATOM 2239 O O . ASP A 1 292 ? 3.996 -0.461 -19.836 1.00 91.62 292 ASP A O 1
ATOM 2243 N N . GLY A 1 293 ? 4.419 0.212 -21.923 1.00 86.44 293 GLY A N 1
ATOM 2244 C CA . GLY A 1 293 ? 4.808 -1.113 -22.423 1.00 86.44 293 GLY A CA 1
ATOM 2245 C C . GLY A 1 293 ? 3.658 -2.068 -22.779 1.00 86.44 293 GLY A C 1
ATOM 2246 O O . GLY A 1 293 ? 3.937 -3.184 -23.239 1.00 86.44 293 GLY A O 1
ATOM 2247 N N . PHE A 1 294 ? 2.397 -1.653 -22.618 1.00 85.06 294 PHE A N 1
ATOM 2248 C CA . PHE A 1 294 ? 1.214 -2.433 -22.988 1.00 85.06 294 PHE A CA 1
ATOM 2249 C C . PHE A 1 294 ? 0.267 -1.633 -23.886 1.00 85.06 294 PHE A C 1
ATOM 2251 O O . PHE A 1 294 ? 0.015 -0.454 -23.669 1.00 85.06 294 PHE A O 1
ATOM 2258 N N . GLU A 1 295 ? -0.271 -2.291 -24.915 1.00 71.81 295 GLU A N 1
ATOM 2259 C CA . GLU A 1 295 ? -1.323 -1.704 -25.743 1.00 71.81 295 GLU A CA 1
ATOM 2260 C C . GLU A 1 295 ? -2.686 -1.845 -25.062 1.00 71.81 295 GLU A C 1
ATOM 2262 O O . GLU A 1 295 ? -3.002 -2.875 -24.462 1.00 71.81 295 GLU A O 1
ATOM 2267 N N . ASN A 1 296 ? -3.533 -0.833 -25.232 1.00 73.38 296 ASN A N 1
ATOM 2268 C CA . ASN A 1 296 ? -4.936 -0.919 -24.864 1.00 73.38 296 ASN A CA 1
ATOM 2269 C C . ASN A 1 296 ? -5.700 -1.773 -25.892 1.00 73.38 296 ASN A C 1
ATOM 2271 O O . ASN A 1 296 ? -6.173 -1.291 -26.923 1.00 73.38 296 ASN A O 1
ATOM 2275 N N . LEU A 1 297 ? -5.832 -3.066 -25.599 1.00 66.69 297 LEU A N 1
ATOM 2276 C CA . LEU A 1 297 ? -6.490 -4.034 -26.484 1.00 66.69 297 LEU A CA 1
ATOM 2277 C C . LEU A 1 297 ? -8.029 -3.960 -26.448 1.00 66.69 297 LEU A C 1
ATOM 2279 O O . LEU A 1 297 ? -8.693 -4.672 -27.203 1.00 66.69 297 LEU A O 1
ATOM 2283 N N . LYS A 1 298 ? -8.615 -3.123 -25.580 1.00 71.50 298 LYS A N 1
ATOM 2284 C CA . LYS A 1 298 ? -10.062 -3.091 -25.307 1.00 71.50 298 LYS A CA 1
ATOM 2285 C C . LYS A 1 298 ? -10.839 -2.013 -26.065 1.00 71.50 298 LYS A C 1
ATOM 2287 O O . LYS A 1 298 ? -12.049 -1.924 -25.882 1.00 71.50 298 LYS A O 1
ATOM 2292 N N . GLN A 1 299 ? -10.185 -1.222 -26.919 1.00 79.25 299 GLN A N 1
ATOM 2293 C CA . GLN A 1 299 ? -10.787 -0.027 -27.540 1.00 79.25 299 GLN A CA 1
ATOM 2294 C C . GLN A 1 299 ? -11.291 1.000 -26.509 1.00 79.25 299 GLN A C 1
ATOM 2296 O O . GLN A 1 299 ? -12.138 1.836 -26.823 1.00 79.25 299 GLN A O 1
ATOM 2301 N N . ASP A 1 300 ? -10.772 0.936 -25.284 1.00 87.62 300 ASP A N 1
ATOM 2302 C CA . ASP A 1 300 ? -10.941 2.001 -24.308 1.00 87.62 300 ASP A CA 1
ATOM 2303 C C . ASP A 1 300 ? -10.100 3.207 -24.784 1.00 87.62 300 ASP A C 1
ATOM 2305 O O . ASP A 1 300 ? -9.053 3.043 -25.410 1.00 87.62 300 ASP A O 1
ATOM 2309 N N . ALA A 1 301 ? -10.596 4.428 -24.594 1.00 89.06 301 ALA A N 1
ATOM 2310 C CA . ALA A 1 301 ? -9.909 5.633 -25.058 1.00 89.06 301 ALA A CA 1
ATOM 2311 C C . ALA A 1 301 ? -8.820 6.109 -24.083 1.00 89.06 301 ALA A C 1
ATOM 2313 O O . ALA A 1 301 ? -8.001 6.952 -24.455 1.00 89.06 301 ALA A O 1
ATOM 2314 N N . ARG A 1 302 ? -8.818 5.593 -22.847 1.00 93.00 302 ARG A N 1
ATOM 2315 C CA . ARG A 1 302 ? -7.872 5.968 -21.794 1.00 93.00 302 ARG A CA 1
ATOM 2316 C C . ARG A 1 302 ? -6.479 5.411 -22.118 1.00 93.00 302 ARG A C 1
ATOM 2318 O O . ARG A 1 302 ? -6.362 4.202 -22.369 1.00 93.00 302 ARG A O 1
ATOM 2325 N N . PRO A 1 303 ? -5.425 6.253 -22.147 1.00 92.75 303 PRO A N 1
ATOM 2326 C CA . PRO A 1 303 ? -4.080 5.777 -22.458 1.00 92.75 303 PRO A CA 1
ATOM 2327 C C . PRO A 1 303 ? -3.558 4.795 -21.404 1.00 92.75 303 PRO A C 1
ATOM 2329 O O . PRO A 1 303 ? -2.981 3.778 -21.775 1.00 92.75 303 PRO A O 1
ATOM 2332 N N . GLU A 1 304 ? -3.839 5.047 -20.124 1.00 94.56 304 GLU A N 1
ATOM 2333 C CA . GLU A 1 304 ? -3.432 4.218 -18.987 1.00 94.56 304 GLU A CA 1
ATOM 2334 C C . GLU A 1 304 ? -4.564 4.082 -17.964 1.00 94.56 304 GLU A C 1
ATOM 2336 O O . GLU A 1 304 ? -5.391 4.985 -17.814 1.00 94.56 304 GLU A O 1
ATOM 2341 N N . VAL A 1 305 ? -4.610 2.942 -17.271 1.00 95.50 305 VAL A N 1
ATOM 2342 C CA . VAL A 1 305 ? -5.599 2.636 -16.227 1.00 95.50 305 VAL A CA 1
ATOM 2343 C C . VAL A 1 305 ? -4.935 1.795 -15.139 1.00 95.50 305 VAL A C 1
ATOM 2345 O O . VAL A 1 305 ? -4.771 0.578 -15.286 1.00 95.50 305 VAL A O 1
ATOM 2348 N N . HIS A 1 306 ? -4.529 2.451 -14.052 1.00 96.50 306 HIS A N 1
ATOM 2349 C CA . HIS A 1 306 ? -3.877 1.811 -12.910 1.00 96.50 306 HIS A CA 1
ATOM 2350 C C . HIS A 1 306 ? -3.813 2.730 -11.682 1.00 96.50 306 HIS A C 1
ATOM 2352 O O . HIS A 1 306 ? -3.855 3.954 -11.788 1.00 96.50 306 HIS A O 1
ATOM 2358 N N . ASP A 1 307 ? -3.695 2.106 -10.513 1.00 97.81 307 ASP A N 1
ATOM 2359 C CA . ASP A 1 307 ? -3.472 2.752 -9.212 1.00 97.81 307 ASP A CA 1
ATOM 2360 C C . ASP A 1 307 ? -1.992 2.790 -8.838 1.00 97.81 307 ASP A C 1
ATOM 2362 O O . ASP A 1 307 ? -1.594 3.452 -7.876 1.00 97.81 307 ASP A O 1
ATOM 2366 N N . SER A 1 308 ? -1.190 1.985 -9.527 1.00 98.06 308 SER A N 1
ATOM 2367 C CA . SER A 1 308 ? 0.252 1.889 -9.378 1.00 98.06 308 SER A CA 1
ATOM 2368 C C . SER A 1 308 ? 0.855 1.373 -10.680 1.00 98.06 308 SER A C 1
ATOM 2370 O O . SER A 1 308 ? 0.256 0.517 -11.326 1.00 98.06 308 SER A O 1
ATOM 2372 N N . ASP A 1 309 ? 2.070 1.803 -11.005 1.00 96.88 309 ASP A N 1
ATOM 2373 C CA . ASP A 1 309 ? 2.826 1.425 -12.205 1.00 96.88 309 ASP A CA 1
ATOM 2374 C C . ASP A 1 309 ? 4.116 0.643 -11.900 1.00 96.88 309 ASP A C 1
ATOM 2376 O O . ASP A 1 309 ? 4.737 0.075 -12.805 1.00 96.88 309 ASP A O 1
ATOM 2380 N N . GLY A 1 310 ? 4.516 0.540 -10.629 1.00 97.75 310 GLY A N 1
ATOM 2381 C CA . GLY A 1 310 ? 5.706 -0.217 -10.244 1.00 97.75 310 GLY A CA 1
ATOM 2382 C C . GLY A 1 310 ? 5.796 -0.589 -8.773 1.00 97.75 310 GLY A C 1
ATOM 2383 O O . GLY A 1 310 ? 5.213 0.048 -7.900 1.00 97.75 310 GLY A O 1
ATOM 2384 N N . LEU A 1 311 ? 6.593 -1.619 -8.494 1.00 98.62 311 LEU A N 1
ATOM 2385 C CA . LEU A 1 311 ? 7.100 -1.940 -7.163 1.00 98.62 311 LEU A CA 1
ATOM 2386 C C . LEU A 1 311 ? 8.516 -1.370 -7.020 1.00 98.62 311 LEU A C 1
ATOM 2388 O O . LEU A 1 311 ? 9.444 -1.837 -7.680 1.00 98.62 311 LEU A O 1
ATOM 2392 N N . LEU A 1 312 ? 8.700 -0.397 -6.133 1.00 98.69 312 LEU A N 1
ATOM 2393 C CA . LEU A 1 312 ? 10.018 0.119 -5.769 1.00 98.69 312 LEU A CA 1
ATOM 2394 C C . LEU A 1 312 ? 10.559 -0.643 -4.556 1.00 98.69 312 LEU A C 1
ATOM 2396 O O . LEU A 1 312 ? 9.828 -0.894 -3.600 1.00 98.69 312 LEU A O 1
ATOM 2400 N N . VAL A 1 313 ? 11.845 -0.989 -4.574 1.00 98.44 313 VAL A N 1
ATOM 2401 C CA . VAL A 1 313 ? 12.557 -1.595 -3.441 1.00 98.44 313 VAL A CA 1
ATOM 2402 C C . VAL A 1 313 ? 13.875 -0.867 -3.217 1.00 98.44 313 VAL A C 1
ATOM 2404 O O . VAL A 1 313 ? 14.662 -0.712 -4.150 1.00 98.44 313 VAL A O 1
ATOM 2407 N N . HIS A 1 314 ? 14.126 -0.467 -1.972 1.00 96.56 314 HIS A N 1
ATOM 2408 C CA . HIS A 1 314 ? 15.397 0.069 -1.497 1.00 96.56 314 HIS A CA 1
ATOM 2409 C C . HIS A 1 314 ? 16.088 -0.992 -0.642 1.00 96.56 314 HIS A C 1
ATOM 2411 O O . HIS A 1 314 ? 15.753 -1.190 0.528 1.00 96.56 314 HIS A O 1
ATOM 2417 N N . ALA A 1 315 ? 17.041 -1.705 -1.230 1.00 93.00 315 ALA A N 1
ATOM 2418 C CA . ALA A 1 315 ? 17.836 -2.698 -0.525 1.00 93.00 315 ALA A CA 1
ATOM 2419 C C . ALA A 1 315 ? 18.990 -2.042 0.241 1.00 93.00 315 ALA A C 1
ATOM 2421 O O . ALA A 1 315 ? 19.575 -1.059 -0.220 1.00 93.00 315 ALA A O 1
ATOM 2422 N N . GLY A 1 316 ? 19.342 -2.627 1.384 1.00 85.56 316 GLY A N 1
ATOM 2423 C CA . GLY A 1 316 ? 20.412 -2.156 2.258 1.00 85.56 316 GLY A CA 1
ATOM 2424 C C . GLY A 1 316 ? 19.991 -2.159 3.725 1.00 85.56 316 GLY A C 1
ATOM 2425 O O . GLY A 1 316 ? 18.808 -2.222 4.047 1.00 85.56 316 GLY A O 1
ATOM 2426 N N . VAL A 1 317 ? 20.973 -2.101 4.624 1.00 75.12 317 VAL A N 1
ATOM 2427 C CA . VAL A 1 317 ? 20.747 -1.912 6.072 1.00 75.12 317 VAL A CA 1
ATOM 2428 C C . VAL A 1 317 ? 20.330 -0.475 6.362 1.00 75.12 317 VAL A C 1
ATOM 2430 O O . VAL A 1 317 ? 20.684 0.400 5.572 1.00 75.12 317 VAL A O 1
ATOM 2433 N N . GLU A 1 318 ? 19.617 -0.217 7.460 1.00 68.62 318 GLU A N 1
ATOM 2434 C CA . GLU A 1 318 ? 19.142 1.129 7.810 1.00 68.62 318 GLU A CA 1
ATOM 2435 C C . GLU A 1 318 ? 20.263 2.183 7.757 1.00 68.62 318 GLU A C 1
ATOM 2437 O O . GLU A 1 318 ? 21.429 1.920 8.065 1.00 68.62 318 GLU A O 1
ATOM 2442 N N . GLU A 1 319 ? 19.915 3.402 7.333 1.00 65.12 319 GLU A N 1
ATOM 2443 C CA . GLU A 1 319 ? 20.882 4.499 7.197 1.00 65.12 319 GLU A CA 1
ATOM 2444 C C . GLU A 1 319 ? 21.530 4.871 8.535 1.00 65.12 319 GLU A C 1
ATOM 2446 O O . GLU A 1 319 ? 22.710 5.205 8.584 1.00 65.12 319 GLU A O 1
ATOM 2451 N N . THR A 1 320 ? 20.779 4.761 9.627 1.00 66.19 320 THR A N 1
ATOM 2452 C CA . THR A 1 320 ? 21.254 4.973 10.999 1.00 66.19 320 THR A CA 1
ATOM 2453 C C . THR A 1 320 ? 22.335 3.970 11.407 1.00 66.19 320 THR A C 1
ATOM 2455 O O . THR A 1 320 ? 23.264 4.343 12.121 1.00 66.19 320 THR A O 1
ATOM 2458 N N . GLU A 1 321 ? 22.244 2.722 10.942 1.00 65.88 321 GLU A N 1
ATOM 2459 C CA . GLU A 1 321 ? 23.206 1.657 11.245 1.00 65.88 321 GLU A CA 1
ATOM 2460 C C . GLU A 1 321 ? 24.446 1.723 10.349 1.00 65.88 321 GLU A C 1
ATOM 2462 O O . GLU A 1 321 ? 25.573 1.546 10.816 1.00 65.88 321 GLU A O 1
ATOM 2467 N N . ASN A 1 322 ? 24.259 1.985 9.052 1.00 69.56 322 ASN A N 1
ATOM 2468 C CA . ASN A 1 322 ? 25.361 2.126 8.108 1.00 69.56 322 ASN A CA 1
ATOM 2469 C C . ASN A 1 322 ? 25.037 3.162 7.017 1.00 69.56 322 ASN A C 1
ATOM 2471 O O . ASN A 1 322 ? 24.588 2.803 5.919 1.00 69.56 322 ASN A O 1
ATOM 2475 N N . PRO A 1 323 ? 25.317 4.452 7.270 1.00 66.88 323 PRO A N 1
ATOM 2476 C CA . PRO A 1 323 ? 24.979 5.523 6.333 1.00 66.88 323 PRO A CA 1
ATOM 2477 C C . PRO A 1 323 ? 25.771 5.430 5.023 1.00 66.88 323 PRO A C 1
ATOM 2479 O O . PRO A 1 323 ? 25.303 5.886 3.987 1.00 66.88 323 PRO A O 1
ATOM 2482 N N . ASN A 1 324 ? 26.941 4.781 5.048 1.00 67.94 324 ASN A N 1
ATOM 2483 C CA . ASN A 1 324 ? 27.811 4.595 3.883 1.00 67.94 324 ASN A CA 1
ATOM 2484 C C . ASN A 1 324 ? 27.741 3.171 3.298 1.00 67.94 324 ASN A C 1
ATOM 2486 O O . ASN A 1 324 ? 28.590 2.798 2.485 1.00 67.94 324 ASN A O 1
ATOM 2490 N N . GLY A 1 325 ? 26.786 2.348 3.744 1.00 65.88 325 GLY A N 1
ATOM 2491 C CA . GLY A 1 325 ? 26.608 0.988 3.243 1.00 65.88 325 GLY A CA 1
ATOM 2492 C C . GLY A 1 325 ? 26.151 0.977 1.781 1.00 65.88 325 GLY A C 1
ATOM 2493 O O . GLY A 1 325 ? 25.489 1.919 1.346 1.00 65.88 325 GLY A O 1
ATOM 2494 N N . PRO A 1 326 ? 26.477 -0.072 1.005 1.00 74.12 326 PRO A N 1
ATOM 2495 C CA . PRO A 1 326 ? 25.955 -0.197 -0.348 1.00 74.12 326 PRO A CA 1
ATOM 2496 C C . PRO A 1 326 ? 24.429 -0.328 -0.298 1.00 74.12 326 PRO A C 1
ATOM 2498 O O . PRO A 1 326 ? 23.896 -1.170 0.427 1.00 74.12 326 PRO A O 1
ATOM 2501 N N . THR A 1 327 ? 23.740 0.494 -1.084 1.00 87.12 327 THR A N 1
ATOM 2502 C CA . THR A 1 327 ? 22.294 0.406 -1.294 1.00 87.12 327 THR A CA 1
ATOM 2503 C C . THR A 1 327 ? 21.982 0.193 -2.768 1.00 87.12 327 THR A C 1
ATOM 2505 O O . THR A 1 327 ? 22.780 0.518 -3.650 1.00 87.12 327 THR A O 1
ATOM 2508 N N . GLU A 1 328 ? 20.813 -0.377 -3.039 1.00 91.75 328 GLU A N 1
ATOM 2509 C CA . GLU A 1 328 ? 20.309 -0.589 -4.394 1.00 91.75 328 GLU A CA 1
ATOM 2510 C C . GLU A 1 328 ? 18.844 -0.163 -4.444 1.00 91.75 328 GLU A C 1
ATOM 2512 O O . GLU A 1 328 ? 18.033 -0.627 -3.643 1.00 91.75 328 GLU A O 1
ATOM 2517 N N . TRP A 1 329 ? 18.502 0.691 -5.407 1.00 96.44 329 TRP A N 1
ATOM 2518 C CA . TRP A 1 329 ? 17.116 0.972 -5.765 1.00 96.44 329 TRP A CA 1
ATOM 2519 C C . TRP A 1 329 ? 16.734 0.119 -6.970 1.00 96.44 329 TRP A C 1
ATOM 2521 O O . TRP A 1 329 ? 17.426 0.133 -7.988 1.00 96.44 329 TRP A O 1
ATOM 2531 N N . THR A 1 330 ? 15.649 -0.641 -6.857 1.00 97.94 330 THR A N 1
ATOM 2532 C CA . THR A 1 330 ? 15.066 -1.410 -7.962 1.00 97.94 330 THR A CA 1
ATOM 2533 C C . THR A 1 330 ? 13.618 -0.992 -8.149 1.00 97.94 330 THR A C 1
ATOM 2535 O O . THR A 1 330 ? 12.819 -1.165 -7.234 1.00 97.94 330 THR A O 1
ATOM 2538 N N . PHE A 1 331 ? 13.270 -0.511 -9.337 1.00 98.50 331 PHE A N 1
ATOM 2539 C CA . PHE A 1 331 ? 11.893 -0.283 -9.750 1.00 98.50 331 PHE A CA 1
ATOM 2540 C C . PHE A 1 331 ? 11.448 -1.417 -10.669 1.00 98.50 331 PHE A C 1
ATOM 2542 O O . PHE A 1 331 ? 11.825 -1.488 -11.839 1.00 98.50 331 PHE A O 1
ATOM 2549 N N . ARG A 1 332 ? 10.666 -2.342 -10.117 1.00 97.94 332 ARG A N 1
ATOM 2550 C CA . ARG A 1 332 ? 10.015 -3.424 -10.849 1.00 97.94 332 ARG A CA 1
ATOM 2551 C C . ARG A 1 332 ? 8.733 -2.877 -11.476 1.00 97.94 332 ARG A C 1
ATOM 2553 O O . ARG A 1 332 ? 7.698 -2.858 -10.816 1.00 97.94 332 ARG A O 1
ATOM 2560 N N . ALA A 1 333 ? 8.813 -2.452 -12.734 1.00 97.50 333 ALA A N 1
ATOM 2561 C CA . ALA A 1 333 ? 7.662 -1.991 -13.512 1.00 97.50 333 ALA A CA 1
ATOM 2562 C C . ALA A 1 333 ? 6.571 -3.063 -13.534 1.00 97.50 333 ALA A C 1
ATOM 2564 O O . ALA A 1 333 ? 6.892 -4.234 -13.747 1.00 97.50 333 ALA A O 1
ATOM 2565 N N . LEU A 1 334 ? 5.313 -2.693 -13.310 1.00 96.12 334 LEU A N 1
ATOM 2566 C CA . LEU A 1 334 ? 4.203 -3.640 -13.360 1.00 96.12 334 LEU A CA 1
ATOM 2567 C C . LEU A 1 334 ? 3.894 -4.038 -14.801 1.00 96.12 334 LEU A C 1
ATOM 2569 O O . LEU A 1 334 ? 4.169 -3.319 -15.762 1.00 96.12 334 LEU A O 1
ATOM 2573 N N . GLY A 1 335 ? 3.330 -5.225 -14.954 1.00 87.56 335 GLY A N 1
ATOM 2574 C CA . GLY A 1 335 ? 2.784 -5.661 -16.221 1.00 87.56 335 GLY A CA 1
ATOM 2575 C C . GLY A 1 335 ? 1.713 -6.717 -16.035 1.00 87.56 335 GLY A C 1
ATOM 2576 O O . GLY A 1 335 ? 1.418 -7.156 -14.927 1.00 87.56 335 GLY A O 1
ATOM 2577 N N . GLN A 1 336 ? 1.138 -7.158 -17.148 1.00 81.19 336 GLN A N 1
ATOM 2578 C CA . GLN A 1 336 ? 0.198 -8.269 -17.136 1.00 81.19 336 GLN A CA 1
ATOM 2579 C C . GLN A 1 336 ? 0.794 -9.485 -17.836 1.00 81.19 336 GLN A C 1
ATOM 2581 O O . GLN A 1 336 ? 1.078 -9.470 -19.036 1.00 81.19 336 GLN A O 1
ATOM 2586 N N . GLN A 1 337 ? 0.963 -10.559 -17.068 1.00 88.44 337 GLN A N 1
ATOM 2587 C CA . GLN A 1 337 ? 1.130 -11.897 -17.622 1.00 88.44 337 GLN A CA 1
ATOM 2588 C C . GLN A 1 337 ? -0.248 -12.448 -18.011 1.00 88.44 337 GLN A C 1
ATOM 2590 O O . GLN A 1 337 ? -1.264 -12.078 -17.427 1.00 88.44 337 GLN A O 1
ATOM 2595 N N . SER A 1 338 ? -0.302 -13.388 -18.955 1.00 88.44 338 SER A N 1
ATOM 2596 C CA . SER A 1 338 ? -1.555 -14.072 -19.325 1.00 88.44 338 SER A CA 1
ATOM 2597 C C . SER A 1 338 ? -2.037 -15.086 -18.274 1.00 88.44 338 SER A C 1
ATOM 2599 O O . SER A 1 338 ? -3.038 -15.774 -18.472 1.00 88.44 338 SER A O 1
ATOM 2601 N N . TYR A 1 339 ? -1.317 -15.194 -17.158 1.00 91.19 339 TYR A N 1
ATOM 2602 C CA . TYR A 1 339 ? -1.550 -16.111 -16.054 1.00 91.19 339 TYR A CA 1
ATOM 2603 C C . TYR A 1 339 ? -1.201 -15.427 -14.721 1.00 91.19 339 TYR A C 1
ATOM 2605 O O . TYR A 1 339 ? -0.378 -14.514 -14.710 1.00 91.19 339 TYR A O 1
ATOM 2613 N N . PRO A 1 340 ? -1.777 -15.869 -13.589 1.00 92.31 340 PRO A N 1
ATOM 2614 C CA . PRO A 1 340 ? -1.379 -15.379 -12.272 1.00 92.31 340 PRO A CA 1
ATOM 2615 C C . PRO A 1 340 ? 0.107 -15.640 -12.010 1.00 92.31 340 PRO A C 1
ATOM 2617 O O . PRO A 1 340 ? 0.567 -16.777 -12.131 1.00 92.31 340 PRO A O 1
ATOM 2620 N N . SER A 1 341 ? 0.849 -14.602 -11.641 1.00 93.44 341 SER A N 1
ATOM 2621 C CA . SER A 1 341 ? 2.296 -14.656 -11.445 1.00 93.44 341 SER A CA 1
ATOM 2622 C C . SER A 1 341 ? 2.670 -14.133 -10.067 1.00 93.44 341 SER A C 1
ATOM 2624 O O . SER A 1 341 ? 2.158 -13.107 -9.633 1.00 93.44 341 SER A O 1
ATOM 2626 N N . VAL A 1 342 ? 3.593 -14.824 -9.398 1.00 95.62 342 VAL A N 1
ATOM 2627 C CA . VAL A 1 342 ? 4.284 -14.313 -8.212 1.00 95.62 342 VAL A CA 1
ATOM 2628 C C . VAL A 1 342 ? 5.767 -14.266 -8.536 1.00 95.62 342 VAL A C 1
ATOM 2630 O O . VAL A 1 342 ? 6.374 -15.294 -8.835 1.00 95.62 342 VAL A O 1
ATOM 2633 N N . SER A 1 343 ? 6.350 -13.073 -8.486 1.00 94.56 343 SER A N 1
ATOM 2634 C CA . SER A 1 343 ? 7.792 -12.867 -8.628 1.00 94.56 343 SER A CA 1
ATOM 2635 C C . SER A 1 343 ? 8.380 -12.444 -7.288 1.00 94.56 343 SER A C 1
ATOM 2637 O O . SER A 1 343 ? 7.757 -11.678 -6.563 1.00 94.56 343 SER A O 1
ATOM 2639 N N . GLY A 1 344 ? 9.561 -12.952 -6.938 1.00 95.94 344 GLY A N 1
ATOM 2640 C CA . GLY A 1 344 ? 10.204 -12.649 -5.661 1.00 95.94 344 GLY A CA 1
ATOM 2641 C C . GLY A 1 344 ? 11.704 -12.447 -5.811 1.00 95.94 344 GLY A C 1
ATOM 2642 O O . GLY A 1 344 ? 12.351 -13.134 -6.605 1.00 95.94 344 GLY A O 1
ATOM 2643 N N . ARG A 1 345 ? 12.268 -11.509 -5.043 1.00 96.00 345 ARG A N 1
ATOM 2644 C CA . ARG A 1 345 ? 13.722 -11.328 -4.907 1.00 96.00 345 ARG A CA 1
ATOM 2645 C C . ARG A 1 345 ? 14.095 -11.382 -3.431 1.00 96.00 345 ARG A C 1
ATOM 2647 O O . ARG A 1 345 ? 13.477 -10.710 -2.608 1.00 96.00 345 ARG A O 1
ATOM 2654 N N . GLY A 1 346 ? 15.099 -12.195 -3.115 1.00 96.81 346 GLY A N 1
ATOM 2655 C CA . GLY A 1 346 ? 15.660 -12.279 -1.772 1.00 96.81 346 GLY A CA 1
ATOM 2656 C C . GLY A 1 346 ? 16.531 -11.065 -1.451 1.00 96.81 346 GLY A C 1
ATOM 2657 O O . GLY A 1 346 ? 17.303 -10.613 -2.299 1.00 96.81 346 GLY A O 1
ATOM 2658 N N . TYR A 1 347 ? 16.433 -10.576 -0.219 1.00 94.19 347 TYR A N 1
ATOM 2659 C CA . TYR A 1 347 ? 17.230 -9.479 0.320 1.00 94.19 347 TYR A CA 1
ATOM 2660 C C . TYR A 1 347 ? 17.751 -9.852 1.709 1.00 94.19 347 TYR A C 1
ATOM 2662 O O . TYR A 1 347 ? 17.038 -10.464 2.503 1.00 94.19 347 TYR A O 1
ATOM 2670 N N . GLY A 1 348 ? 18.995 -9.470 2.011 1.00 89.06 348 GLY A N 1
ATOM 2671 C CA . GLY A 1 348 ? 19.536 -9.580 3.371 1.00 89.06 348 GLY A CA 1
ATOM 2672 C C . GLY A 1 348 ? 18.911 -8.555 4.320 1.00 89.06 348 GLY A C 1
ATOM 2673 O O . GLY A 1 348 ? 18.599 -8.874 5.461 1.00 89.06 348 GLY A O 1
ATOM 2674 N N . SER A 1 349 ? 18.681 -7.343 3.819 1.00 85.19 349 SER A N 1
ATOM 2675 C CA . SER A 1 349 ? 17.990 -6.255 4.507 1.00 85.19 349 SER A CA 1
ATOM 2676 C C . SER A 1 349 ? 17.384 -5.292 3.488 1.00 85.19 349 SER A C 1
ATOM 2678 O O . SER A 1 349 ? 17.846 -5.193 2.342 1.00 85.19 349 SER A O 1
ATOM 2680 N N . ILE A 1 350 ? 16.338 -4.588 3.908 1.00 92.19 350 ILE A N 1
ATOM 2681 C CA . ILE A 1 350 ? 15.667 -3.554 3.126 1.00 92.19 350 ILE A CA 1
ATOM 2682 C C . ILE A 1 350 ? 15.539 -2.279 3.962 1.00 92.19 350 ILE A C 1
ATOM 2684 O O . ILE A 1 350 ? 15.247 -2.338 5.152 1.00 92.19 350 ILE A O 1
ATOM 2688 N N . ARG A 1 351 ? 15.717 -1.126 3.317 1.00 92.75 351 ARG A N 1
ATOM 2689 C CA . ARG A 1 351 ? 15.368 0.195 3.862 1.00 92.75 351 ARG A CA 1
ATOM 2690 C C . ARG A 1 351 ? 13.916 0.556 3.569 1.00 92.75 351 ARG A C 1
ATOM 2692 O O . ARG A 1 351 ? 13.338 1.379 4.265 1.00 92.75 351 ARG A O 1
ATOM 2699 N N . GLY A 1 352 ? 13.321 -0.049 2.546 1.00 96.19 352 GLY A N 1
ATOM 2700 C CA . GLY A 1 352 ? 11.907 0.117 2.244 1.00 96.19 352 GLY A CA 1
ATOM 2701 C C . GLY A 1 352 ? 11.483 -0.559 0.950 1.00 96.19 352 GLY A C 1
ATOM 2702 O O . GLY A 1 352 ? 12.318 -0.958 0.136 1.00 96.19 352 GLY A O 1
ATOM 2703 N N . PHE A 1 353 ? 10.176 -0.702 0.773 1.00 98.56 353 PHE A N 1
ATOM 2704 C CA . PHE A 1 353 ? 9.559 -1.165 -0.466 1.00 98.56 353 PHE A CA 1
ATOM 2705 C C . PHE A 1 353 ? 8.144 -0.598 -0.597 1.00 98.56 353 PHE A C 1
ATOM 2707 O O . PHE A 1 353 ? 7.543 -0.198 0.397 1.00 98.56 353 PHE A O 1
ATOM 2714 N N . GLY A 1 354 ? 7.583 -0.558 -1.802 1.00 98.44 354 GLY A N 1
ATOM 2715 C CA . GLY A 1 354 ? 6.240 -0.016 -1.977 1.00 98.44 354 GLY A CA 1
ATOM 2716 C C . GLY A 1 354 ? 5.708 -0.071 -3.397 1.00 98.44 354 GLY A C 1
ATOM 2717 O O . GLY A 1 354 ? 6.480 -0.138 -4.352 1.00 98.44 354 GLY A O 1
ATOM 2718 N N . LEU A 1 355 ? 4.383 -0.023 -3.525 1.00 98.75 355 LEU A N 1
ATOM 2719 C CA . LEU A 1 355 ? 3.704 0.142 -4.811 1.00 98.75 355 LEU A CA 1
ATOM 2720 C C . LEU A 1 355 ? 3.609 1.639 -5.114 1.00 98.75 355 LEU A C 1
ATOM 2722 O O . LEU A 1 355 ? 3.104 2.403 -4.291 1.00 98.75 355 LEU A O 1
ATOM 2726 N N . LEU A 1 356 ? 4.137 2.061 -6.257 1.00 98.38 356 LEU A N 1
ATOM 2727 C CA . LEU A 1 356 ? 4.197 3.460 -6.653 1.00 98.38 356 LEU A CA 1
ATOM 2728 C C . LEU A 1 356 ? 3.166 3.786 -7.721 1.00 98.38 356 LEU A C 1
ATOM 2730 O O . LEU A 1 356 ? 2.974 2.994 -8.634 1.00 98.38 356 LEU A O 1
ATOM 2734 N N . GLN A 1 357 ? 2.605 4.988 -7.624 1.00 97.44 357 GLN A N 1
ATOM 2735 C CA . GLN A 1 357 ? 1.956 5.698 -8.715 1.00 97.44 357 GLN A CA 1
ATOM 2736 C C . GLN A 1 357 ? 2.880 6.813 -9.203 1.00 97.44 357 GLN A C 1
ATOM 2738 O O . GLN A 1 357 ? 2.820 7.951 -8.709 1.00 97.44 357 GLN A O 1
ATOM 2743 N N . ARG A 1 358 ? 3.815 6.459 -10.093 1.00 94.81 358 ARG A N 1
ATOM 2744 C CA . ARG A 1 358 ? 4.871 7.368 -10.547 1.00 94.81 358 ARG A CA 1
ATOM 2745 C C . ARG A 1 358 ? 4.393 8.281 -11.674 1.00 94.81 358 ARG A C 1
ATOM 2747 O O . ARG A 1 358 ? 4.731 9.468 -11.626 1.00 94.81 358 ARG A O 1
ATOM 2754 N N . ASP A 1 359 ? 3.604 7.789 -12.630 1.00 94.44 359 ASP A N 1
ATOM 2755 C CA . ASP A 1 359 ? 2.950 8.652 -13.619 1.00 94.44 359 ASP A CA 1
ATOM 2756 C C . ASP A 1 359 ? 1.783 9.421 -12.983 1.00 94.44 359 ASP A C 1
ATOM 2758 O O . ASP A 1 359 ? 0.862 8.859 -12.386 1.00 94.44 359 ASP A O 1
ATOM 2762 N N . ARG A 1 360 ? 1.840 10.747 -13.101 1.00 95.50 360 ARG A N 1
ATOM 2763 C CA . ARG A 1 360 ? 0.863 11.686 -12.542 1.00 95.50 360 ARG A CA 1
ATOM 2764 C C . ARG A 1 360 ? 0.424 12.739 -13.556 1.00 95.50 360 ARG A C 1
ATOM 2766 O O . ARG A 1 360 ? -0.063 13.794 -13.158 1.00 95.50 360 ARG A O 1
ATOM 2773 N N . ASP A 1 361 ? 0.651 12.513 -14.850 1.00 95.06 361 ASP A N 1
ATOM 2774 C CA . ASP A 1 361 ? 0.146 13.403 -15.895 1.00 95.06 361 ASP A CA 1
ATOM 2775 C C . ASP A 1 361 ? -1.333 13.074 -16.174 1.00 95.06 361 ASP A C 1
ATOM 2777 O O . ASP A 1 361 ? -1.626 11.994 -16.688 1.00 95.06 361 ASP A O 1
ATOM 2781 N N . PRO A 1 362 ? -2.292 13.985 -15.916 1.00 95.19 362 PRO A N 1
ATOM 2782 C CA . PRO A 1 362 ? -3.704 13.731 -16.209 1.00 95.19 362 PRO A CA 1
ATOM 2783 C C . PRO A 1 362 ? -3.962 13.341 -17.674 1.00 95.19 362 PRO A C 1
ATOM 2785 O O . PRO A 1 362 ? -4.912 12.617 -17.972 1.00 95.19 362 PRO A O 1
ATOM 2788 N N . ALA A 1 363 ? -3.118 13.795 -18.612 1.00 94.69 363 ALA A N 1
ATOM 2789 C CA . ALA A 1 363 ? -3.246 13.457 -20.029 1.00 94.69 363 ALA A CA 1
ATOM 2790 C C . ALA A 1 363 ? -2.962 11.975 -20.330 1.00 94.69 363 ALA A C 1
ATOM 2792 O O . ALA A 1 363 ? -3.376 11.489 -21.384 1.00 94.69 363 ALA A O 1
ATOM 2793 N N . ARG A 1 364 ? -2.285 11.261 -19.422 1.00 93.44 364 ARG A N 1
ATOM 2794 C CA . ARG A 1 364 ? -2.005 9.820 -19.514 1.00 93.44 364 ARG A CA 1
ATOM 2795 C C . ARG A 1 364 ? -3.186 8.955 -19.091 1.00 93.44 364 ARG A C 1
ATOM 2797 O O . ARG A 1 364 ? -3.293 7.824 -19.540 1.00 93.44 364 ARG A O 1
ATOM 2804 N N . TYR A 1 365 ? -4.124 9.503 -18.329 1.00 94.75 365 TYR A N 1
ATOM 2805 C CA . TYR A 1 365 ? -5.307 8.768 -17.876 1.00 94.75 365 TYR A CA 1
ATOM 2806 C C . TYR A 1 365 ? -6.571 9.219 -18.602 1.00 94.75 365 TYR A C 1
ATOM 2808 O O . TYR A 1 365 ? -7.403 8.396 -18.972 1.00 94.75 365 TYR A O 1
ATOM 2816 N N . ALA A 1 366 ? -6.691 10.525 -18.869 1.00 93.12 366 ALA A N 1
ATOM 2817 C CA . ALA A 1 366 ? -7.840 11.133 -19.538 1.00 93.12 366 ALA A CA 1
ATOM 2818 C C . ALA A 1 366 ? -9.197 10.763 -18.895 1.00 93.12 366 ALA A C 1
ATOM 2820 O O . ALA A 1 366 ? -10.216 10.687 -19.585 1.00 93.12 366 ALA A O 1
ATOM 2821 N N . ASP A 1 367 ? -9.209 10.559 -17.573 1.00 92.00 367 ASP A N 1
ATOM 2822 C CA . ASP A 1 367 ? -10.372 10.119 -16.802 1.00 92.00 367 ASP A CA 1
ATOM 2823 C C . ASP A 1 367 ? -10.694 11.131 -15.683 1.00 92.00 367 ASP A C 1
ATOM 2825 O O . ASP A 1 367 ? -10.026 11.158 -14.647 1.00 92.00 367 ASP A O 1
ATOM 2829 N N . PRO A 1 368 ? -11.708 11.997 -15.873 1.00 89.31 368 PRO A N 1
ATOM 2830 C CA . PRO A 1 368 ? -12.028 13.047 -14.910 1.00 89.31 368 PRO A CA 1
ATOM 2831 C C . PRO A 1 368 ? -12.739 12.537 -13.646 1.00 89.31 368 PRO A C 1
ATOM 2833 O O . PRO A 1 368 ? -12.919 13.318 -12.710 1.00 89.31 368 PRO A O 1
ATOM 2836 N N . GLU A 1 369 ? -13.198 11.283 -13.623 1.00 89.56 369 GLU A N 1
ATOM 2837 C CA . GLU A 1 369 ? -13.967 10.719 -12.511 1.00 89.56 369 GLU A CA 1
ATOM 2838 C C . GLU A 1 369 ? -13.062 9.954 -11.546 1.00 89.56 369 GLU A C 1
ATOM 2840 O O . GLU A 1 369 ? -13.080 10.210 -10.340 1.00 89.56 369 GLU A O 1
ATOM 2845 N N . THR A 1 370 ? -12.243 9.044 -12.074 1.00 90.06 370 THR A N 1
ATOM 2846 C CA . THR A 1 370 ? -11.432 8.127 -11.262 1.00 90.06 370 THR A CA 1
ATOM 2847 C C . THR A 1 370 ? -10.092 8.715 -10.818 1.00 90.06 370 THR A C 1
ATOM 2849 O O . THR A 1 370 ? -9.536 8.223 -9.829 1.00 90.06 370 THR A O 1
ATOM 2852 N N . ARG A 1 371 ? -9.596 9.747 -11.524 1.00 95.69 371 ARG A N 1
ATOM 2853 C CA . ARG A 1 371 ? -8.405 10.555 -11.196 1.00 95.69 371 ARG A CA 1
ATOM 2854 C C . ARG A 1 371 ? -7.198 9.716 -10.760 1.00 95.69 371 ARG A C 1
ATOM 2856 O O . ARG A 1 371 ? -6.644 9.908 -9.675 1.00 95.69 371 ARG A O 1
ATOM 2863 N N . TYR A 1 372 ? -6.821 8.739 -11.583 1.00 97.25 372 TYR A N 1
ATOM 2864 C CA . TYR A 1 372 ? -5.695 7.833 -11.328 1.00 97.25 372 TYR A CA 1
ATOM 2865 C C . TYR A 1 372 ? -4.377 8.576 -11.053 1.00 97.25 372 TYR A C 1
ATOM 2867 O O . TYR A 1 372 ? -3.618 8.173 -10.172 1.00 97.25 372 TYR A O 1
ATOM 2875 N N . GLU A 1 373 ? -4.142 9.708 -11.716 1.00 97.25 373 GLU A N 1
ATOM 2876 C CA . GLU A 1 373 ? -2.985 10.587 -11.517 1.00 97.25 373 GLU A CA 1
ATOM 2877 C C . GLU A 1 373 ? -2.859 11.140 -10.088 1.00 97.25 373 GLU A C 1
ATOM 2879 O O . GLU A 1 373 ? -1.776 11.542 -9.658 1.00 97.25 373 GLU A O 1
ATOM 2884 N N . ASP A 1 374 ? -3.965 11.157 -9.342 1.00 97.44 374 ASP A N 1
ATOM 2885 C CA . ASP A 1 374 ? -4.047 11.676 -7.983 1.00 97.44 374 ASP A CA 1
ATOM 2886 C C . ASP A 1 374 ? -3.988 10.568 -6.920 1.00 97.44 374 ASP A C 1
ATOM 2888 O O . ASP A 1 374 ? -3.973 10.866 -5.724 1.00 97.44 374 ASP A O 1
ATOM 2892 N N . ARG A 1 375 ? -3.889 9.292 -7.313 1.00 98.00 375 ARG A N 1
ATOM 2893 C CA . ARG A 1 375 ? -3.783 8.166 -6.370 1.00 98.00 375 ARG A CA 1
ATOM 2894 C C . ARG A 1 375 ? -2.410 8.132 -5.680 1.00 98.00 375 ARG A C 1
ATOM 2896 O O . ARG A 1 375 ? -1.418 8.602 -6.250 1.00 98.00 375 ARG A O 1
ATOM 2903 N N . PRO A 1 376 ? -2.322 7.655 -4.426 1.00 97.75 376 PRO A N 1
ATOM 2904 C CA . PRO A 1 376 ? -1.071 7.620 -3.682 1.00 97.75 376 PRO A CA 1
ATOM 2905 C C . PRO A 1 376 ? -0.154 6.497 -4.158 1.00 97.75 376 PRO A C 1
ATOM 2907 O O . PRO A 1 376 ? -0.594 5.374 -4.390 1.00 97.75 376 PRO A O 1
ATOM 2910 N N . SER A 1 377 ? 1.144 6.769 -4.130 1.00 98.56 377 SER A N 1
ATOM 2911 C CA . SER A 1 377 ? 2.134 5.724 -3.898 1.00 98.56 377 SER A CA 1
ATOM 2912 C C . SER A 1 377 ? 2.112 5.314 -2.427 1.00 98.56 377 SER A C 1
ATOM 2914 O O . SER A 1 377 ? 2.028 6.169 -1.541 1.00 98.56 377 SER A O 1
ATOM 2916 N N . LEU A 1 378 ? 2.261 4.022 -2.152 1.00 98.38 378 LEU A N 1
ATOM 2917 C CA . LEU A 1 378 ? 2.338 3.467 -0.806 1.00 98.38 378 LEU A CA 1
ATOM 2918 C C . LEU A 1 378 ? 3.755 2.964 -0.519 1.00 98.38 378 LEU A C 1
ATOM 2920 O O . LEU A 1 378 ? 4.144 1.902 -1.000 1.00 98.38 378 LEU A O 1
ATOM 2924 N N . TRP A 1 379 ? 4.513 3.714 0.286 1.00 98.56 379 TRP A N 1
ATOM 2925 C CA . TRP A 1 379 ? 5.894 3.391 0.661 1.00 98.56 379 TRP A CA 1
ATOM 2926 C C . TRP A 1 379 ? 5.980 2.841 2.085 1.00 98.56 379 TRP A C 1
ATOM 2928 O O . TRP A 1 379 ? 5.521 3.495 3.021 1.00 98.56 379 TRP A O 1
ATOM 2938 N N . ILE A 1 380 ? 6.580 1.662 2.250 1.00 98.38 380 ILE A N 1
ATOM 2939 C CA . ILE A 1 380 ? 6.768 0.980 3.533 1.00 98.38 380 ILE A CA 1
ATOM 2940 C C . ILE A 1 380 ? 8.239 1.049 3.932 1.00 98.38 380 ILE A C 1
ATOM 2942 O O . ILE A 1 380 ? 9.116 0.643 3.171 1.00 98.38 380 ILE A O 1
ATOM 2946 N N . THR A 1 381 ? 8.501 1.492 5.157 1.00 96.44 381 THR A N 1
ATOM 2947 C CA . THR A 1 381 ? 9.843 1.530 5.755 1.00 96.44 381 THR A CA 1
ATOM 2948 C C . THR A 1 381 ? 9.838 0.648 7.003 1.00 96.44 381 THR A C 1
ATOM 2950 O O . THR A 1 381 ? 9.064 0.936 7.921 1.00 96.44 381 THR A O 1
ATOM 2953 N N . PRO A 1 382 ? 10.653 -0.419 7.065 1.00 93.69 382 PRO A N 1
ATOM 2954 C CA . PRO A 1 382 ? 10.859 -1.195 8.284 1.00 93.69 382 PRO A CA 1
ATOM 2955 C C . PRO A 1 382 ? 11.225 -0.315 9.479 1.00 93.69 382 PRO A C 1
ATOM 2957 O O . PRO A 1 382 ? 11.820 0.747 9.321 1.00 93.69 382 PRO A O 1
ATOM 2960 N N . LEU A 1 383 ? 10.859 -0.764 10.675 1.00 88.19 383 LEU A N 1
ATOM 2961 C CA . LEU A 1 383 ? 11.357 -0.209 11.927 1.00 88.19 383 LEU A CA 1
ATOM 2962 C C . LEU A 1 383 ? 11.948 -1.341 12.777 1.00 88.19 383 LEU A C 1
ATOM 2964 O O . LEU A 1 383 ? 11.521 -2.495 12.635 1.00 88.19 383 LEU A O 1
ATOM 2968 N N . PRO A 1 384 ? 12.848 -1.022 13.723 1.00 77.12 384 PRO A N 1
ATOM 2969 C CA . PRO A 1 384 ? 13.307 -1.984 14.713 1.00 77.12 384 PRO A CA 1
ATOM 2970 C C . PRO A 1 384 ? 12.133 -2.618 15.480 1.00 77.12 384 PRO A C 1
ATOM 2972 O O . PRO A 1 384 ? 11.141 -1.927 15.760 1.00 77.12 384 PRO A O 1
ATOM 2975 N N . PRO A 1 385 ? 12.231 -3.908 15.858 1.00 67.88 385 PRO A N 1
ATOM 2976 C CA . PRO A 1 385 ? 11.197 -4.599 16.617 1.00 67.88 385 PRO A CA 1
ATOM 2977 C C . PRO A 1 385 ? 11.134 -4.047 18.048 1.00 67.88 385 PRO A C 1
ATOM 2979 O O . PRO A 1 385 ? 11.743 -4.567 18.973 1.00 67.88 385 PRO A O 1
ATOM 2982 N N . ASP A 1 386 ? 10.378 -2.971 18.241 1.00 68.25 386 ASP A N 1
ATOM 2983 C CA . ASP A 1 386 ? 9.976 -2.489 19.561 1.00 68.25 386 ASP A CA 1
ATOM 2984 C C . ASP A 1 386 ? 8.448 -2.590 19.637 1.00 68.25 386 ASP A C 1
ATOM 2986 O O . ASP A 1 386 ? 7.758 -1.734 19.065 1.00 68.25 386 ASP A O 1
ATOM 2990 N N . PRO A 1 387 ? 7.905 -3.644 20.277 1.00 55.84 387 PRO A N 1
ATOM 2991 C CA . PRO A 1 387 ? 6.502 -3.992 20.136 1.00 55.84 387 PRO A CA 1
ATOM 2992 C C . PRO A 1 387 ? 5.523 -2.891 20.545 1.00 55.84 387 PRO A C 1
ATOM 2994 O O . PRO A 1 387 ? 4.424 -2.911 20.015 1.00 55.84 387 PRO A O 1
ATOM 2997 N N . PHE A 1 388 ? 5.884 -1.889 21.359 1.00 53.78 388 PHE A N 1
ATOM 2998 C CA . PHE A 1 388 ? 5.019 -0.717 21.605 1.00 53.78 388 PHE A CA 1
ATOM 2999 C C . PHE A 1 388 ? 5.779 0.583 21.951 1.00 53.78 388 PHE A C 1
ATOM 3001 O O . PHE A 1 388 ? 5.205 1.511 22.519 1.00 53.78 388 PHE A O 1
ATOM 3008 N N . GLY A 1 389 ? 7.051 0.732 21.576 1.00 47.38 389 GLY A N 1
ATOM 3009 C CA . GLY A 1 389 ? 7.832 1.919 21.964 1.00 47.38 389 GLY A CA 1
ATOM 3010 C C . GLY A 1 389 ? 8.324 1.847 23.413 1.00 47.38 389 GLY A C 1
ATOM 3011 O O . GLY A 1 389 ? 8.541 2.873 24.057 1.00 47.38 389 GLY A O 1
ATOM 3012 N N . THR A 1 390 ? 8.423 0.637 23.959 1.00 51.28 390 THR A N 1
ATOM 3013 C CA . THR A 1 390 ? 8.787 0.389 25.354 1.00 51.28 390 THR A CA 1
ATOM 3014 C C . THR A 1 390 ? 10.286 0.554 25.623 1.00 51.28 390 THR A C 1
ATOM 3016 O O . THR A 1 390 ? 10.704 0.517 26.781 1.00 51.28 390 THR A O 1
ATOM 3019 N N . GLY A 1 391 ? 11.082 0.788 24.571 1.00 45.75 391 GLY A N 1
ATOM 3020 C CA . GLY A 1 391 ? 12.533 0.911 24.648 1.00 45.75 391 GLY A CA 1
ATOM 3021 C C . GLY A 1 391 ? 13.231 -0.436 24.877 1.00 45.75 391 GLY A C 1
ATOM 3022 O O . GLY A 1 391 ? 12.568 -1.427 25.185 1.00 45.75 391 GLY A O 1
ATOM 3023 N N . PRO A 1 392 ? 14.566 -0.490 24.722 1.00 37.34 392 PRO A N 1
ATOM 3024 C CA . PRO A 1 392 ? 15.358 -1.701 24.947 1.00 37.34 392 PRO A CA 1
ATOM 3025 C C . PRO A 1 392 ? 15.093 -2.303 26.332 1.00 37.34 392 PRO A C 1
ATOM 3027 O O . PRO A 1 392 ? 15.403 -1.681 27.348 1.00 37.34 392 PRO A O 1
ATOM 3030 N N . GLY A 1 393 ? 14.496 -3.503 26.362 1.00 40.34 393 GLY A N 1
ATOM 3031 C CA . GLY A 1 393 ? 14.367 -4.339 27.566 1.00 40.34 393 GLY A CA 1
ATOM 3032 C C . GLY A 1 393 ? 12.950 -4.689 28.044 1.00 40.34 393 GLY A C 1
ATOM 3033 O O . GLY A 1 393 ? 12.813 -5.331 29.087 1.00 40.34 393 GLY A O 1
ATOM 3034 N N . ALA A 1 394 ? 11.880 -4.304 27.341 1.00 40.81 394 ALA A N 1
ATOM 3035 C CA . ALA A 1 394 ? 10.523 -4.451 27.891 1.00 40.81 394 ALA A CA 1
ATOM 3036 C C . ALA A 1 394 ? 9.773 -5.749 27.541 1.00 40.81 394 ALA A C 1
ATOM 3038 O O . ALA A 1 394 ? 8.676 -5.973 28.055 1.00 40.81 394 ALA A O 1
ATOM 3039 N N . VAL A 1 395 ? 10.361 -6.644 26.745 1.00 42.06 395 VAL A N 1
ATOM 3040 C CA . VAL A 1 395 ? 9.856 -8.019 26.632 1.00 42.06 395 VAL A CA 1
ATOM 3041 C C . VAL A 1 395 ? 10.682 -8.895 27.570 1.00 42.06 395 VAL A C 1
ATOM 3043 O O . VAL A 1 395 ? 11.769 -9.336 27.225 1.00 42.06 395 VAL A O 1
ATOM 3046 N N . ASN A 1 396 ? 10.191 -9.116 28.792 1.00 45.34 396 ASN A N 1
ATOM 3047 C CA . ASN A 1 396 ? 10.756 -10.073 29.759 1.00 45.34 396 ASN A CA 1
ATOM 3048 C C . ASN A 1 396 ? 12.254 -9.903 30.109 1.00 45.34 396 ASN A C 1
ATOM 3050 O O . ASN A 1 396 ? 12.892 -10.872 30.516 1.00 45.34 396 ASN A O 1
ATOM 3054 N N . GLY A 1 397 ? 12.822 -8.697 29.984 1.00 46.78 397 GLY A N 1
ATOM 3055 C CA . GLY A 1 397 ? 14.250 -8.470 30.234 1.00 46.78 397 GLY A CA 1
ATOM 3056 C C . GLY A 1 397 ? 15.181 -9.105 29.194 1.00 46.78 397 GLY A C 1
ATOM 3057 O O . GLY A 1 397 ? 16.359 -9.281 29.491 1.00 46.78 397 GLY A O 1
ATOM 3058 N N . ALA A 1 398 ? 14.659 -9.463 28.016 1.00 47.78 398 ALA A N 1
ATOM 3059 C CA . ALA A 1 398 ? 15.462 -9.879 26.873 1.00 47.78 398 ALA A CA 1
ATOM 3060 C C . ALA A 1 398 ? 16.141 -8.660 26.229 1.00 47.78 398 ALA A C 1
ATOM 3062 O O . ALA A 1 398 ? 15.521 -7.596 26.099 1.00 47.78 398 ALA A O 1
ATOM 3063 N N . ASP A 1 399 ? 17.400 -8.825 25.821 1.00 53.50 399 ASP A N 1
ATOM 3064 C CA . ASP A 1 399 ? 18.071 -7.857 24.958 1.00 53.50 399 ASP A CA 1
ATOM 3065 C C . ASP A 1 399 ? 17.353 -7.819 23.600 1.00 53.50 399 ASP A C 1
ATOM 3067 O O . ASP A 1 399 ? 16.814 -8.820 23.127 1.00 53.50 399 ASP A O 1
ATOM 3071 N N . TRP A 1 400 ? 17.319 -6.652 22.953 1.00 52.69 400 TRP A N 1
ATOM 3072 C CA . TRP A 1 400 ? 16.700 -6.493 21.627 1.00 52.69 400 TRP A CA 1
ATOM 3073 C C . TRP A 1 400 ? 17.317 -7.390 20.549 1.00 52.69 400 TRP A C 1
ATOM 3075 O O . TRP A 1 400 ? 16.639 -7.702 19.573 1.00 52.69 400 TRP A O 1
ATOM 3085 N N . ASP A 1 401 ? 18.538 -7.873 20.772 1.00 57.78 401 ASP A N 1
ATOM 3086 C CA . ASP A 1 401 ? 19.207 -8.855 19.918 1.00 57.78 401 ASP A CA 1
ATOM 3087 C C . ASP A 1 401 ? 18.536 -10.246 19.947 1.00 57.78 401 ASP A C 1
ATOM 3089 O O . ASP A 1 401 ? 18.690 -11.018 19.001 1.00 57.78 401 ASP A O 1
ATOM 3093 N N . ASP A 1 402 ? 17.758 -10.563 20.991 1.00 61.41 402 ASP A N 1
ATOM 3094 C CA . ASP A 1 402 ? 17.065 -11.852 21.149 1.00 61.41 402 ASP A CA 1
ATOM 3095 C C . ASP A 1 402 ? 15.625 -11.838 20.599 1.00 61.41 402 ASP A C 1
ATOM 3097 O O . ASP A 1 402 ? 14.960 -12.878 20.543 1.00 61.41 402 ASP A O 1
ATOM 3101 N N . VAL A 1 403 ? 15.111 -10.671 20.192 1.00 65.50 403 VAL A N 1
ATOM 3102 C CA . VAL A 1 403 ? 13.759 -10.536 19.638 1.00 65.50 403 VAL A CA 1
ATOM 3103 C C . VAL A 1 403 ? 13.790 -10.829 18.132 1.00 65.50 403 VAL A C 1
ATOM 3105 O O . VAL A 1 403 ? 14.548 -10.183 17.408 1.00 65.50 403 VAL A O 1
ATOM 3108 N N . PRO A 1 404 ? 12.947 -11.746 17.611 1.00 71.94 404 PRO A N 1
ATOM 3109 C CA . PRO A 1 404 ? 12.860 -12.004 16.178 1.00 71.94 404 PRO A CA 1
ATOM 3110 C C . PRO A 1 404 ? 12.624 -10.719 15.376 1.00 71.94 404 PRO A C 1
ATOM 3112 O O . PRO A 1 404 ? 11.554 -10.115 15.441 1.00 71.94 404 PRO A O 1
ATOM 3115 N N . ASN A 1 405 ? 13.617 -10.310 14.587 1.00 82.50 405 ASN A N 1
ATOM 3116 C CA . ASN A 1 405 ? 13.452 -9.221 13.639 1.00 82.50 405 ASN A CA 1
ATOM 3117 C C . ASN A 1 405 ? 12.844 -9.775 12.348 1.00 82.50 405 ASN A C 1
ATOM 3119 O O . ASN A 1 405 ? 13.528 -10.411 11.546 1.00 82.50 405 ASN A O 1
ATOM 3123 N N . VAL A 1 406 ? 11.558 -9.503 12.128 1.00 89.00 406 VAL A N 1
ATOM 3124 C CA . VAL A 1 406 ? 10.842 -9.958 10.927 1.00 89.00 406 VAL A CA 1
ATOM 3125 C C . VAL A 1 406 ? 11.445 -9.413 9.634 1.00 89.00 406 VAL A C 1
ATOM 3127 O O . VAL A 1 406 ? 11.222 -9.997 8.582 1.00 89.00 406 VAL A O 1
ATOM 3130 N N . TRP A 1 407 ? 12.225 -8.332 9.699 1.00 90.31 407 TRP A N 1
ATOM 3131 C CA . TRP A 1 407 ? 12.893 -7.698 8.562 1.00 90.31 407 TRP A CA 1
ATOM 3132 C C . TRP A 1 407 ? 14.323 -8.209 8.330 1.00 90.31 407 TRP A C 1
ATOM 3134 O O . TRP A 1 407 ? 14.956 -7.831 7.342 1.00 90.31 407 TRP A O 1
ATOM 3144 N N . ALA A 1 408 ? 14.841 -9.073 9.211 1.00 86.31 408 ALA A N 1
ATOM 3145 C CA . ALA A 1 408 ? 16.172 -9.657 9.079 1.00 86.31 408 ALA A CA 1
ATOM 3146 C C . ALA A 1 408 ? 16.161 -10.811 8.071 1.00 86.31 408 ALA A C 1
ATOM 3148 O O . ALA A 1 408 ? 15.885 -11.963 8.409 1.00 86.31 408 ALA A O 1
ATOM 3149 N N . GLY A 1 409 ? 16.500 -10.491 6.824 1.00 92.00 409 GLY A N 1
ATOM 3150 C CA . GLY A 1 409 ? 16.519 -11.446 5.726 1.00 92.00 409 GLY A CA 1
ATOM 3151 C C . GLY A 1 409 ? 15.120 -11.887 5.301 1.00 92.00 409 GLY A C 1
ATOM 3152 O O . GLY A 1 409 ? 14.236 -12.171 6.109 1.00 92.00 409 GLY A O 1
ATOM 3153 N N . GLY A 1 410 ? 14.901 -11.974 3.998 1.00 96.12 410 GLY A N 1
ATOM 3154 C CA . GLY A 1 410 ? 13.599 -12.362 3.477 1.00 96.12 410 GLY A CA 1
ATOM 3155 C C . GLY A 1 410 ? 13.467 -12.079 1.999 1.00 96.12 410 GLY A C 1
ATOM 3156 O O . GLY A 1 410 ? 14.459 -11.923 1.288 1.00 96.12 410 GLY A O 1
ATOM 3157 N N . THR A 1 411 ? 12.229 -12.058 1.529 1.00 98.31 411 THR A N 1
ATOM 3158 C CA . THR A 1 411 ? 11.901 -11.876 0.114 1.00 98.31 411 THR A CA 1
ATOM 3159 C C . THR A 1 411 ? 10.842 -10.796 -0.020 1.00 98.31 411 THR A C 1
ATOM 3161 O O . THR A 1 411 ? 9.821 -10.865 0.658 1.00 98.31 411 THR A O 1
ATOM 3164 N N . VAL A 1 412 ? 11.055 -9.823 -0.908 1.00 98.62 412 VAL A N 1
ATOM 3165 C CA . VAL A 1 412 ? 9.941 -8.999 -1.399 1.00 98.62 412 VAL A CA 1
ATOM 3166 C C . VAL A 1 412 ? 9.305 -9.762 -2.551 1.00 98.62 412 VAL A C 1
ATOM 3168 O O . VAL A 1 412 ? 9.998 -10.100 -3.517 1.00 98.62 412 VAL A O 1
ATOM 3171 N N . GLU A 1 413 ? 8.014 -10.056 -2.439 1.00 98.56 413 GLU A N 1
ATOM 3172 C CA . GLU A 1 413 ? 7.231 -10.707 -3.488 1.00 98.56 413 GLU A CA 1
ATOM 3173 C C . GLU A 1 413 ? 6.220 -9.730 -4.098 1.00 98.56 413 GLU A C 1
ATOM 3175 O O . GLU A 1 413 ? 5.724 -8.827 -3.424 1.00 98.56 413 GLU A O 1
ATOM 3180 N N . LEU A 1 414 ? 5.921 -9.937 -5.379 1.00 98.56 414 LEU A N 1
ATOM 3181 C CA . LEU A 1 414 ? 4.937 -9.218 -6.177 1.00 98.56 414 LEU A CA 1
ATOM 3182 C C . LEU A 1 414 ? 4.013 -10.232 -6.851 1.00 98.56 414 LEU A C 1
ATOM 3184 O O . LEU A 1 414 ? 4.480 -11.062 -7.635 1.00 98.56 414 LEU A O 1
ATOM 3188 N N . LEU A 1 415 ? 2.721 -10.127 -6.567 1.00 97.56 415 LEU A N 1
ATOM 3189 C CA . LEU A 1 415 ? 1.629 -10.806 -7.248 1.00 97.56 415 LEU A CA 1
ATOM 3190 C C . LEU A 1 415 ? 1.076 -9.921 -8.360 1.00 97.56 415 LEU A C 1
ATOM 3192 O O . LEU A 1 415 ? 0.704 -8.774 -8.118 1.00 97.56 415 LEU A O 1
ATOM 3196 N N . GLU A 1 416 ? 0.957 -10.504 -9.545 1.00 96.06 416 GLU A N 1
ATOM 3197 C CA . GLU A 1 416 ? 0.295 -9.928 -10.711 1.00 96.06 416 GLU A CA 1
ATOM 3198 C C . GLU A 1 416 ? -0.776 -10.926 -11.176 1.00 96.06 416 GLU A C 1
ATOM 3200 O O . GLU A 1 416 ? -0.461 -12.037 -11.616 1.00 96.06 416 GLU A O 1
ATOM 3205 N N . TYR A 1 417 ? -2.051 -10.558 -11.048 1.00 92.31 417 TYR A N 1
ATOM 3206 C CA . TYR A 1 417 ? -3.184 -11.360 -11.509 1.00 92.3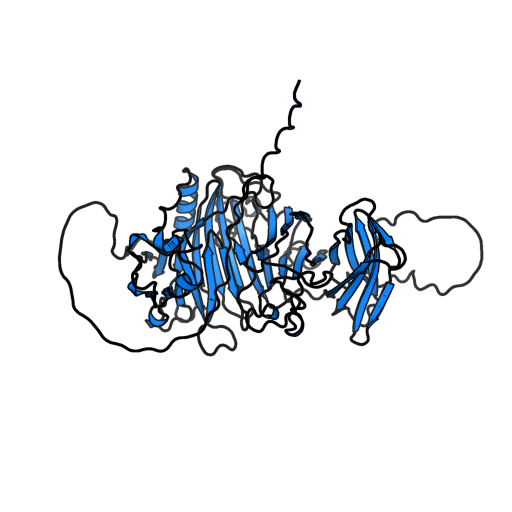1 417 TYR A CA 1
ATOM 3207 C C . TYR A 1 417 ? -3.777 -10.740 -12.787 1.00 92.31 417 TYR A C 1
ATOM 3209 O O . TYR 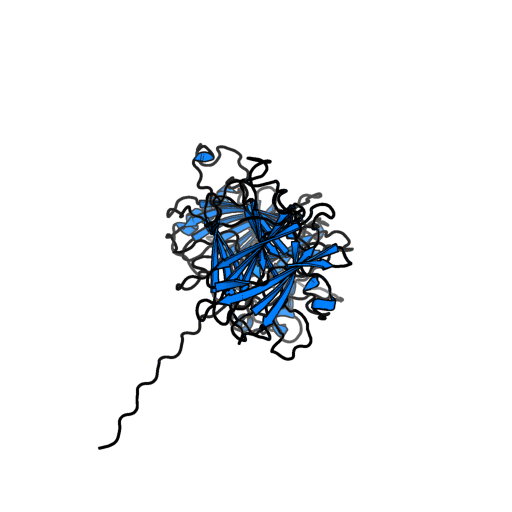A 1 417 ? -4.016 -9.533 -12.822 1.00 92.31 417 TYR A O 1
ATOM 3217 N N . PRO A 1 418 ? -4.039 -11.511 -13.856 1.00 90.94 418 PRO A N 1
ATOM 3218 C CA . PRO A 1 418 ? -4.716 -10.971 -15.028 1.00 90.94 418 PRO A CA 1
ATOM 3219 C C . PRO A 1 418 ? -6.174 -10.653 -14.686 1.00 90.94 418 PRO A C 1
ATOM 3221 O O . PRO A 1 418 ? -6.935 -11.535 -14.291 1.00 90.94 418 PRO A O 1
ATOM 3224 N N . THR A 1 419 ? -6.573 -9.399 -14.862 1.00 90.06 419 THR A N 1
ATOM 3225 C CA . THR A 1 419 ? -7.967 -8.965 -14.739 1.00 90.06 419 THR A CA 1
ATOM 3226 C C . THR A 1 419 ? -8.327 -8.090 -15.920 1.00 90.06 419 THR A C 1
ATOM 3228 O O . THR A 1 419 ? -7.475 -7.475 -16.562 1.00 90.06 419 THR A O 1
ATOM 3231 N N . ASP A 1 420 ? -9.615 -8.040 -16.202 1.00 88.25 420 ASP A N 1
ATOM 3232 C CA . ASP A 1 420 ? -10.180 -7.256 -17.277 1.00 88.25 420 ASP A CA 1
ATOM 3233 C C . ASP A 1 420 ? -11.131 -6.164 -16.736 1.00 88.25 420 ASP A C 1
ATOM 3235 O O . ASP A 1 420 ? -11.718 -5.413 -17.517 1.00 88.25 420 ASP A O 1
ATOM 3239 N N . PHE A 1 421 ? -11.234 -6.041 -15.409 1.00 89.50 421 PHE A N 1
ATOM 3240 C CA . PHE A 1 421 ? -12.080 -5.083 -14.709 1.00 89.50 421 PHE A CA 1
ATOM 3241 C C . PHE A 1 421 ? -11.279 -4.288 -13.670 1.00 89.50 421 PHE A C 1
ATOM 3243 O O . PHE A 1 421 ? -10.652 -4.871 -12.787 1.00 89.50 421 PHE A O 1
ATOM 3250 N N . GLU A 1 422 ? -11.340 -2.957 -13.769 1.00 89.00 422 GLU A N 1
ATOM 3251 C CA . GLU A 1 422 ? -10.620 -2.003 -12.904 1.00 89.00 422 GLU A CA 1
ATOM 3252 C C . GLU A 1 422 ? -11.134 -1.975 -11.458 1.00 89.00 422 GLU A C 1
ATOM 3254 O O . GLU A 1 422 ? -10.441 -1.509 -10.562 1.00 89.00 422 GLU A O 1
ATOM 3259 N N . GLY A 1 423 ? -12.332 -2.506 -11.197 1.00 87.25 423 GLY A N 1
ATOM 3260 C CA . GLY A 1 423 ? -12.862 -2.611 -9.836 1.00 87.25 423 GLY A CA 1
ATOM 3261 C C . GLY A 1 423 ? -12.234 -3.728 -8.995 1.00 87.25 423 GLY A C 1
ATOM 3262 O O . GLY A 1 423 ? -12.621 -3.892 -7.837 1.00 87.25 423 GLY A O 1
ATOM 3263 N N . PHE A 1 424 ? -11.309 -4.519 -9.553 1.00 88.94 424 PHE A N 1
ATOM 3264 C CA . PHE A 1 424 ? -10.592 -5.568 -8.830 1.00 88.94 424 PHE A CA 1
ATOM 3265 C C . PHE A 1 424 ? -9.113 -5.222 -8.673 1.00 88.94 424 PHE A C 1
ATOM 3267 O O . PHE A 1 424 ? -8.383 -5.143 -9.660 1.00 88.94 424 PHE A O 1
ATOM 3274 N N . ASP A 1 425 ? -8.662 -5.125 -7.422 1.00 94.75 425 ASP A N 1
ATOM 3275 C CA . ASP A 1 425 ? -7.238 -5.098 -7.097 1.00 94.75 425 ASP A CA 1
ATOM 3276 C C . ASP A 1 425 ? -6.595 -6.412 -7.569 1.00 94.75 425 ASP A C 1
ATOM 3278 O O . ASP A 1 425 ? -6.923 -7.500 -7.088 1.00 94.75 425 ASP A O 1
ATOM 3282 N N . ASN A 1 426 ? -5.685 -6.313 -8.532 1.00 96.00 426 ASN A N 1
ATOM 3283 C CA . ASN A 1 426 ? -5.006 -7.448 -9.157 1.00 96.00 426 ASN A CA 1
ATOM 3284 C C . ASN A 1 426 ? -3.486 -7.423 -8.957 1.00 96.00 426 ASN A C 1
ATOM 3286 O O . ASN A 1 426 ? -2.780 -8.287 -9.482 1.00 96.00 426 ASN A O 1
ATOM 3290 N N . ILE A 1 427 ? -2.995 -6.450 -8.191 1.00 98.19 427 ILE A N 1
ATOM 3291 C CA . ILE A 1 427 ? -1.595 -6.290 -7.824 1.00 98.19 427 ILE A CA 1
ATOM 3292 C C . ILE A 1 427 ? -1.479 -6.385 -6.310 1.00 98.19 427 ILE A C 1
ATOM 3294 O O . ILE A 1 427 ? -2.260 -5.780 -5.575 1.00 98.19 427 ILE A O 1
ATOM 3298 N N . ALA A 1 428 ? -0.482 -7.113 -5.820 1.00 98.25 428 ALA A N 1
ATOM 3299 C CA . ALA A 1 428 ? -0.130 -7.067 -4.409 1.00 98.25 428 ALA A CA 1
ATOM 3300 C C . ALA A 1 428 ? 1.369 -7.263 -4.203 1.00 98.25 428 ALA A C 1
ATOM 3302 O O . ALA A 1 428 ? 1.994 -8.042 -4.913 1.00 98.25 428 ALA A O 1
ATOM 3303 N N . ALA A 1 429 ? 1.943 -6.574 -3.222 1.00 98.69 429 ALA A N 1
ATOM 3304 C CA . ALA A 1 429 ? 3.350 -6.710 -2.861 1.00 98.69 429 ALA A CA 1
ATOM 3305 C C . ALA A 1 429 ? 3.499 -6.843 -1.350 1.00 98.69 429 ALA A C 1
ATOM 3307 O O . ALA A 1 429 ? 2.739 -6.239 -0.596 1.00 98.69 429 ALA A O 1
ATOM 3308 N N . TRP A 1 430 ? 4.459 -7.639 -0.894 1.00 98.69 430 TRP A N 1
ATOM 3309 C CA . TRP A 1 430 ? 4.660 -7.888 0.533 1.00 98.69 430 TRP A CA 1
ATOM 3310 C C . TRP A 1 430 ? 6.079 -8.352 0.833 1.00 98.69 430 TRP A C 1
ATOM 3312 O O . TRP A 1 430 ? 6.829 -8.759 -0.057 1.00 98.69 430 TRP A O 1
ATOM 3322 N N . TRP A 1 431 ? 6.420 -8.342 2.118 1.00 98.44 431 TRP A N 1
ATOM 3323 C CA . TRP A 1 431 ? 7.633 -8.953 2.637 1.00 98.44 431 TRP A CA 1
ATOM 3324 C C . TRP A 1 431 ? 7.345 -10.341 3.214 1.00 98.44 431 TRP A C 1
ATOM 3326 O O . TRP A 1 431 ? 6.405 -10.515 3.989 1.00 98.44 431 TRP A O 1
ATOM 3336 N N . VAL A 1 432 ? 8.162 -11.329 2.855 1.00 98.25 432 VAL A N 1
ATOM 3337 C CA . VAL A 1 432 ? 8.169 -12.670 3.451 1.00 98.25 432 VAL A CA 1
ATOM 3338 C C . VAL A 1 432 ? 9.423 -12.803 4.320 1.00 98.25 432 VAL A C 1
ATOM 3340 O O . VAL A 1 432 ? 10.521 -12.931 3.766 1.00 98.25 432 VAL A O 1
ATOM 3343 N N . PRO A 1 433 ? 9.288 -12.785 5.658 1.00 96.25 433 PRO A N 1
ATOM 3344 C CA . PRO A 1 433 ? 10.410 -12.975 6.572 1.00 96.25 433 PRO A CA 1
ATOM 3345 C C . PRO A 1 433 ? 11.094 -14.332 6.382 1.00 96.25 433 PRO A C 1
ATOM 3347 O O . PRO A 1 433 ? 10.430 -15.359 6.222 1.00 96.25 433 PRO A O 1
ATOM 3350 N N . ALA A 1 434 ? 12.425 -14.370 6.480 1.00 94.25 434 ALA A N 1
ATOM 3351 C CA . ALA A 1 434 ? 13.159 -15.630 6.611 1.00 94.25 434 ALA A CA 1
ATOM 3352 C C . ALA A 1 434 ? 12.893 -16.301 7.971 1.00 94.25 434 ALA A C 1
ATOM 3354 O O . ALA A 1 434 ? 12.926 -17.528 8.086 1.00 94.25 434 ALA A O 1
ATOM 3355 N N . VAL A 1 435 ? 12.604 -15.495 8.997 1.00 89.88 435 VAL A N 1
ATOM 3356 C CA . VAL A 1 435 ? 12.292 -15.958 10.351 1.00 89.88 435 VAL A CA 1
ATOM 3357 C C . VAL A 1 435 ? 10.835 -16.405 10.429 1.00 89.88 435 VAL A C 1
ATOM 3359 O O . VAL A 1 435 ? 9.918 -15.591 10.337 1.00 89.88 435 VAL A O 1
ATOM 3362 N N . GLN A 1 436 ? 10.616 -17.704 10.620 1.00 91.19 436 GLN A N 1
ATOM 3363 C CA . GLN A 1 436 ? 9.279 -18.281 10.779 1.00 91.19 436 GLN A CA 1
ATOM 3364 C C . GLN A 1 436 ? 8.732 -18.053 12.197 1.00 91.19 436 GLN A C 1
ATOM 3366 O O . GLN A 1 436 ? 9.517 -18.031 13.147 1.00 91.19 436 GLN A O 1
ATOM 3371 N N . PRO A 1 437 ? 7.406 -17.914 12.370 1.00 93.19 437 PRO A N 1
ATOM 3372 C CA . PRO A 1 437 ? 6.814 -17.798 13.695 1.00 93.19 437 PRO A CA 1
ATOM 3373 C C . PRO A 1 437 ? 6.834 -19.134 14.448 1.00 93.19 437 PRO A C 1
ATOM 3375 O O . PRO A 1 437 ? 6.632 -20.201 13.861 1.00 93.19 437 PRO A O 1
ATOM 3378 N N . THR A 1 438 ? 6.975 -19.064 15.770 1.00 92.81 438 THR A N 1
ATOM 3379 C CA . THR A 1 438 ? 6.714 -20.189 16.677 1.00 92.81 438 THR A CA 1
ATOM 3380 C C . THR A 1 438 ? 5.289 -20.082 17.220 1.00 92.81 438 THR A C 1
ATOM 3382 O O . THR A 1 438 ? 4.818 -19.003 17.574 1.00 92.81 438 THR A O 1
ATOM 3385 N N . VAL A 1 439 ? 4.574 -21.207 17.292 1.00 95.19 439 VAL A N 1
ATOM 3386 C CA . VAL A 1 439 ? 3.193 -21.250 17.805 1.00 95.19 439 VAL A CA 1
ATOM 3387 C C . VAL A 1 439 ? 3.135 -20.764 19.251 1.00 95.19 439 VAL A C 1
ATOM 3389 O O . VAL A 1 439 ? 3.881 -21.245 20.097 1.00 95.19 439 VAL A O 1
ATOM 3392 N N . GLY A 1 440 ? 2.207 -19.847 19.530 1.00 85.12 440 GLY A N 1
ATOM 3393 C CA . GLY A 1 440 ? 1.981 -19.274 20.858 1.00 85.12 440 GLY A CA 1
ATOM 3394 C C . GLY A 1 440 ? 3.032 -18.266 21.331 1.00 85.12 440 GLY A C 1
ATOM 3395 O O . GLY A 1 440 ? 2.767 -17.557 22.297 1.00 85.12 440 GLY A O 1
ATOM 3396 N N . GLU A 1 441 ? 4.183 -18.152 20.664 1.00 89.50 441 GLU A N 1
ATOM 3397 C CA . GLU A 1 441 ? 5.196 -17.154 21.013 1.00 89.50 441 GLU A CA 1
ATOM 3398 C C . GLU A 1 441 ? 4.886 -15.797 20.354 1.00 89.50 441 GLU A C 1
ATOM 3400 O O . GLU A 1 441 ? 4.332 -15.760 19.249 1.00 89.50 441 GLU A O 1
ATOM 3405 N N . PRO A 1 442 ? 5.240 -14.672 21.007 1.00 89.25 442 PRO A N 1
ATOM 3406 C CA . PRO A 1 442 ? 5.142 -13.349 20.405 1.00 89.25 442 PRO A CA 1
ATOM 3407 C C . PRO A 1 442 ? 5.980 -13.240 19.127 1.00 89.25 442 PRO A C 1
ATOM 3409 O O . PRO A 1 442 ? 7.172 -13.537 19.124 1.00 89.25 442 PRO A O 1
ATOM 3412 N N . TYR A 1 443 ? 5.372 -12.724 18.065 1.00 91.12 443 TYR A N 1
ATOM 3413 C CA . TYR A 1 443 ? 6.037 -12.415 16.803 1.00 91.12 443 TYR A CA 1
ATOM 3414 C C . TYR A 1 443 ? 5.874 -10.912 16.507 1.00 91.12 443 TYR A C 1
ATOM 3416 O O . TYR A 1 443 ? 4.852 -10.505 15.937 1.00 91.12 443 TYR A O 1
ATOM 3424 N N . PRO A 1 444 ? 6.798 -10.063 17.002 1.00 90.00 444 PRO A N 1
ATOM 3425 C CA . PRO A 1 444 ? 6.671 -8.613 16.930 1.00 90.00 444 PRO A CA 1
ATOM 3426 C C . PRO A 1 444 ? 7.101 -8.061 15.571 1.00 90.00 444 PRO A C 1
ATOM 3428 O O . PRO A 1 444 ? 8.042 -8.546 14.955 1.00 90.00 444 PRO A O 1
ATOM 3431 N N . MET A 1 445 ? 6.447 -6.994 15.123 1.00 90.62 445 MET A N 1
ATOM 3432 C CA . MET A 1 445 ? 6.819 -6.267 13.912 1.00 90.62 445 MET A CA 1
ATOM 3433 C C . MET A 1 445 ? 6.516 -4.778 14.048 1.00 90.62 445 MET A C 1
ATOM 3435 O O . MET A 1 445 ? 5.534 -4.386 14.680 1.00 90.62 445 MET A O 1
ATOM 3439 N N . ALA A 1 446 ? 7.340 -3.947 13.419 1.00 93.00 446 ALA A N 1
ATOM 3440 C CA . ALA A 1 446 ? 7.115 -2.513 13.334 1.00 93.00 446 ALA A CA 1
ATOM 3441 C C . ALA A 1 446 ? 7.546 -1.982 11.965 1.00 93.00 446 ALA A C 1
ATOM 3443 O O . ALA A 1 446 ? 8.495 -2.491 11.368 1.00 93.00 446 ALA A O 1
ATOM 3444 N N . TYR A 1 447 ? 6.823 -0.990 11.454 1.00 95.94 447 TYR A N 1
ATOM 3445 C CA . TYR A 1 447 ? 7.113 -0.319 10.186 1.00 95.94 447 TYR A CA 1
ATOM 3446 C C . TYR A 1 447 ? 6.354 1.006 10.092 1.00 95.94 447 TYR A C 1
ATOM 3448 O O . TYR A 1 447 ? 5.427 1.261 10.857 1.00 95.94 447 TYR A O 1
ATOM 3456 N N . THR A 1 448 ? 6.721 1.849 9.133 1.00 97.38 448 THR A N 1
ATOM 3457 C CA . THR A 1 448 ? 5.925 3.014 8.736 1.00 97.38 448 THR A CA 1
ATOM 3458 C C . THR A 1 448 ? 5.370 2.834 7.332 1.00 97.38 448 THR A C 1
ATOM 3460 O O . THR A 1 448 ? 5.969 2.148 6.507 1.00 97.38 448 THR A O 1
ATOM 3463 N N . LEU A 1 449 ? 4.223 3.455 7.071 1.00 97.94 449 LEU A N 1
ATOM 3464 C CA . LEU A 1 449 ? 3.643 3.640 5.749 1.00 97.94 449 LEU A CA 1
ATOM 3465 C C . LEU A 1 449 ? 3.574 5.134 5.455 1.00 97.94 449 LEU A C 1
ATOM 3467 O O . LEU A 1 449 ? 3.089 5.907 6.286 1.00 97.94 449 LEU A O 1
ATOM 3471 N N . ASN A 1 450 ? 3.992 5.530 4.261 1.00 98.06 450 ASN A N 1
ATOM 3472 C CA . ASN A 1 450 ? 3.846 6.887 3.758 1.00 98.06 450 ASN A CA 1
ATOM 3473 C C . ASN A 1 450 ? 3.022 6.859 2.468 1.00 98.06 450 ASN A C 1
ATOM 3475 O O . ASN A 1 450 ? 3.369 6.147 1.525 1.00 98.06 450 ASN A O 1
ATOM 3479 N N . PHE A 1 451 ? 1.953 7.655 2.429 1.00 98.06 451 PHE A N 1
ATOM 3480 C CA . PHE A 1 451 ? 1.132 7.858 1.234 1.00 98.06 451 PHE A CA 1
ATOM 3481 C C . PHE A 1 451 ? 1.704 9.047 0.460 1.00 98.06 451 PHE A C 1
ATOM 3483 O O . PHE A 1 451 ? 1.359 10.195 0.726 1.00 98.06 451 PHE A O 1
ATOM 3490 N N . VAL A 1 452 ? 2.658 8.804 -0.434 1.00 96.62 452 VAL A N 1
ATOM 3491 C CA . VAL A 1 452 ? 3.411 9.864 -1.132 1.00 96.62 452 VAL A CA 1
ATOM 3492 C C . VAL A 1 452 ? 2.873 10.094 -2.544 1.00 96.62 452 VAL A C 1
ATOM 3494 O O . VAL A 1 452 ? 2.134 9.273 -3.086 1.00 96.62 452 VAL A O 1
ATOM 3497 N N . SER A 1 453 ? 3.236 11.223 -3.148 1.00 94.56 453 SER A N 1
ATOM 3498 C CA . SER A 1 453 ? 2.963 11.510 -4.560 1.00 94.56 453 SER A CA 1
ATOM 3499 C C . SER A 1 453 ? 4.202 11.172 -5.390 1.00 94.56 453 SER A C 1
ATOM 3501 O O . SER A 1 453 ? 5.173 11.927 -5.379 1.00 94.56 453 SER A O 1
ATOM 3503 N N . GLY A 1 454 ? 4.184 10.039 -6.097 1.00 93.50 454 GLY A N 1
ATOM 3504 C CA . GLY A 1 454 ? 5.340 9.550 -6.855 1.00 93.50 454 GLY A CA 1
ATOM 3505 C C . GLY A 1 454 ? 6.325 8.773 -5.979 1.00 93.50 454 GLY A C 1
ATOM 3506 O O . GLY A 1 454 ? 5.927 7.866 -5.257 1.00 93.50 454 GLY A O 1
ATOM 3507 N N . ASP A 1 455 ? 7.615 9.078 -6.049 1.00 95.38 455 ASP A N 1
ATOM 3508 C CA . ASP A 1 455 ? 8.641 8.363 -5.279 1.00 95.38 455 ASP A CA 1
ATOM 3509 C C . ASP A 1 455 ? 8.790 8.873 -3.838 1.00 95.38 455 ASP A C 1
ATOM 3511 O O . ASP A 1 455 ? 8.505 10.042 -3.558 1.00 95.38 455 ASP A O 1
ATOM 3515 N N . PRO A 1 456 ? 9.338 8.044 -2.932 1.00 94.12 456 PRO A N 1
ATOM 3516 C CA . PRO A 1 456 ? 9.811 8.529 -1.643 1.00 94.12 456 PRO A CA 1
ATOM 3517 C C . PRO A 1 456 ? 10.898 9.617 -1.816 1.00 94.12 456 PRO A C 1
ATOM 3519 O O . PRO A 1 456 ? 11.739 9.516 -2.719 1.00 94.12 456 PRO A O 1
ATOM 3522 N N . PRO A 1 457 ? 10.898 10.673 -0.976 1.00 88.38 457 PRO A N 1
ATOM 3523 C CA . PRO A 1 457 ? 11.761 11.845 -1.147 1.00 88.38 457 PRO A CA 1
ATOM 3524 C C . PRO A 1 457 ? 13.262 11.538 -1.051 1.00 88.38 457 PRO A C 1
ATOM 3526 O O . PRO A 1 457 ? 14.062 12.260 -1.636 1.00 88.38 457 PRO A O 1
ATOM 3529 N N . GLU A 1 458 ? 13.649 10.470 -0.355 1.00 88.38 458 GLU A N 1
ATOM 3530 C CA . GLU A 1 458 ? 15.034 10.005 -0.239 1.00 88.38 458 GLU A CA 1
ATOM 3531 C C . GLU A 1 458 ? 15.588 9.347 -1.521 1.00 88.38 458 GLU A C 1
ATOM 3533 O O . GLU A 1 458 ? 16.790 9.092 -1.618 1.00 88.38 458 GLU A O 1
ATOM 3538 N N . HIS A 1 459 ? 14.749 9.061 -2.524 1.00 93.62 459 HIS A N 1
ATOM 3539 C CA . HIS A 1 459 ? 15.207 8.498 -3.793 1.00 93.62 459 HIS A CA 1
ATOM 3540 C C . HIS A 1 459 ? 15.740 9.588 -4.738 1.00 93.62 459 HIS A C 1
ATOM 3542 O O . HIS A 1 459 ? 15.013 10.137 -5.574 1.00 93.62 459 HIS A O 1
ATOM 3548 N N . GLU A 1 460 ? 17.054 9.812 -4.701 1.00 92.56 460 GLU A N 1
ATOM 3549 C CA . GLU A 1 460 ? 17.732 10.847 -5.502 1.00 92.56 460 GLU A CA 1
ATOM 3550 C C . GLU A 1 460 ? 18.357 10.356 -6.825 1.00 92.56 460 GLU A C 1
ATOM 3552 O O . GLU A 1 460 ? 18.806 11.173 -7.633 1.00 92.56 460 GLU A O 1
ATOM 3557 N N . LEU A 1 461 ? 18.402 9.041 -7.081 1.00 94.62 461 LEU A N 1
ATOM 3558 C CA . LEU A 1 461 ? 18.947 8.507 -8.339 1.00 94.62 461 LEU A CA 1
ATOM 3559 C C . LEU A 1 461 ? 18.058 8.857 -9.541 1.00 94.62 461 LEU A C 1
ATOM 3561 O O . LEU A 1 461 ? 16.875 9.160 -9.386 1.00 94.62 461 LEU A O 1
ATOM 3565 N N . GLY A 1 462 ? 18.616 8.765 -10.754 1.00 96.62 462 GLY A N 1
ATOM 3566 C CA . GLY A 1 462 ? 17.815 8.804 -11.976 1.00 96.62 462 GLY A CA 1
ATOM 3567 C C . GLY A 1 462 ? 16.747 7.702 -11.984 1.00 96.62 462 GLY A C 1
ATOM 3568 O O . GLY A 1 462 ? 16.992 6.596 -11.509 1.00 96.62 462 GLY A O 1
ATOM 3569 N N . LYS A 1 463 ? 15.567 8.000 -12.522 1.00 97.56 463 LYS A N 1
ATOM 3570 C CA . LYS A 1 463 ? 14.362 7.165 -12.397 1.00 97.56 463 LYS A CA 1
ATOM 3571 C C . LYS A 1 463 ? 13.855 6.751 -13.760 1.00 97.56 463 LYS A C 1
ATOM 3573 O O . LYS A 1 463 ? 13.825 7.590 -14.661 1.00 97.56 463 LYS A O 1
ATOM 3578 N N . ALA A 1 464 ? 13.436 5.503 -13.909 1.00 97.19 464 ALA A N 1
ATOM 3579 C CA . ALA A 1 464 ? 12.710 5.066 -15.088 1.00 97.19 464 ALA A CA 1
ATOM 3580 C C . ALA A 1 464 ? 11.296 5.656 -15.050 1.00 97.19 464 ALA A C 1
ATOM 3582 O O . ALA A 1 464 ? 10.491 5.323 -14.185 1.00 97.19 464 ALA A O 1
ATOM 3583 N N . ALA A 1 465 ? 11.024 6.580 -15.963 1.00 94.88 465 ALA A N 1
ATOM 3584 C CA . ALA A 1 465 ? 9.777 7.339 -15.997 1.00 94.88 465 ALA A CA 1
ATOM 3585 C C . ALA A 1 465 ? 8.874 6.966 -17.168 1.00 94.88 465 ALA A C 1
ATOM 3587 O O . ALA A 1 465 ? 7.714 7.350 -17.152 1.00 94.88 465 ALA A O 1
ATOM 3588 N N . ALA A 1 466 ? 9.405 6.279 -18.183 1.00 94.62 466 ALA A N 1
ATOM 3589 C CA . ALA A 1 466 ? 8.569 5.688 -19.212 1.00 94.62 466 ALA A CA 1
ATOM 3590 C C . ALA A 1 466 ? 9.228 4.486 -19.885 1.00 94.62 466 ALA A C 1
ATOM 3592 O O . ALA A 1 466 ? 10.460 4.405 -19.952 1.00 94.62 466 ALA A O 1
ATOM 3593 N N . TRP A 1 467 ? 8.431 3.575 -20.438 1.00 95.75 467 TRP A N 1
ATOM 3594 C CA . TRP A 1 467 ? 8.948 2.488 -21.270 1.00 95.75 467 TRP A CA 1
ATOM 3595 C C . TRP A 1 467 ? 7.978 2.044 -22.363 1.00 95.75 467 TRP A C 1
ATOM 3597 O O . TRP A 1 467 ? 6.766 2.204 -22.282 1.00 95.75 467 TRP A O 1
ATOM 3607 N N . THR A 1 468 ? 8.531 1.465 -23.429 1.00 94.62 468 THR A N 1
ATOM 3608 C CA . THR A 1 468 ? 7.736 0.906 -24.529 1.00 94.62 468 THR A CA 1
ATOM 3609 C C . THR A 1 468 ? 8.223 -0.480 -24.896 1.00 94.62 468 THR A C 1
ATOM 3611 O O . THR A 1 468 ? 9.374 -0.843 -24.637 1.00 94.62 468 THR A O 1
ATOM 3614 N N . ARG A 1 469 ? 7.326 -1.245 -25.515 1.00 92.75 469 ARG A N 1
ATOM 3615 C CA . ARG A 1 469 ? 7.558 -2.602 -25.984 1.00 92.75 469 ARG A CA 1
ATOM 3616 C C . ARG A 1 469 ? 6.937 -2.772 -27.361 1.00 92.75 469 ARG A C 1
ATOM 3618 O O . ARG A 1 469 ? 5.803 -2.362 -27.572 1.00 92.75 469 ARG A O 1
ATOM 3625 N N . SER A 1 470 ? 7.664 -3.384 -28.289 1.00 92.81 470 SER A N 1
ATOM 3626 C CA . SER A 1 470 ? 7.161 -3.679 -29.637 1.00 92.81 470 SER A CA 1
ATOM 3627 C C . SER A 1 470 ? 7.864 -4.892 -30.238 1.00 92.81 470 SER A C 1
ATOM 3629 O O . SER A 1 470 ? 8.952 -5.257 -29.795 1.00 92.81 470 SER A O 1
ATOM 3631 N N . ALA A 1 471 ? 7.259 -5.516 -31.249 1.00 92.69 471 ALA A N 1
ATOM 3632 C CA . ALA A 1 471 ? 7.935 -6.540 -32.043 1.00 92.69 471 ALA A CA 1
ATOM 3633 C C . ALA A 1 471 ? 9.158 -5.953 -32.759 1.00 92.69 471 ALA A C 1
ATOM 3635 O O . ALA A 1 471 ? 9.099 -4.835 -33.280 1.00 92.69 471 ALA A O 1
ATOM 3636 N N . ASP A 1 472 ? 10.256 -6.708 -32.825 1.00 92.81 472 ASP A N 1
ATOM 3637 C CA . ASP A 1 472 ? 11.342 -6.342 -33.725 1.00 92.81 472 ASP A CA 1
ATOM 3638 C C . ASP A 1 472 ? 10.873 -6.520 -35.187 1.00 92.81 472 ASP A C 1
ATOM 3640 O O . ASP A 1 472 ? 10.350 -7.577 -35.551 1.00 92.81 472 ASP A O 1
ATOM 3644 N N . PRO A 1 473 ? 11.045 -5.508 -36.057 1.00 90.00 473 PRO A N 1
ATOM 3645 C CA . PRO A 1 473 ? 10.597 -5.577 -37.447 1.00 90.00 473 PRO A CA 1
ATOM 3646 C C . PRO A 1 473 ? 11.332 -6.638 -38.281 1.00 90.00 473 PRO A C 1
ATOM 3648 O O . PRO A 1 473 ? 10.841 -7.016 -39.344 1.00 90.00 473 PRO A O 1
ATOM 3651 N N . ASN A 1 474 ? 12.504 -7.099 -37.835 1.00 92.31 474 ASN A N 1
ATOM 3652 C CA . ASN A 1 474 ? 13.331 -8.092 -38.516 1.00 92.31 474 ASN A CA 1
ATOM 3653 C C . ASN A 1 474 ? 13.241 -9.489 -37.879 1.00 92.31 474 ASN A C 1
ATOM 3655 O O . ASN A 1 474 ? 13.574 -10.469 -38.546 1.00 92.31 474 ASN A O 1
ATOM 3659 N N . ASP A 1 475 ? 12.799 -9.599 -36.623 1.00 91.69 475 ASP A N 1
ATOM 3660 C CA . ASP A 1 475 ? 12.573 -10.878 -35.943 1.00 91.69 475 ASP A CA 1
ATOM 3661 C C . ASP A 1 475 ? 11.290 -10.824 -35.091 1.00 91.69 475 ASP A C 1
ATOM 3663 O O . ASP A 1 475 ? 11.309 -10.271 -33.994 1.00 91.69 475 ASP A O 1
ATOM 3667 N N . PRO A 1 476 ? 10.176 -11.447 -35.524 1.00 87.06 476 PRO A N 1
ATOM 3668 C CA . PRO A 1 476 ? 8.912 -11.406 -34.786 1.00 87.06 476 PRO A CA 1
ATOM 3669 C C . PRO A 1 476 ? 8.967 -12.131 -33.434 1.00 87.06 476 PRO A C 1
ATOM 3671 O O . PRO A 1 476 ? 8.040 -12.003 -32.640 1.00 87.06 476 PRO A O 1
ATOM 3674 N N . LYS A 1 477 ? 10.022 -12.915 -33.166 1.00 89.38 477 LYS A N 1
ATOM 3675 C CA . LYS A 1 477 ? 10.255 -13.528 -31.852 1.00 89.38 477 LYS A CA 1
ATOM 3676 C C . LYS A 1 477 ? 11.044 -12.623 -30.911 1.00 89.38 477 LYS A C 1
ATOM 3678 O O . LYS A 1 477 ? 11.148 -12.942 -29.731 1.00 89.38 477 LYS A O 1
ATOM 3683 N N . ALA A 1 478 ? 11.635 -11.549 -31.422 1.00 94.50 478 ALA A N 1
ATOM 3684 C CA . ALA A 1 478 ? 12.366 -10.582 -30.629 1.00 94.50 478 ALA A CA 1
ATOM 3685 C C . ALA A 1 478 ? 11.481 -9.375 -30.297 1.00 94.50 478 ALA A C 1
ATOM 3687 O O . ALA A 1 478 ? 10.587 -8.986 -31.051 1.00 94.50 478 ALA A O 1
ATOM 3688 N N . THR A 1 479 ? 11.763 -8.770 -29.153 1.00 95.44 479 THR A N 1
ATOM 3689 C CA . THR A 1 479 ? 11.029 -7.633 -28.614 1.00 95.44 479 THR A CA 1
ATOM 3690 C C . THR A 1 479 ? 11.981 -6.456 -28.476 1.00 95.44 479 THR A C 1
ATOM 3692 O O . THR A 1 479 ? 13.003 -6.563 -27.801 1.00 95.44 479 THR A O 1
ATOM 3695 N N . ARG A 1 480 ? 11.641 -5.313 -29.072 1.00 96.00 480 ARG A N 1
ATOM 3696 C CA . ARG A 1 480 ? 12.316 -4.042 -28.800 1.00 96.00 480 ARG A CA 1
ATOM 3697 C C . ARG A 1 480 ? 11.730 -3.397 -27.562 1.00 96.00 480 ARG A C 1
ATOM 3699 O O . ARG A 1 480 ? 10.513 -3.233 -27.463 1.00 96.00 480 ARG A O 1
ATOM 3706 N N . LEU A 1 481 ? 12.614 -2.983 -26.668 1.00 97.12 481 LEU A N 1
ATOM 3707 C CA . LEU A 1 481 ? 12.299 -2.232 -25.467 1.00 97.12 481 LEU A CA 1
ATOM 3708 C C . LEU A 1 481 ? 12.955 -0.855 -25.531 1.00 97.12 481 LEU A C 1
ATOM 3710 O O . LEU A 1 481 ? 14.090 -0.700 -25.994 1.00 97.12 481 LEU A O 1
ATOM 3714 N N . THR A 1 482 ? 12.248 0.147 -25.023 1.00 97.69 482 THR A N 1
ATOM 3715 C CA . THR A 1 482 ? 12.841 1.447 -24.700 1.00 97.69 482 THR A CA 1
ATOM 3716 C C . THR A 1 482 ? 12.561 1.784 -23.251 1.00 97.69 482 THR A C 1
ATOM 3718 O O . THR A 1 482 ? 11.428 1.598 -22.824 1.00 97.69 482 THR A O 1
ATOM 3721 N N . VAL A 1 483 ? 13.532 2.341 -22.535 1.00 98.38 483 VAL A N 1
ATOM 3722 C CA . VAL A 1 483 ? 13.375 2.804 -21.150 1.00 98.38 483 VAL A CA 1
ATOM 3723 C C . VAL A 1 483 ? 13.909 4.225 -21.036 1.00 98.38 483 VAL A C 1
ATOM 3725 O O . VAL A 1 483 ? 15.065 4.486 -21.366 1.00 98.38 483 VAL A O 1
ATOM 3728 N N . ASP A 1 484 ? 13.078 5.145 -20.569 1.00 97.88 484 ASP A N 1
ATOM 3729 C CA . ASP A 1 484 ? 13.411 6.552 -20.392 1.00 97.88 484 ASP A CA 1
ATOM 3730 C C . ASP A 1 484 ? 13.777 6.849 -18.944 1.00 97.88 484 ASP A C 1
ATOM 3732 O O . ASP A 1 484 ? 12.924 6.844 -18.058 1.00 97.88 484 ASP A O 1
ATOM 3736 N N . PHE A 1 485 ? 15.047 7.180 -18.715 1.00 98.31 485 PHE A N 1
ATOM 3737 C CA . PHE A 1 485 ? 15.533 7.623 -17.415 1.00 98.31 485 PHE A CA 1
ATOM 3738 C C . PHE A 1 485 ? 15.537 9.151 -17.311 1.00 98.31 485 PHE A C 1
ATOM 3740 O O . PHE A 1 485 ? 16.196 9.843 -18.096 1.00 98.31 485 PHE A O 1
ATOM 3747 N N . VAL A 1 486 ? 14.846 9.686 -16.305 1.00 96.75 486 VAL A N 1
ATOM 3748 C CA . VAL A 1 486 ? 14.834 11.112 -15.936 1.00 96.75 486 VAL A CA 1
ATOM 3749 C C . VAL A 1 486 ? 15.675 11.352 -14.683 1.00 96.75 486 VAL A C 1
ATOM 3751 O O . VAL A 1 486 ? 16.015 10.418 -13.968 1.00 96.75 486 VAL A O 1
ATOM 3754 N N . GLY A 1 487 ? 16.069 12.600 -14.419 1.00 95.31 487 GLY A N 1
ATOM 3755 C CA . GLY A 1 487 ? 16.860 12.940 -13.223 1.00 95.31 487 GLY A CA 1
ATOM 3756 C C . GLY A 1 487 ? 18.328 12.486 -13.254 1.00 95.31 487 GLY A C 1
ATOM 3757 O O . GLY A 1 487 ? 19.070 12.754 -12.316 1.00 95.31 487 GLY A O 1
ATOM 3758 N N . VAL A 1 488 ? 18.789 11.861 -14.344 1.00 94.88 488 VAL A N 1
ATOM 3759 C CA . VAL A 1 488 ? 20.186 11.423 -14.496 1.00 94.88 488 VAL A CA 1
ATOM 3760 C C . VAL A 1 488 ? 21.137 12.635 -14.471 1.00 94.88 488 VAL A C 1
ATOM 3762 O O . VAL A 1 488 ? 20.937 13.581 -15.247 1.00 94.88 488 VAL A O 1
ATOM 3765 N N . PRO A 1 489 ? 22.214 12.637 -13.656 1.00 90.19 489 PRO A N 1
ATOM 3766 C CA . PRO A 1 489 ? 23.093 13.798 -13.533 1.00 90.19 489 PRO A CA 1
ATOM 3767 C C . PRO A 1 489 ? 23.715 14.219 -14.875 1.00 90.19 489 PRO A C 1
ATOM 3769 O O . PRO A 1 489 ? 24.311 13.413 -15.589 1.00 90.19 489 PRO A O 1
ATOM 3772 N N . LYS A 1 490 ? 23.630 15.509 -15.232 1.00 82.94 490 LYS A N 1
ATOM 3773 C CA . LYS A 1 490 ? 23.996 16.010 -16.578 1.00 82.94 490 LYS A CA 1
ATOM 3774 C C . LYS A 1 490 ? 25.444 15.723 -17.003 1.00 82.94 490 LYS A C 1
ATOM 3776 O O . LYS A 1 490 ? 25.690 15.517 -18.188 1.00 82.94 490 LYS A O 1
ATOM 3781 N N . ARG A 1 491 ? 26.393 15.728 -16.060 1.00 84.06 491 ARG A N 1
ATOM 3782 C CA . ARG A 1 491 ? 27.843 15.579 -16.309 1.00 84.06 491 ARG A CA 1
ATOM 3783 C C . ARG A 1 491 ? 28.380 14.182 -15.963 1.00 84.06 491 ARG A C 1
ATOM 3785 O O . ARG A 1 491 ? 29.555 14.049 -15.655 1.00 84.06 491 ARG A O 1
ATOM 3792 N N . SER A 1 492 ? 27.524 13.162 -15.987 1.00 86.31 492 SER A N 1
ATOM 3793 C CA . SER A 1 492 ? 27.865 11.802 -15.540 1.00 86.31 492 SER A CA 1
ATOM 3794 C C . SER A 1 492 ? 28.397 10.862 -16.624 1.00 86.31 492 SER A C 1
ATOM 3796 O O . SER A 1 492 ? 28.920 9.809 -16.286 1.00 86.31 492 SER A O 1
ATOM 3798 N N . ASN A 1 493 ? 28.269 11.227 -17.907 1.00 91.19 493 ASN A N 1
ATOM 3799 C CA . ASN A 1 493 ? 28.613 10.367 -19.049 1.00 91.19 493 ASN A CA 1
ATOM 3800 C C . ASN A 1 493 ? 28.057 8.928 -18.898 1.00 91.19 493 ASN A C 1
ATOM 3802 O O . ASN A 1 493 ? 28.835 7.983 -18.762 1.00 91.19 493 ASN A O 1
ATOM 3806 N N . PRO A 1 494 ? 26.719 8.762 -18.861 1.00 94.69 494 PRO A N 1
ATOM 3807 C CA . PRO A 1 494 ? 26.098 7.493 -18.501 1.00 94.69 494 PRO A CA 1
ATOM 3808 C C . PRO A 1 494 ? 26.302 6.417 -19.577 1.00 94.69 494 PRO A C 1
ATOM 3810 O O . PRO A 1 494 ? 26.215 6.701 -20.775 1.00 94.69 494 PRO A O 1
ATOM 3813 N N . ALA A 1 495 ? 26.492 5.175 -19.140 1.00 95.38 495 ALA A N 1
ATOM 3814 C CA . ALA A 1 495 ? 26.398 3.962 -19.945 1.00 95.38 495 ALA A CA 1
ATOM 3815 C C . ALA A 1 495 ? 25.343 3.011 -19.357 1.00 95.38 495 ALA A C 1
ATOM 3817 O O . ALA A 1 495 ? 25.261 2.888 -18.129 1.00 95.38 495 ALA A O 1
ATOM 3818 N N . PRO A 1 496 ? 24.535 2.348 -20.205 1.00 96.56 496 PRO A N 1
ATOM 3819 C CA . PRO A 1 496 ? 23.587 1.347 -19.750 1.00 96.56 496 PRO A CA 1
ATOM 3820 C C . PRO A 1 496 ? 24.314 0.056 -19.368 1.00 96.56 496 PRO A C 1
ATOM 3822 O O . PRO A 1 496 ? 25.220 -0.392 -20.067 1.00 96.56 496 PRO A O 1
ATOM 3825 N N . ARG A 1 497 ? 23.874 -0.565 -18.278 1.00 96.25 497 ARG A N 1
ATOM 3826 C CA . ARG A 1 497 ? 24.131 -1.970 -17.970 1.00 96.25 497 ARG A CA 1
ATOM 3827 C C . ARG A 1 497 ? 22.808 -2.709 -18.048 1.00 96.25 497 ARG A C 1
ATOM 3829 O O . ARG A 1 497 ? 21.836 -2.278 -17.429 1.00 96.25 497 ARG A O 1
ATOM 3836 N N . VAL A 1 498 ? 22.798 -3.783 -18.827 1.00 97.06 498 VAL A N 1
ATOM 3837 C CA . VAL A 1 498 ? 21.628 -4.626 -19.060 1.00 97.06 498 VAL A CA 1
ATOM 3838 C C . VAL A 1 498 ? 21.954 -6.034 -18.594 1.00 97.06 498 VAL A C 1
ATOM 3840 O O . VAL A 1 498 ? 23.054 -6.527 -18.845 1.00 97.06 498 VAL A O 1
ATOM 3843 N N . THR A 1 499 ? 21.009 -6.672 -17.917 1.00 97.19 499 THR A N 1
ATOM 3844 C CA . THR A 1 499 ? 21.046 -8.116 -17.687 1.00 97.19 499 THR A CA 1
ATOM 3845 C C . THR A 1 499 ? 19.712 -8.727 -18.080 1.00 97.19 499 THR A C 1
ATOM 3847 O O . THR A 1 499 ? 18.652 -8.122 -17.909 1.00 97.19 499 THR A O 1
ATOM 3850 N N . THR A 1 500 ? 19.769 -9.937 -18.630 1.00 97.00 500 THR A N 1
ATOM 3851 C CA . THR A 1 500 ? 18.596 -10.699 -19.047 1.00 97.00 500 THR A CA 1
ATOM 3852 C C . THR A 1 500 ? 18.600 -12.091 -18.421 1.00 97.00 500 THR A C 1
ATOM 3854 O O . THR A 1 500 ? 19.649 -12.687 -18.172 1.00 97.00 500 THR A O 1
ATOM 3857 N N . GLN A 1 501 ? 17.408 -12.612 -18.129 1.00 96.31 501 GLN A N 1
ATOM 3858 C CA . GLN A 1 501 ? 17.203 -13.988 -17.683 1.00 96.31 501 GLN A CA 1
ATOM 3859 C C . GLN A 1 501 ? 16.056 -14.617 -18.476 1.00 96.31 501 GLN A C 1
ATOM 3861 O O . GLN A 1 501 ? 14.967 -14.046 -18.548 1.00 96.31 501 GLN A O 1
ATOM 3866 N N . GLY A 1 502 ? 16.293 -15.809 -19.036 1.00 94.88 502 GLY A N 1
ATOM 3867 C CA . GLY A 1 502 ? 15.336 -16.498 -19.914 1.00 94.88 502 GLY A CA 1
ATOM 3868 C C . GLY A 1 502 ? 15.371 -16.020 -21.370 1.00 94.88 502 GLY A C 1
ATOM 3869 O O . GLY A 1 502 ? 14.440 -16.289 -22.128 1.00 94.88 502 GLY A O 1
ATOM 3870 N N . GLY A 1 503 ? 16.422 -15.300 -21.760 1.00 95.25 503 GLY A N 1
ATOM 3871 C CA . GLY A 1 503 ? 16.637 -14.799 -23.109 1.00 95.25 503 GLY A CA 1
ATOM 3872 C C . GLY A 1 503 ? 17.996 -14.122 -23.256 1.00 95.25 503 GLY A C 1
ATOM 3873 O O . GLY A 1 503 ? 18.782 -14.073 -22.311 1.00 95.25 503 GLY A O 1
ATOM 3874 N N . THR A 1 504 ? 18.235 -13.563 -24.439 1.00 95.94 504 THR A N 1
ATOM 3875 C CA . THR A 1 504 ? 19.435 -12.791 -24.788 1.00 95.94 504 THR A CA 1
ATOM 3876 C C . THR A 1 504 ? 19.081 -11.351 -25.135 1.00 95.94 504 THR A C 1
ATOM 3878 O O . THR A 1 504 ? 18.062 -11.122 -25.792 1.00 95.94 504 THR A O 1
ATOM 3881 N N . ASP A 1 505 ? 19.946 -10.402 -24.788 1.00 96.25 505 ASP A N 1
ATOM 3882 C CA . ASP A 1 505 ? 19.880 -9.005 -25.227 1.00 96.25 505 ASP A CA 1
ATOM 3883 C C . ASP A 1 505 ? 20.852 -8.686 -26.378 1.00 96.25 505 ASP A C 1
ATOM 3885 O O . ASP A 1 505 ? 21.951 -9.232 -26.473 1.00 96.25 505 ASP A O 1
ATOM 3889 N N . THR A 1 506 ? 20.432 -7.788 -27.270 1.00 96.50 506 THR A N 1
ATOM 3890 C CA . THR A 1 506 ? 21.238 -7.203 -28.351 1.00 96.50 506 THR A CA 1
ATOM 3891 C C . THR A 1 506 ? 20.877 -5.729 -28.555 1.00 96.50 506 THR A C 1
ATOM 3893 O O . THR A 1 506 ? 19.939 -5.206 -27.953 1.00 96.50 506 THR A O 1
ATOM 3896 N N . ASP A 1 507 ? 21.625 -5.039 -29.424 1.00 95.62 507 ASP A N 1
ATOM 3897 C CA . ASP A 1 507 ? 21.311 -3.681 -29.901 1.00 95.62 507 ASP A CA 1
ATOM 3898 C C . ASP A 1 507 ? 21.131 -2.635 -28.786 1.00 95.62 507 ASP A C 1
ATOM 3900 O O . ASP A 1 507 ? 20.327 -1.705 -28.896 1.00 95.62 507 ASP A O 1
ATOM 3904 N N . ILE A 1 508 ? 21.898 -2.783 -27.703 1.00 97.75 508 ILE A N 1
ATOM 3905 C CA . ILE A 1 508 ? 21.850 -1.870 -26.565 1.00 97.75 508 ILE A CA 1
ATOM 3906 C C . ILE A 1 508 ? 22.444 -0.520 -26.967 1.00 97.75 508 ILE A C 1
ATOM 3908 O O . ILE A 1 508 ? 23.610 -0.420 -27.352 1.00 97.75 508 ILE A O 1
ATOM 3912 N N . ALA A 1 509 ? 21.658 0.542 -26.819 1.00 97.19 509 ALA A N 1
ATOM 3913 C CA . ALA A 1 509 ? 22.116 1.907 -27.028 1.00 97.19 509 ALA A CA 1
ATOM 3914 C C . ALA A 1 509 ? 21.536 2.856 -25.980 1.00 97.19 509 ALA A C 1
ATOM 3916 O O . ALA A 1 509 ? 20.485 2.604 -25.395 1.00 97.19 509 ALA A O 1
ATOM 3917 N N . ILE A 1 510 ? 22.218 3.981 -25.769 1.00 97.00 510 ILE A N 1
ATOM 3918 C CA . ILE A 1 510 ? 21.733 5.092 -24.951 1.00 97.00 510 ILE A CA 1
ATOM 3919 C C . ILE A 1 510 ? 21.646 6.354 -25.805 1.00 97.00 510 ILE A C 1
ATOM 3921 O O . ILE A 1 510 ? 22.617 6.769 -26.439 1.00 97.00 510 ILE A O 1
ATOM 3925 N N . ILE A 1 511 ? 20.472 6.974 -25.818 1.00 96.50 511 ILE A N 1
ATOM 3926 C CA . ILE A 1 511 ? 20.148 8.130 -26.644 1.00 96.50 511 ILE A CA 1
ATOM 3927 C C . ILE A 1 511 ? 19.830 9.314 -25.718 1.00 96.50 511 ILE A C 1
ATOM 3929 O O . ILE A 1 511 ? 18.890 9.245 -24.920 1.00 96.50 511 ILE A O 1
ATOM 3933 N N . PRO A 1 512 ? 20.606 10.412 -25.775 1.00 94.50 512 PRO A N 1
ATOM 3934 C CA . PRO A 1 512 ? 20.258 11.642 -25.078 1.00 94.50 512 PRO A CA 1
ATOM 3935 C C . PRO A 1 512 ? 19.065 12.329 -25.747 1.00 94.50 512 PRO A C 1
ATOM 3937 O O . PRO A 1 512 ? 19.105 12.631 -26.939 1.00 94.50 512 PRO A O 1
ATOM 3940 N N . MET A 1 513 ? 18.038 12.646 -24.965 1.00 94.50 513 MET A N 1
ATOM 3941 C CA . MET A 1 513 ? 16.875 13.406 -25.421 1.00 94.50 513 MET A CA 1
ATOM 3942 C C . MET A 1 513 ? 17.057 14.905 -25.137 1.00 94.50 513 MET A C 1
ATOM 3944 O O . MET A 1 513 ? 17.772 15.301 -24.213 1.00 94.50 513 MET A O 1
ATOM 3948 N N . ALA A 1 514 ? 16.383 15.761 -25.912 1.00 90.69 514 ALA A N 1
ATOM 3949 C CA . ALA A 1 514 ? 16.521 17.220 -25.814 1.00 90.69 514 ALA A CA 1
ATOM 3950 C C . ALA A 1 514 ? 16.129 17.796 -24.436 1.00 90.69 514 ALA A C 1
ATOM 3952 O O . ALA A 1 514 ? 16.684 18.805 -24.006 1.00 90.69 514 ALA A O 1
ATOM 3953 N N . ASN A 1 515 ? 15.205 17.143 -23.728 1.00 90.31 515 ASN A N 1
ATOM 3954 C CA . ASN A 1 515 ? 14.744 17.517 -22.386 1.00 90.31 515 ASN A CA 1
ATOM 3955 C C . ASN A 1 515 ? 15.659 17.005 -21.250 1.00 90.31 515 ASN A C 1
ATOM 3957 O O . ASN A 1 515 ? 15.377 17.255 -20.081 1.00 90.31 515 ASN A O 1
ATOM 3961 N N . GLY A 1 516 ? 16.755 16.309 -21.572 1.00 91.06 516 GLY A N 1
ATOM 3962 C CA . GLY A 1 516 ? 17.684 15.736 -20.596 1.00 91.06 516 GLY A CA 1
ATOM 3963 C C . GLY A 1 516 ? 17.409 14.279 -20.215 1.00 91.06 516 GLY A C 1
ATOM 3964 O O . GLY A 1 516 ? 18.253 13.689 -19.538 1.00 91.06 516 GLY A O 1
ATOM 3965 N N . THR A 1 517 ? 16.303 13.684 -20.675 1.00 96.38 517 THR A N 1
ATOM 3966 C CA . THR A 1 517 ? 16.027 12.246 -20.532 1.00 96.38 517 THR A CA 1
ATOM 3967 C C . THR A 1 517 ? 17.118 11.414 -21.212 1.00 96.38 517 THR A C 1
ATOM 3969 O O . THR A 1 517 ? 17.668 11.795 -22.252 1.00 96.38 517 THR A O 1
ATOM 3972 N N . ARG A 1 518 ? 17.447 10.260 -20.627 1.00 97.69 518 ARG A N 1
ATOM 3973 C CA . ARG A 1 518 ? 18.334 9.249 -21.210 1.00 97.69 518 ARG A CA 1
ATOM 3974 C C . ARG A 1 518 ? 17.500 8.040 -21.606 1.00 97.69 518 ARG A C 1
ATOM 3976 O O . ARG A 1 518 ? 17.058 7.301 -20.735 1.00 97.69 518 ARG A O 1
ATOM 3983 N N . ARG A 1 519 ? 17.296 7.846 -22.906 1.00 98.12 519 ARG A N 1
ATOM 3984 C CA . ARG A 1 519 ? 16.576 6.688 -23.431 1.00 98.12 519 ARG A CA 1
ATOM 3985 C C . ARG A 1 519 ? 17.543 5.538 -23.645 1.00 98.12 519 ARG A C 1
ATOM 3987 O O . ARG A 1 519 ? 18.464 5.673 -24.444 1.00 98.12 519 ARG A O 1
ATOM 3994 N N . VAL A 1 520 ? 17.335 4.420 -22.970 1.00 98.56 520 VAL A N 1
ATOM 3995 C CA . VAL A 1 520 ? 17.995 3.154 -23.293 1.00 98.56 520 VAL A CA 1
ATOM 3996 C C . VAL A 1 520 ? 17.114 2.403 -24.280 1.00 98.56 520 VAL A C 1
ATOM 3998 O O . VAL A 1 520 ? 15.913 2.285 -24.062 1.00 98.56 520 VAL A O 1
ATOM 4001 N N . THR A 1 521 ? 17.691 1.916 -25.371 1.00 98.12 521 THR A N 1
ATOM 4002 C CA . THR A 1 521 ? 17.033 0.997 -26.306 1.00 98.12 521 THR A CA 1
ATOM 4003 C C . THR A 1 521 ? 17.737 -0.345 -26.249 1.00 98.12 521 THR A C 1
ATOM 4005 O O . THR A 1 521 ? 18.961 -0.365 -26.156 1.00 98.12 521 THR A O 1
ATOM 4008 N N . LEU A 1 522 ? 16.990 -1.438 -26.335 1.00 98.00 522 LEU A N 1
ATOM 4009 C CA . LEU A 1 522 ? 17.539 -2.786 -26.444 1.00 98.00 522 LEU A CA 1
ATOM 4010 C C . LEU A 1 522 ? 16.565 -3.701 -27.184 1.00 98.00 522 LEU A C 1
ATOM 4012 O O . LEU A 1 522 ? 15.356 -3.461 -27.190 1.00 98.00 522 LEU A O 1
ATOM 4016 N N . THR A 1 523 ? 17.093 -4.768 -27.764 1.00 97.62 523 THR A N 1
ATOM 4017 C CA . THR A 1 523 ? 16.310 -5.881 -28.297 1.00 97.62 523 THR A CA 1
ATOM 4018 C C . THR A 1 523 ? 16.515 -7.076 -27.382 1.00 97.62 523 THR A C 1
ATOM 4020 O O . THR A 1 523 ? 17.644 -7.374 -27.007 1.00 97.62 523 THR A O 1
ATOM 4023 N N . ILE A 1 524 ? 15.442 -7.771 -27.021 1.00 97.31 524 ILE A N 1
ATOM 4024 C CA . ILE A 1 524 ? 15.513 -9.033 -26.284 1.00 97.31 524 ILE A CA 1
ATOM 4025 C C . ILE A 1 524 ? 14.918 -10.160 -27.117 1.00 97.31 524 ILE A C 1
ATOM 4027 O O . ILE A 1 524 ? 13.956 -9.960 -27.859 1.00 97.31 524 ILE A O 1
ATOM 4031 N N . LYS A 1 525 ? 15.461 -11.364 -26.968 1.00 95.69 525 LYS A N 1
ATOM 4032 C CA . LYS A 1 525 ? 14.942 -12.575 -27.599 1.00 95.69 525 LYS A CA 1
ATOM 4033 C C . LYS A 1 525 ? 14.834 -13.686 -26.558 1.00 95.69 525 LYS A C 1
ATOM 4035 O O . LYS A 1 525 ? 15.844 -13.987 -25.929 1.00 95.69 525 LYS A O 1
ATOM 4040 N N . PRO A 1 526 ? 13.651 -14.286 -26.358 1.00 95.06 526 PRO A N 1
ATOM 4041 C CA . PRO A 1 526 ? 13.475 -15.338 -25.371 1.00 95.06 526 PRO A CA 1
ATOM 4042 C C . PRO A 1 526 ? 14.147 -16.645 -25.823 1.00 95.06 526 PRO A C 1
ATOM 4044 O O . PRO A 1 526 ? 14.127 -16.989 -27.009 1.00 95.06 526 PRO A O 1
ATOM 4047 N N . ASP A 1 527 ? 14.710 -17.390 -24.870 1.00 93.44 527 ASP A N 1
ATOM 4048 C CA . ASP A 1 527 ? 15.346 -18.696 -25.122 1.00 93.44 527 ASP A CA 1
ATOM 4049 C C . ASP A 1 527 ? 14.310 -19.809 -25.358 1.00 93.44 527 ASP A C 1
ATOM 4051 O O . ASP A 1 527 ? 14.578 -20.809 -26.028 1.00 93.44 527 ASP A O 1
ATOM 4055 N N . ALA A 1 528 ? 13.116 -19.636 -24.791 1.00 91.25 528 ALA A N 1
ATOM 4056 C CA . ALA A 1 528 ? 11.984 -20.549 -24.868 1.00 91.25 528 ALA A CA 1
ATOM 4057 C C . ALA A 1 528 ? 10.667 -19.761 -24.855 1.00 91.25 528 ALA A C 1
ATOM 4059 O O . ALA A 1 528 ? 10.658 -18.559 -24.610 1.00 91.25 528 ALA A O 1
ATOM 4060 N N . ASP A 1 529 ? 9.543 -20.437 -25.082 1.00 86.50 529 ASP A N 1
ATOM 4061 C CA . ASP A 1 529 ? 8.226 -19.813 -24.958 1.00 86.50 529 ASP A CA 1
ATOM 4062 C C . ASP A 1 529 ? 7.980 -19.423 -23.487 1.00 86.50 529 ASP A C 1
ATOM 4064 O O . ASP A 1 529 ? 7.661 -20.266 -22.647 1.00 86.50 529 ASP A O 1
ATOM 4068 N N . GLY A 1 530 ? 8.183 -18.147 -23.157 1.00 88.75 530 GLY A N 1
ATOM 4069 C CA . GLY A 1 530 ? 8.078 -17.641 -21.793 1.00 88.75 530 GLY A CA 1
ATOM 4070 C C . GLY A 1 530 ? 8.539 -16.190 -21.655 1.00 88.75 530 GLY A C 1
ATOM 4071 O O . GLY A 1 530 ? 9.048 -15.604 -22.615 1.00 88.75 530 GLY A O 1
ATOM 4072 N N . PRO A 1 531 ? 8.326 -15.583 -20.477 1.00 93.31 531 PRO A N 1
ATOM 4073 C CA . PRO A 1 531 ? 8.751 -14.217 -20.230 1.00 93.31 531 PRO A CA 1
ATOM 4074 C C . PRO A 1 531 ? 10.275 -14.113 -20.083 1.00 93.31 531 PRO A C 1
ATOM 4076 O O . PRO A 1 531 ? 10.939 -15.062 -19.664 1.00 93.31 531 PRO A O 1
ATOM 4079 N N . VAL A 1 532 ? 10.811 -12.925 -20.362 1.00 95.94 532 VAL A N 1
ATOM 4080 C CA . VAL A 1 532 ? 12.220 -12.573 -20.134 1.00 95.94 532 VAL A CA 1
ATOM 4081 C C . VAL A 1 532 ? 12.282 -11.531 -19.028 1.00 95.94 532 VAL A C 1
ATOM 4083 O O . VAL A 1 532 ? 11.662 -10.473 -19.140 1.00 95.94 532 VAL A O 1
ATOM 4086 N N . THR A 1 533 ? 13.040 -11.800 -17.968 1.00 96.56 533 THR A N 1
ATOM 4087 C CA . THR A 1 533 ? 13.351 -10.762 -16.977 1.00 96.56 533 THR A CA 1
ATOM 4088 C C . THR A 1 533 ? 14.469 -9.892 -17.526 1.00 96.56 533 THR A C 1
ATOM 4090 O O . THR A 1 533 ? 15.501 -10.417 -17.940 1.00 96.56 533 THR A O 1
ATOM 4093 N N . VAL A 1 534 ? 14.270 -8.579 -17.514 1.00 97.94 534 VAL A N 1
ATOM 4094 C CA . VAL A 1 534 ? 15.234 -7.582 -17.983 1.00 97.94 534 VAL A CA 1
ATOM 4095 C C . VAL A 1 534 ? 15.504 -6.596 -16.861 1.00 97.94 534 VAL A C 1
ATOM 4097 O O . VAL A 1 534 ? 14.556 -6.014 -16.337 1.00 97.94 534 VAL A O 1
ATOM 4100 N N . ASP A 1 535 ? 16.778 -6.368 -16.553 1.00 98.25 535 ASP A N 1
ATOM 4101 C CA . ASP A 1 535 ? 17.217 -5.260 -15.710 1.00 98.25 535 ASP A CA 1
ATOM 4102 C C . ASP A 1 535 ? 17.996 -4.250 -16.549 1.00 98.25 535 ASP A C 1
ATOM 4104 O O . ASP A 1 535 ? 18.852 -4.625 -17.350 1.00 98.25 535 ASP A O 1
ATOM 4108 N N . VAL A 1 536 ? 17.724 -2.962 -16.348 1.00 98.50 536 VAL A N 1
ATOM 4109 C CA . VAL A 1 536 ? 18.431 -1.850 -16.989 1.00 98.50 536 VAL A CA 1
ATOM 4110 C C . VAL A 1 536 ? 18.782 -0.809 -15.932 1.00 98.50 536 VAL A C 1
ATOM 4112 O O . VAL A 1 536 ? 17.906 -0.310 -15.230 1.00 98.50 536 VAL A O 1
ATOM 4115 N N . ALA A 1 537 ? 20.056 -0.439 -15.841 1.00 97.75 537 ALA A N 1
ATOM 4116 C CA . ALA A 1 537 ? 20.532 0.631 -14.966 1.00 97.75 537 ALA A CA 1
ATOM 4117 C C . ALA A 1 537 ? 21.621 1.460 -15.657 1.00 97.75 537 ALA A C 1
ATOM 4119 O O . ALA A 1 537 ? 22.281 0.995 -16.588 1.00 97.75 537 ALA A O 1
ATOM 4120 N N . LEU A 1 538 ? 21.830 2.694 -15.203 1.00 97.06 538 LEU A N 1
ATOM 4121 C CA . LEU A 1 538 ? 22.839 3.603 -15.735 1.00 97.06 538 LEU A CA 1
ATOM 4122 C C . LEU A 1 538 ? 24.004 3.749 -14.760 1.00 97.06 538 LEU A C 1
ATOM 4124 O O . LEU A 1 538 ? 23.810 4.021 -13.580 1.00 97.06 538 LEU A O 1
ATOM 4128 N N . PHE A 1 539 ? 25.225 3.657 -15.278 1.00 94.88 539 PHE A N 1
ATOM 4129 C CA . PHE A 1 539 ? 26.464 3.847 -14.522 1.00 94.88 539 PHE A CA 1
ATOM 4130 C C . PHE A 1 539 ? 27.367 4.868 -15.218 1.00 94.88 539 PHE A C 1
ATOM 4132 O O . PHE A 1 539 ? 27.207 5.091 -16.422 1.00 94.88 539 PHE A O 1
ATOM 4139 N N . PRO A 1 540 ? 28.321 5.500 -14.516 1.00 92.75 540 PRO A N 1
ATOM 4140 C CA . PRO A 1 540 ? 29.338 6.301 -15.185 1.00 92.75 540 PRO A CA 1
ATOM 4141 C C . PRO A 1 540 ? 30.159 5.405 -16.116 1.00 92.75 540 PRO A C 1
ATOM 4143 O O . PRO A 1 540 ? 30.526 4.292 -15.733 1.00 92.75 540 PRO A O 1
ATOM 4146 N N . LYS A 1 541 ? 30.477 5.878 -17.325 1.00 87.75 541 LYS A N 1
ATOM 4147 C CA . LYS A 1 541 ? 31.459 5.190 -18.177 1.00 87.75 541 LYS A CA 1
ATOM 4148 C C . LYS A 1 541 ? 32.803 5.076 -17.456 1.00 87.75 541 LYS A C 1
ATOM 4150 O O . LYS A 1 541 ? 33.310 6.079 -16.949 1.00 87.75 541 LYS A O 1
ATOM 4155 N N . SER A 1 542 ? 33.391 3.880 -17.438 1.00 73.12 542 SER A N 1
ATOM 4156 C CA . SER A 1 542 ? 34.762 3.693 -16.964 1.00 73.12 542 SER A CA 1
ATOM 4157 C C . SER A 1 542 ? 35.744 4.348 -17.944 1.00 73.12 542 SER A C 1
ATOM 4159 O O . SER A 1 542 ? 35.506 4.418 -19.151 1.00 73.12 542 SER A O 1
ATOM 4161 N N . SER A 1 543 ? 36.869 4.849 -17.431 1.00 49.50 543 SER A N 1
ATOM 4162 C CA . SER A 1 543 ? 37.907 5.531 -18.222 1.00 49.50 543 SER A CA 1
ATOM 4163 C C . SER A 1 543 ? 38.633 4.632 -19.237 1.00 49.50 543 SER A C 1
ATOM 4165 O O . SER A 1 543 ? 39.451 5.131 -20.005 1.00 49.50 543 SER A O 1
ATOM 4167 N N . GLU A 1 544 ? 38.350 3.328 -19.270 1.00 46.09 544 GLU A N 1
ATOM 4168 C CA . GLU A 1 544 ? 38.951 2.384 -20.222 1.00 46.09 544 GLU A CA 1
ATOM 4169 C C . GLU A 1 544 ? 38.224 2.327 -21.577 1.00 46.09 544 GLU A C 1
ATOM 4171 O O . GLU A 1 544 ? 38.828 1.940 -22.572 1.00 46.09 544 GLU A O 1
ATOM 4176 N N . GLU A 1 545 ? 36.976 2.802 -21.678 1.00 44.78 545 GLU A N 1
ATOM 4177 C CA . GLU A 1 545 ? 36.227 2.806 -22.950 1.00 44.78 545 GLU A CA 1
ATOM 4178 C C . GLU A 1 545 ? 36.491 4.041 -23.835 1.00 44.78 545 GLU A C 1
ATOM 4180 O O . GLU A 1 545 ? 35.940 4.160 -24.929 1.00 44.78 545 GLU A O 1
ATOM 4185 N N . THR A 1 546 ? 37.342 4.979 -23.405 1.00 35.50 546 THR A N 1
ATOM 4186 C CA . THR A 1 546 ? 37.677 6.204 -24.166 1.00 35.50 546 THR A CA 1
ATOM 4187 C C . THR A 1 546 ? 38.874 6.064 -25.119 1.00 35.50 546 THR A C 1
ATOM 4189 O O . THR A 1 546 ? 39.449 7.068 -25.536 1.00 35.50 546 THR A O 1
ATOM 4192 N N . GLY A 1 547 ? 39.264 4.843 -25.493 1.00 31.91 547 GLY A N 1
ATOM 4193 C CA . GLY A 1 547 ? 40.326 4.610 -26.474 1.00 31.91 547 GLY A CA 1
ATOM 4194 C C . GLY A 1 547 ? 39.892 4.931 -27.906 1.00 31.91 547 GLY A C 1
ATOM 4195 O O . GLY A 1 547 ? 39.406 4.058 -28.621 1.00 31.91 547 GLY A O 1
ATOM 4196 N N . GLU A 1 548 ? 40.101 6.174 -28.348 1.00 35.72 548 GLU A N 1
ATOM 4197 C CA . GLU A 1 548 ? 40.177 6.504 -29.775 1.00 35.72 548 GLU A CA 1
ATOM 4198 C C . GLU A 1 548 ? 41.222 5.610 -30.466 1.00 35.72 548 GLU A C 1
ATOM 4200 O O . GLU A 1 548 ? 42.333 5.406 -29.973 1.00 35.72 548 GLU A O 1
ATOM 4205 N N . GLY A 1 549 ? 40.835 5.045 -31.610 1.00 33.16 549 GLY A N 1
ATOM 4206 C CA . GLY A 1 549 ? 41.594 4.018 -32.307 1.00 33.16 549 GLY A CA 1
ATOM 4207 C C . GLY A 1 549 ? 42.999 4.439 -32.740 1.00 33.16 549 GLY A C 1
ATOM 4208 O O . GLY A 1 549 ? 43.210 5.482 -33.356 1.00 33.16 549 GLY A O 1
ATOM 4209 N N . SER A 1 550 ? 43.946 3.523 -32.549 1.00 26.86 550 SER A N 1
ATOM 4210 C CA . SER A 1 550 ? 45.089 3.376 -33.446 1.00 26.86 550 SER A CA 1
ATOM 4211 C C . SER A 1 550 ? 45.266 1.893 -33.780 1.00 26.86 550 SER A C 1
ATOM 4213 O O . SER A 1 550 ? 45.312 1.031 -32.908 1.00 26.86 550 SER A O 1
ATOM 4215 N N . PHE A 1 551 ? 45.264 1.595 -35.078 1.00 36.03 551 PHE A N 1
ATOM 4216 C CA . PHE A 1 551 ? 45.495 0.269 -35.643 1.00 36.03 551 PHE A CA 1
ATOM 4217 C C . PHE A 1 551 ? 46.939 -0.187 -35.390 1.00 36.03 551 PHE A C 1
ATOM 4219 O O . PHE A 1 551 ? 47.854 0.545 -35.759 1.00 36.03 551 PHE A O 1
ATOM 4226 N N . ALA A 1 552 ? 47.129 -1.422 -34.906 1.00 28.33 552 ALA A N 1
ATOM 4227 C CA . ALA A 1 552 ? 48.013 -2.438 -35.503 1.00 28.33 552 ALA A CA 1
ATOM 4228 C C . ALA A 1 552 ? 48.100 -3.707 -34.630 1.00 28.33 552 ALA A C 1
ATOM 4230 O O . ALA A 1 552 ? 48.441 -3.622 -33.457 1.00 28.33 552 ALA A O 1
ATOM 4231 N N . GLY A 1 553 ? 47.934 -4.880 -35.254 1.00 27.56 553 GLY A N 1
ATOM 4232 C CA . GLY A 1 553 ? 48.585 -6.119 -34.808 1.00 27.56 553 GLY A CA 1
ATOM 4233 C C . GLY A 1 553 ? 47.671 -7.211 -34.250 1.00 27.56 553 GLY A C 1
ATOM 4234 O O . GLY A 1 553 ? 47.052 -7.050 -33.211 1.00 27.56 553 GLY A O 1
ATOM 4235 N N . SER A 1 554 ? 47.653 -8.331 -34.968 1.00 31.98 554 SER A N 1
ATOM 4236 C CA . SER A 1 554 ? 47.196 -9.673 -34.590 1.00 31.98 554 SER A CA 1
ATOM 4237 C C . SER A 1 554 ? 47.503 -10.087 -33.145 1.00 31.98 554 SER A C 1
ATOM 4239 O O . SER A 1 554 ? 48.660 -10.039 -32.741 1.00 31.98 554 SER A O 1
ATOM 4241 N N . ASP A 1 555 ? 46.519 -10.603 -32.417 1.00 29.02 555 ASP A N 1
ATOM 4242 C CA . ASP A 1 555 ? 46.341 -12.043 -32.197 1.00 29.02 555 ASP A CA 1
ATOM 4243 C C . ASP A 1 555 ? 45.060 -12.297 -31.389 1.00 29.02 555 ASP A C 1
ATOM 4245 O O . ASP A 1 555 ? 44.495 -11.403 -30.762 1.00 29.02 555 ASP A O 1
ATOM 4249 N N . SER A 1 556 ? 44.566 -13.523 -31.504 1.00 35.50 556 SER A N 1
ATOM 4250 C CA . SER A 1 556 ? 43.406 -14.08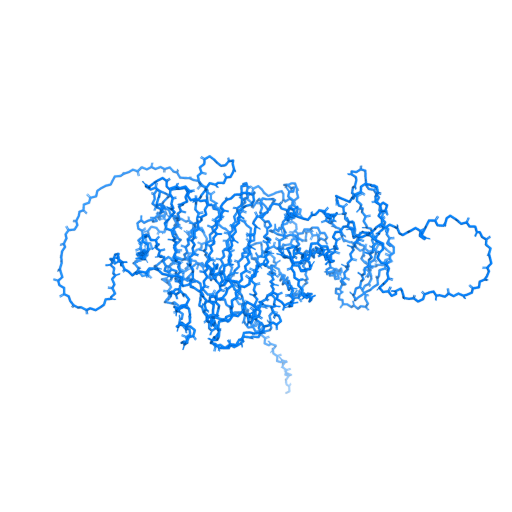3 -30.818 1.00 35.50 556 SER A CA 1
ATOM 4251 C C . SER A 1 556 ? 43.456 -13.905 -29.301 1.00 35.50 556 SER A C 1
ATOM 4253 O O . SER A 1 556 ? 44.404 -14.385 -28.695 1.00 35.50 556 SER A O 1
ATOM 4255 N N . ASP A 1 557 ? 42.398 -13.349 -28.709 1.00 27.56 557 ASP A N 1
ATOM 4256 C CA . ASP A 1 557 ? 41.863 -13.787 -27.415 1.00 27.56 557 ASP A CA 1
ATOM 4257 C C . ASP A 1 557 ? 40.451 -13.214 -27.203 1.00 27.56 557 ASP A C 1
ATOM 4259 O O . ASP A 1 557 ? 40.198 -12.020 -27.350 1.00 27.56 557 ASP A O 1
ATOM 4263 N N . VAL A 1 558 ? 39.507 -14.103 -26.896 1.00 32.03 558 VAL A N 1
ATOM 4264 C CA . VAL A 1 558 ? 38.144 -13.773 -26.458 1.00 32.03 558 VAL A CA 1
ATOM 4265 C C . VAL A 1 558 ? 38.207 -13.533 -24.948 1.00 32.03 558 VAL A C 1
ATOM 4267 O O . VAL A 1 558 ? 38.555 -14.479 -24.237 1.00 32.03 558 VAL A O 1
ATOM 4270 N N . PRO A 1 559 ? 37.853 -12.353 -24.402 1.00 28.45 559 PRO A N 1
ATOM 4271 C CA . PRO A 1 559 ? 37.736 -12.223 -22.963 1.00 28.45 559 PRO A CA 1
ATOM 4272 C C . PRO A 1 559 ? 36.403 -12.814 -22.507 1.00 28.45 559 PRO A C 1
ATOM 4274 O O . PRO A 1 559 ? 35.319 -12.381 -22.900 1.00 28.45 559 PRO A O 1
ATOM 4277 N N . ALA A 1 560 ? 36.530 -13.837 -21.671 1.00 28.30 560 ALA A N 1
ATOM 4278 C CA . ALA A 1 560 ? 35.476 -14.413 -20.864 1.00 28.30 560 ALA A CA 1
ATOM 4279 C C . ALA A 1 560 ? 34.884 -13.388 -19.878 1.00 28.30 560 ALA A C 1
ATOM 4281 O O . ALA A 1 560 ? 35.562 -12.461 -19.441 1.00 28.30 560 ALA A O 1
ATOM 4282 N N . SER A 1 561 ? 33.616 -13.624 -19.529 1.00 32.91 561 SER A N 1
ATOM 4283 C CA . SER A 1 561 ? 32.879 -13.150 -18.347 1.00 32.91 561 SER A CA 1
ATOM 4284 C C . SER A 1 561 ? 33.666 -12.272 -17.361 1.00 32.91 561 SER A C 1
ATOM 4286 O O . SER A 1 561 ? 34.518 -12.769 -16.619 1.00 32.91 561 SER A O 1
ATOM 4288 N N . ALA A 1 562 ? 33.316 -10.989 -17.283 1.00 26.64 562 ALA A N 1
ATOM 4289 C CA . ALA A 1 562 ? 33.794 -10.112 -16.224 1.00 26.64 562 ALA A CA 1
ATOM 4290 C C . ALA A 1 562 ? 33.198 -10.537 -14.868 1.00 26.64 562 ALA A C 1
ATOM 4292 O O . ALA A 1 562 ? 31.980 -10.565 -14.683 1.00 26.64 562 ALA A O 1
ATOM 4293 N N . SER A 1 563 ? 34.076 -10.875 -13.924 1.00 26.64 563 SER A N 1
ATOM 4294 C CA . SER A 1 563 ? 33.754 -11.106 -12.513 1.00 26.64 563 SER A CA 1
ATOM 4295 C C . SER A 1 563 ? 33.343 -9.796 -11.814 1.00 26.64 563 SER A C 1
ATOM 4297 O O . SER A 1 563 ? 33.858 -8.732 -12.161 1.00 26.64 563 SER A O 1
ATOM 4299 N N . PRO A 1 564 ? 32.456 -9.841 -10.801 1.00 32.44 564 PRO A N 1
ATOM 4300 C CA . PRO A 1 564 ? 31.930 -8.657 -10.128 1.00 32.44 564 PRO A CA 1
ATOM 4301 C C . PRO A 1 564 ? 32.958 -8.115 -9.132 1.00 32.44 564 PRO A C 1
ATOM 4303 O O . PRO A 1 564 ? 32.991 -8.518 -7.973 1.00 32.44 564 PRO A O 1
ATOM 4306 N N . GLY A 1 565 ? 33.834 -7.220 -9.573 1.00 32.56 565 GLY A N 1
ATOM 4307 C CA . GLY A 1 565 ? 34.867 -6.714 -8.678 1.00 32.56 565 GLY A CA 1
ATOM 4308 C C . GLY A 1 565 ? 35.706 -5.596 -9.256 1.00 32.56 565 GLY A C 1
ATOM 4309 O O . GLY A 1 565 ? 36.907 -5.772 -9.334 1.00 32.56 565 GLY A O 1
ATOM 4310 N N . GLU A 1 566 ? 35.081 -4.480 -9.642 1.00 29.80 566 GLU A N 1
ATOM 4311 C CA . GLU A 1 566 ? 35.690 -3.136 -9.620 1.00 29.80 566 GLU A CA 1
ATOM 4312 C C . GLU A 1 566 ? 34.610 -2.080 -9.936 1.00 29.80 566 GLU A C 1
ATOM 4314 O O . GLU A 1 566 ? 34.342 -1.704 -11.076 1.00 29.80 566 GLU A O 1
ATOM 4319 N N . LEU A 1 567 ? 33.896 -1.647 -8.889 1.00 33.91 567 LEU A N 1
ATOM 4320 C CA . LEU A 1 567 ? 32.863 -0.611 -8.949 1.00 33.91 567 LEU A CA 1
ATOM 4321 C C . LEU A 1 567 ? 33.518 0.777 -8.943 1.00 33.91 567 LEU A C 1
ATOM 4323 O O . LEU A 1 567 ? 33.807 1.337 -7.885 1.00 33.91 567 LEU A O 1
ATOM 4327 N N . SER A 1 568 ? 33.696 1.377 -10.119 1.00 34.50 568 SER A N 1
ATOM 4328 C CA . SER A 1 568 ? 33.808 2.833 -10.220 1.00 34.50 568 SER A CA 1
ATOM 4329 C C . SER A 1 568 ? 32.476 3.471 -9.787 1.00 34.50 568 SER A C 1
ATOM 4331 O O . SER A 1 568 ? 31.476 3.329 -10.485 1.00 34.50 568 SER A O 1
ATOM 4333 N N . SER A 1 569 ? 32.476 4.122 -8.618 1.00 49.91 569 SER A N 1
ATOM 4334 C CA . SER A 1 569 ? 31.534 5.153 -8.134 1.00 49.91 569 SER A CA 1
ATOM 4335 C C . SER A 1 569 ? 30.058 5.041 -8.567 1.00 49.91 569 SER A C 1
ATOM 4337 O O . SER A 1 569 ? 29.731 5.518 -9.645 1.00 49.91 569 SER A O 1
ATOM 4339 N N . GLY A 1 570 ? 29.187 4.529 -7.682 1.00 80.56 570 GLY A N 1
ATOM 4340 C CA . GLY A 1 570 ? 27.731 4.781 -7.606 1.00 80.56 570 GLY A CA 1
ATOM 4341 C C . GLY A 1 570 ? 26.869 4.543 -8.861 1.00 80.56 570 GLY A C 1
ATOM 4342 O O . GLY A 1 570 ? 27.153 5.036 -9.947 1.00 80.56 570 GLY A O 1
ATOM 4343 N N . SER A 1 571 ? 25.738 3.849 -8.719 1.00 89.50 571 SER A N 1
ATOM 4344 C CA . SER A 1 571 ? 24.725 3.857 -9.786 1.00 89.50 571 SER A CA 1
ATOM 4345 C C . SER A 1 571 ? 24.244 5.292 -10.053 1.00 89.50 571 SER A C 1
ATOM 4347 O O . SER A 1 571 ? 24.096 6.079 -9.120 1.00 89.50 571 SER A O 1
ATOM 4349 N N . LEU A 1 572 ? 24.011 5.651 -11.317 1.00 95.06 572 LEU A N 1
ATOM 4350 C CA . LEU A 1 572 ? 23.436 6.947 -11.711 1.00 95.06 572 LEU A CA 1
ATOM 4351 C C . LEU A 1 572 ? 21.906 6.917 -11.749 1.00 95.06 572 LEU A C 1
ATOM 4353 O O . LEU A 1 572 ? 21.272 7.974 -11.772 1.00 95.06 572 LEU A O 1
ATOM 4357 N N . SER A 1 573 ? 21.326 5.721 -11.804 1.00 96.81 573 SER A N 1
ATOM 4358 C CA . SER A 1 573 ? 19.887 5.483 -11.788 1.00 96.81 573 SER A CA 1
ATOM 4359 C C . SER A 1 573 ? 19.523 4.350 -10.835 1.00 96.81 573 SER A C 1
ATOM 4361 O O . SER A 1 573 ? 20.379 3.570 -10.419 1.00 96.81 573 SER A O 1
ATOM 4363 N N . GLU A 1 574 ? 18.241 4.216 -10.530 1.00 97.25 574 GLU A N 1
ATOM 4364 C CA . GLU A 1 574 ? 17.696 2.932 -10.095 1.00 97.25 574 GLU A CA 1
ATOM 4365 C C . GLU A 1 574 ? 17.884 1.860 -11.182 1.00 97.25 574 GLU A C 1
ATOM 4367 O O . GLU A 1 574 ? 18.129 2.162 -12.359 1.00 97.25 574 GLU A O 1
ATOM 4372 N N . THR A 1 575 ? 17.730 0.604 -10.785 1.00 98.31 575 THR A N 1
ATOM 4373 C CA . THR A 1 575 ? 17.563 -0.512 -11.708 1.00 98.31 575 THR A CA 1
ATOM 4374 C C . THR A 1 575 ? 16.096 -0.606 -12.106 1.00 98.31 575 THR A C 1
ATOM 4376 O O . THR A 1 575 ? 15.253 -0.954 -11.281 1.00 98.31 575 THR A O 1
ATOM 4379 N N . TRP A 1 576 ? 15.781 -0.328 -13.368 1.00 98.50 576 TRP A N 1
ATOM 4380 C CA . TRP A 1 576 ? 14.487 -0.676 -13.946 1.00 98.50 576 TRP A CA 1
ATOM 4381 C C . TRP A 1 576 ? 14.459 -2.175 -14.210 1.00 98.50 576 TRP A C 1
ATOM 4383 O O . TRP A 1 576 ? 15.305 -2.680 -14.944 1.00 98.50 576 TRP A O 1
ATOM 4393 N N . ARG A 1 577 ? 13.501 -2.880 -13.615 1.00 97.94 577 ARG A N 1
ATOM 4394 C CA . ARG A 1 577 ? 13.293 -4.315 -13.795 1.00 97.94 577 ARG A CA 1
ATOM 4395 C C . ARG A 1 577 ? 11.936 -4.569 -14.428 1.00 97.94 577 ARG A C 1
ATOM 4397 O O . ARG A 1 577 ? 10.922 -4.071 -13.943 1.00 97.94 577 ARG A O 1
ATOM 4404 N N . PHE A 1 578 ? 11.886 -5.436 -15.429 1.00 96.88 578 PHE A N 1
ATOM 4405 C CA . PHE A 1 578 ? 10.643 -5.808 -16.094 1.00 96.88 578 PHE A CA 1
ATOM 4406 C C . PHE A 1 578 ? 10.607 -7.297 -16.426 1.00 96.88 578 PHE A C 1
ATOM 4408 O O . PHE A 1 578 ? 11.536 -7.832 -17.027 1.00 96.88 578 PHE A O 1
ATOM 4415 N N . LEU A 1 579 ? 9.524 -7.975 -16.039 1.00 95.62 579 LEU A N 1
ATOM 4416 C CA . LEU A 1 579 ? 9.217 -9.329 -16.496 1.00 95.62 579 LEU A CA 1
ATOM 4417 C C . LEU A 1 579 ? 8.457 -9.218 -17.816 1.00 95.62 579 LEU A C 1
ATOM 4419 O O . LEU A 1 579 ? 7.227 -9.178 -17.838 1.00 95.62 579 LEU A O 1
ATOM 4423 N N . CYS A 1 580 ? 9.197 -9.115 -18.913 1.00 94.56 580 CYS A N 1
ATOM 4424 C CA . CYS A 1 580 ? 8.630 -8.913 -20.233 1.00 94.56 580 CYS A CA 1
ATOM 4425 C C . CYS A 1 580 ? 7.856 -10.164 -20.674 1.00 94.56 580 CYS A C 1
ATOM 4427 O O . CYS A 1 580 ? 8.494 -11.193 -20.917 1.00 94.56 580 CYS A O 1
ATOM 4429 N N . PRO A 1 581 ? 6.518 -10.109 -20.822 1.00 91.50 581 PRO A N 1
ATOM 4430 C CA . PRO A 1 581 ? 5.768 -11.236 -21.358 1.00 91.50 581 PRO A CA 1
ATOM 4431 C C . PRO A 1 581 ? 6.107 -11.451 -22.843 1.00 91.50 581 PRO A C 1
ATOM 4433 O O . PRO A 1 581 ? 6.528 -10.502 -23.522 1.00 91.50 581 PRO A O 1
ATOM 4436 N N . PRO A 1 582 ? 5.874 -12.662 -23.382 1.00 85.38 582 PRO A N 1
ATOM 4437 C CA . PRO A 1 582 ? 5.909 -12.889 -24.822 1.00 85.38 582 PRO A CA 1
ATOM 4438 C C . PRO A 1 582 ? 5.016 -11.889 -25.571 1.00 85.38 582 PRO A C 1
ATOM 4440 O O . PRO A 1 582 ? 4.022 -11.387 -25.035 1.00 85.38 582 PRO A O 1
ATOM 4443 N N . LEU A 1 583 ? 5.365 -11.583 -26.818 1.00 81.69 583 LEU A N 1
ATOM 4444 C CA . LEU A 1 583 ? 4.438 -10.894 -27.713 1.00 81.69 583 LEU A CA 1
ATOM 4445 C C . LEU A 1 583 ? 3.332 -11.877 -28.154 1.00 81.69 583 LEU A C 1
ATOM 4447 O O . LEU A 1 583 ? 3.627 -13.068 -28.286 1.00 81.69 583 LEU A O 1
ATOM 4451 N N . PRO A 1 584 ? 2.078 -11.407 -28.298 1.00 68.25 584 PRO A N 1
ATOM 4452 C CA . PRO A 1 584 ? 0.939 -12.245 -28.675 1.00 68.25 584 PRO A CA 1
ATOM 4453 C C . PRO A 1 584 ? 1.021 -12.840 -30.086 1.00 68.25 584 PRO A C 1
ATOM 4455 O O . PRO A 1 584 ? 1.718 -12.260 -30.952 1.00 68.25 584 PRO A O 1
#